Protein AF-A0A940LPA5-F1 (afdb_monomer)

pLDDT: mean 92.67, std 5.35, range [60.94, 98.56]

Solvent-accessible surface area (backbone atoms only — not comparable to full-atom values): 19639 Å² total; per-residue (Å²): 130,55,73,62,57,52,51,34,43,52,40,28,52,77,53,78,71,46,81,44,32,33,63,49,56,36,41,34,38,77,42,44,75,20,37,33,60,43,47,38,45,68,47,26,34,42,52,48,54,45,31,42,74,46,63,70,40,87,50,86,69,78,54,69,65,59,50,52,49,34,54,54,44,49,49,58,35,55,39,86,78,25,49,55,48,54,48,50,36,38,79,68,68,66,33,58,92,84,65,70,43,64,43,58,41,58,76,78,44,97,55,96,46,75,68,41,51,52,48,28,35,52,49,35,50,52,49,51,45,31,28,62,73,66,40,89,81,34,50,29,33,35,34,44,34,26,46,59,36,76,49,60,88,36,80,41,56,27,67,42,60,28,36,38,28,45,90,88,42,64,54,65,38,31,32,37,78,45,64,58,54,52,56,63,102,67,41,59,66,67,61,52,51,49,49,39,25,35,28,27,45,52,32,51,23,49,19,52,53,35,40,76,72,74,43,68,32,71,72,47,59,50,47,30,32,40,33,26,18,36,69,99,52,82,49,78,40,74,46,70,70,39,82,23,51,70,41,35,53,39,35,55,50,30,67,63,34,70,64,50,39,62,66,52,48,55,69,67,44,64,92,92,55,28,56,51,40,52,67,54,54,70,67,33,57,70,55,74,53,73,67,32,74,80,67,39,60,49,32,68,61,4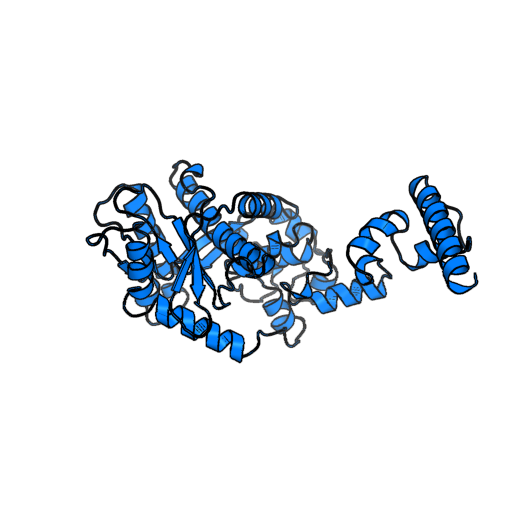5,47,49,52,37,53,76,66,35,33,32,46,81,76,27,61,69,43,28,61,74,41,48,65,48,62,23,45,66,48,44,49,27,42,42,74,70,40,82,78,76,66,88,45,73,58,33,44,52,48,23,54,50,47,38,54,50,48,58,48,50,51,36,74,75,75,106

Mean predicted aligned error: 5.34 Å

Structure (mmCIF, N/CA/C/O backbone):
data_AF-A0A940LPA5-F1
#
_entry.id   AF-A0A940LPA5-F1
#
loop_
_atom_site.group_PDB
_atom_site.id
_atom_site.type_symbol
_atom_site.label_atom_id
_atom_site.label_alt_id
_atom_site.label_comp_id
_atom_site.label_asym_id
_atom_site.label_entity_id
_atom_site.label_seq_id
_atom_site.pdbx_PDB_ins_code
_atom_site.Cartn_x
_atom_site.Cartn_y
_atom_site.Cartn_z
_atom_site.occupancy
_atom_site.B_iso_or_equiv
_atom_site.auth_seq_id
_atom_site.auth_comp_id
_atom_site.auth_asym_id
_atom_site.auth_atom_id
_atom_site.pdbx_PDB_model_num
ATOM 1 N N . MET A 1 1 ? 4.889 -23.373 12.563 1.00 60.94 1 MET A N 1
ATOM 2 C CA . MET A 1 1 ? 5.258 -22.632 11.337 1.00 60.94 1 MET A CA 1
ATOM 3 C C . MET A 1 1 ? 4.530 -23.302 10.185 1.00 60.94 1 MET A C 1
ATOM 5 O O . MET A 1 1 ? 4.636 -24.517 10.092 1.00 60.94 1 MET A O 1
ATOM 9 N N . THR A 1 2 ? 3.731 -22.571 9.404 1.00 76.06 2 THR A N 1
ATOM 10 C CA . THR A 1 2 ? 3.036 -23.144 8.236 1.00 76.06 2 THR A CA 1
ATOM 11 C C . THR A 1 2 ? 4.049 -23.529 7.143 1.00 76.06 2 THR A C 1
ATOM 13 O O . THR A 1 2 ? 5.168 -22.994 7.156 1.00 76.06 2 THR A O 1
ATOM 16 N N . PRO A 1 3 ? 3.710 -24.448 6.220 1.00 81.19 3 PRO A N 1
ATOM 17 C CA . PRO A 1 3 ? 4.574 -24.799 5.088 1.00 81.19 3 PRO A CA 1
ATOM 18 C C . PRO A 1 3 ? 5.038 -23.573 4.287 1.00 81.19 3 PRO A C 1
ATOM 20 O O . PRO A 1 3 ? 6.223 -23.446 3.979 1.00 81.19 3 PRO A O 1
ATOM 23 N N . GLU A 1 4 ? 4.138 -22.624 4.043 1.00 84.12 4 GLU A N 1
ATOM 24 C CA . GLU A 1 4 ? 4.384 -21.359 3.345 1.00 84.12 4 GLU A CA 1
ATOM 25 C C . GLU A 1 4 ? 5.434 -20.522 4.085 1.00 84.12 4 GLU A C 1
ATOM 27 O O . GLU A 1 4 ? 6.417 -20.073 3.496 1.00 84.12 4 GLU A O 1
ATOM 32 N N . ASN A 1 5 ? 5.309 -20.393 5.410 1.00 82.31 5 ASN A N 1
ATOM 33 C CA . ASN A 1 5 ? 6.272 -19.645 6.220 1.00 82.31 5 ASN A CA 1
ATOM 34 C C . ASN A 1 5 ? 7.675 -20.267 6.187 1.00 82.31 5 ASN A C 1
ATOM 36 O O . ASN A 1 5 ? 8.667 -19.535 6.212 1.00 82.31 5 ASN A O 1
ATOM 40 N N . ALA A 1 6 ? 7.771 -21.598 6.102 1.00 86.81 6 ALA A N 1
ATOM 41 C CA . ALA A 1 6 ? 9.046 -22.293 5.958 1.00 86.81 6 ALA A CA 1
ATOM 42 C C . ALA A 1 6 ? 9.684 -22.046 4.579 1.00 86.81 6 ALA A C 1
ATOM 44 O O . ALA A 1 6 ? 10.892 -21.818 4.497 1.00 86.81 6 ALA A O 1
ATOM 45 N N . ARG A 1 7 ? 8.883 -22.055 3.505 1.00 91.06 7 ARG A N 1
ATOM 46 C CA . ARG A 1 7 ? 9.327 -21.725 2.137 1.00 91.06 7 ARG A CA 1
ATOM 47 C C . ARG A 1 7 ? 9.884 -20.309 2.057 1.00 91.06 7 ARG A C 1
ATOM 49 O O . ARG A 1 7 ? 11.026 -20.110 1.652 1.00 91.06 7 ARG A O 1
ATOM 56 N N . LEU A 1 8 ? 9.131 -19.341 2.570 1.00 90.44 8 LEU A N 1
ATOM 57 C CA . LEU A 1 8 ? 9.554 -17.944 2.629 1.00 90.44 8 LEU A CA 1
ATOM 58 C C . LEU A 1 8 ? 10.817 -17.743 3.471 1.00 90.44 8 LEU A C 1
ATOM 60 O O . LEU A 1 8 ? 11.669 -16.932 3.124 1.00 90.44 8 LEU A O 1
ATOM 64 N N . ALA A 1 9 ? 10.958 -18.474 4.582 1.00 91.62 9 ALA A N 1
ATOM 65 C CA . ALA A 1 9 ? 12.164 -18.408 5.404 1.00 91.62 9 ALA A CA 1
ATOM 66 C C . ALA A 1 9 ? 13.408 -18.886 4.643 1.00 91.62 9 ALA A C 1
ATOM 68 O O . ALA A 1 9 ? 14.465 -18.269 4.779 1.00 91.62 9 ALA A O 1
ATOM 69 N N . ARG A 1 10 ? 13.275 -19.930 3.811 1.00 92.62 10 ARG A N 1
ATOM 70 C CA . ARG A 1 10 ? 14.353 -20.368 2.912 1.00 92.62 10 ARG A CA 1
ATOM 71 C C . ARG A 1 10 ? 14.664 -19.312 1.856 1.00 92.62 10 ARG A C 1
ATOM 73 O O . ARG A 1 10 ? 15.827 -18.950 1.718 1.00 92.62 10 ARG A O 1
ATOM 80 N N . LEU A 1 11 ? 13.643 -18.765 1.190 1.00 93.88 11 LEU A N 1
ATOM 81 C CA . LEU A 1 11 ? 13.815 -17.693 0.201 1.00 93.88 11 LEU A CA 1
ATOM 82 C C . LEU A 1 11 ? 14.534 -16.473 0.783 1.00 93.88 11 LEU A C 1
ATOM 84 O O . LEU A 1 11 ? 15.401 -15.907 0.129 1.00 93.88 11 LEU A O 1
ATOM 88 N N . ARG A 1 12 ? 14.232 -16.087 2.027 1.00 95.00 12 ARG A N 1
ATOM 89 C CA . ARG A 1 12 ? 14.906 -14.972 2.711 1.00 95.00 12 ARG A CA 1
ATOM 90 C C . ARG A 1 12 ? 16.371 -15.243 3.073 1.00 95.00 12 ARG A C 1
ATOM 92 O O . ARG A 1 12 ? 17.066 -14.296 3.420 1.00 95.00 12 ARG A O 1
ATOM 99 N N . GLY A 1 13 ? 16.842 -16.492 3.050 1.00 94.38 13 GLY A N 1
ATOM 100 C CA . GLY A 1 13 ? 18.247 -16.814 3.331 1.00 94.38 13 GLY A CA 1
ATOM 101 C C . GLY A 1 13 ? 18.710 -16.449 4.744 1.00 94.38 13 GLY A C 1
ATOM 102 O O . GLY A 1 13 ? 19.835 -16.003 4.929 1.00 94.38 13 GLY A O 1
ATOM 103 N N . GLY A 1 14 ? 17.835 -16.589 5.746 1.00 90.44 14 GLY A N 1
ATOM 104 C CA . GLY A 1 14 ? 18.146 -16.250 7.143 1.00 90.44 14 GLY A CA 1
ATOM 105 C C . GLY A 1 14 ? 17.831 -14.805 7.543 1.00 90.44 14 GLY A C 1
ATOM 106 O O . GLY A 1 14 ? 17.921 -14.474 8.725 1.00 90.44 14 GLY A O 1
ATOM 107 N N . ILE A 1 15 ? 17.388 -13.959 6.607 1.00 93.00 15 ILE A N 1
ATOM 108 C CA . ILE A 1 15 ? 16.891 -12.619 6.934 1.00 93.00 15 ILE A CA 1
ATOM 109 C C . ILE A 1 15 ? 15.536 -12.741 7.658 1.00 93.00 15 ILE A C 1
ATOM 111 O O . ILE A 1 15 ? 14.630 -13.427 7.162 1.00 93.00 15 ILE A O 1
ATOM 115 N N . PRO A 1 16 ? 15.355 -12.092 8.825 1.00 89.88 16 PRO A N 1
ATOM 116 C CA . PRO A 1 16 ? 14.064 -12.054 9.500 1.00 89.88 16 PRO A CA 1
ATOM 117 C C . PRO A 1 16 ? 12.997 -11.394 8.624 1.00 89.88 16 PRO A C 1
ATOM 119 O O . PRO A 1 16 ? 13.259 -10.392 7.960 1.00 89.88 16 PRO A O 1
ATOM 122 N N . ALA A 1 17 ? 11.777 -11.932 8.648 1.00 89.75 17 ALA A N 1
ATOM 123 C CA . ALA A 1 17 ? 10.647 -11.246 8.036 1.00 89.75 17 ALA A CA 1
ATOM 124 C C . ALA A 1 17 ? 10.413 -9.903 8.742 1.00 89.75 17 ALA A C 1
ATOM 126 O O . ALA A 1 17 ? 10.507 -9.810 9.968 1.00 89.75 17 ALA A O 1
ATOM 127 N N . VAL A 1 18 ? 10.077 -8.882 7.964 1.00 89.81 18 VAL A N 1
ATOM 128 C CA . VAL A 1 18 ? 9.648 -7.576 8.455 1.00 89.81 18 VAL A CA 1
ATOM 129 C C . VAL A 1 18 ? 8.176 -7.365 8.135 1.00 89.81 18 VAL A C 1
ATOM 131 O O . VAL A 1 18 ? 7.632 -7.900 7.167 1.00 89.81 18 VAL A O 1
ATOM 134 N N . GLU A 1 19 ? 7.520 -6.556 8.955 1.00 88.00 19 GLU A N 1
ATOM 135 C CA . GLU A 1 19 ? 6.145 -6.155 8.698 1.00 88.00 19 GLU A CA 1
ATOM 136 C C . GLU A 1 19 ? 6.130 -5.142 7.558 1.00 88.00 19 GLU A C 1
ATOM 138 O O . GLU A 1 19 ? 6.576 -4.006 7.701 1.00 88.00 19 GLU A O 1
ATOM 143 N N . VAL A 1 20 ? 5.635 -5.576 6.400 1.00 87.25 20 VAL A N 1
ATOM 144 C CA . VAL A 1 20 ? 5.518 -4.723 5.210 1.00 87.25 20 VAL A CA 1
ATOM 145 C C . VAL A 1 20 ? 4.533 -3.571 5.434 1.00 87.25 20 VAL A C 1
ATOM 147 O O . VAL A 1 20 ? 4.718 -2.484 4.886 1.00 87.25 20 VAL A O 1
ATOM 150 N N . GLY A 1 21 ? 3.511 -3.794 6.268 1.00 89.62 21 GLY A N 1
ATOM 151 C CA . GLY A 1 21 ? 2.472 -2.823 6.590 1.00 89.62 21 GLY A CA 1
ATOM 152 C C . GLY A 1 21 ? 1.611 -2.428 5.388 1.00 89.62 21 GLY A C 1
ATOM 153 O O . GLY A 1 21 ? 1.838 -2.854 4.251 1.00 89.62 21 GLY A O 1
ATOM 154 N N . ALA A 1 22 ? 0.618 -1.569 5.635 1.00 89.50 22 ALA A N 1
ATOM 155 C CA . ALA A 1 22 ? -0.276 -1.091 4.582 1.00 89.50 22 ALA A CA 1
ATOM 156 C C . ALA A 1 22 ? 0.498 -0.397 3.451 1.00 89.50 22 ALA A C 1
ATOM 158 O O . ALA A 1 22 ? 0.190 -0.612 2.282 1.00 89.50 22 ALA A O 1
ATOM 159 N N . ARG A 1 23 ? 1.559 0.351 3.791 1.00 86.38 23 ARG A N 1
ATOM 160 C CA . ARG A 1 23 ? 2.396 1.051 2.807 1.00 86.38 23 ARG A CA 1
ATOM 161 C C . ARG A 1 23 ? 3.250 0.121 1.933 1.00 86.38 23 ARG A C 1
ATOM 163 O O . ARG A 1 23 ? 3.410 0.315 0.731 1.00 86.38 23 ARG A O 1
ATOM 170 N N . GLY A 1 24 ? 3.798 -0.952 2.499 1.00 87.00 24 GLY A N 1
ATOM 171 C CA . GLY A 1 24 ? 4.518 -1.938 1.687 1.00 87.00 24 GLY A CA 1
ATOM 172 C C . GLY A 1 24 ? 3.608 -2.565 0.627 1.00 87.00 24 GLY A C 1
ATOM 173 O O . GLY A 1 24 ? 3.999 -2.704 -0.532 1.00 87.00 24 GLY A O 1
ATOM 174 N N . ILE A 1 25 ? 2.363 -2.864 1.004 1.00 90.19 25 ILE A N 1
ATOM 175 C CA . ILE A 1 25 ? 1.352 -3.449 0.114 1.00 90.19 25 ILE A CA 1
ATOM 176 C C . ILE A 1 25 ? 0.852 -2.427 -0.921 1.00 90.19 25 ILE A C 1
ATOM 178 O O . ILE A 1 25 ? 0.765 -2.732 -2.110 1.00 90.19 25 ILE A O 1
ATOM 182 N N . GLU A 1 26 ? 0.564 -1.192 -0.505 1.00 90.00 26 GLU A N 1
ATOM 183 C CA . GLU A 1 26 ? 0.142 -0.110 -1.402 1.00 90.00 26 GLU A CA 1
ATOM 184 C C . GLU A 1 26 ? 1.208 0.211 -2.462 1.00 90.00 26 GLU A C 1
ATOM 186 O O . GLU A 1 26 ? 0.864 0.491 -3.615 1.00 90.00 26 GLU A O 1
ATOM 191 N N . SER A 1 27 ? 2.490 0.104 -2.108 1.00 88.81 27 SER A N 1
ATOM 192 C CA . SER A 1 27 ? 3.607 0.294 -3.037 1.00 88.81 27 SER A CA 1
ATOM 193 C C . SER A 1 27 ? 3.611 -0.729 -4.179 1.00 88.81 27 SER A C 1
ATOM 195 O O . SER A 1 27 ? 3.901 -0.358 -5.317 1.00 88.81 27 SER A O 1
ATOM 197 N N . VAL A 1 28 ? 3.207 -1.984 -3.933 1.00 89.25 28 VAL A N 1
ATOM 198 C CA . VAL A 1 28 ? 3.021 -2.991 -5.001 1.00 89.25 28 VAL A CA 1
ATOM 199 C C . VAL A 1 28 ? 1.948 -2.529 -5.988 1.00 89.25 28 VAL A C 1
ATOM 201 O O . VAL A 1 28 ? 2.126 -2.620 -7.201 1.00 89.25 28 VAL A O 1
ATOM 204 N N . ALA A 1 29 ? 0.857 -1.945 -5.489 1.00 86.75 29 ALA A N 1
ATOM 205 C CA . ALA A 1 29 ? -0.229 -1.449 -6.329 1.00 86.75 29 ALA A CA 1
ATOM 206 C C . ALA A 1 29 ? 0.117 -0.186 -7.136 1.00 86.75 29 ALA A C 1
ATOM 208 O O . ALA A 1 29 ? -0.526 0.072 -8.155 1.00 86.75 29 ALA A O 1
ATOM 209 N N . ARG A 1 30 ? 1.135 0.588 -6.735 1.00 88.31 30 ARG A N 1
ATOM 210 C CA . ARG A 1 30 ? 1.654 1.713 -7.538 1.00 88.31 30 ARG A CA 1
ATOM 211 C C . ARG A 1 30 ? 2.441 1.262 -8.762 1.00 88.31 30 ARG A C 1
ATOM 213 O O . ARG A 1 30 ? 2.529 2.016 -9.729 1.00 88.31 30 ARG A O 1
ATOM 220 N N . ASN A 1 31 ? 2.997 0.055 -8.724 1.00 90.50 31 ASN A N 1
ATOM 221 C CA . ASN A 1 31 ? 3.789 -0.505 -9.806 1.00 90.50 31 ASN A CA 1
ATOM 222 C C . ASN A 1 31 ? 3.511 -2.006 -9.961 1.00 90.50 31 ASN A C 1
ATOM 224 O O . ASN A 1 31 ? 4.371 -2.852 -9.716 1.00 90.50 31 ASN A O 1
ATOM 228 N N . ALA A 1 32 ? 2.290 -2.319 -10.400 1.00 88.38 32 ALA A N 1
ATOM 229 C CA . ALA A 1 32 ? 1.799 -3.690 -10.535 1.00 88.38 32 ALA A CA 1
ATOM 230 C C . ALA A 1 32 ? 2.634 -4.566 -11.490 1.00 88.38 32 ALA A C 1
ATOM 232 O O . ALA A 1 32 ? 2.579 -5.786 -11.393 1.00 88.38 32 ALA A O 1
ATOM 233 N N . GLY A 1 33 ? 3.396 -3.956 -12.407 1.00 91.12 33 GLY A N 1
ATOM 234 C CA . GLY A 1 33 ? 4.303 -4.663 -13.317 1.00 91.12 33 GLY A CA 1
ATOM 235 C C . GLY A 1 33 ? 5.681 -4.978 -12.722 1.00 91.12 33 GLY A C 1
ATOM 236 O O . GLY A 1 33 ? 6.505 -5.582 -13.398 1.00 91.12 33 GLY A O 1
ATOM 237 N N . CYS A 1 34 ? 5.982 -4.547 -11.492 1.00 94.50 34 CYS A N 1
ATOM 238 C CA . CYS A 1 34 ? 7.295 -4.755 -10.882 1.00 94.50 34 CYS A CA 1
ATOM 239 C C . CYS A 1 34 ? 7.372 -6.090 -10.131 1.00 94.50 34 CYS A C 1
ATOM 241 O O . CYS A 1 34 ? 7.134 -6.159 -8.922 1.00 94.50 34 CYS A O 1
ATOM 243 N N . THR A 1 35 ? 7.782 -7.137 -10.847 1.00 94.81 35 THR A N 1
ATOM 244 C CA . THR A 1 35 ? 8.014 -8.487 -10.310 1.00 94.81 35 THR A CA 1
ATOM 245 C C . THR A 1 35 ? 8.968 -8.480 -9.110 1.00 94.81 35 THR A C 1
ATOM 247 O O . THR A 1 35 ? 8.655 -9.080 -8.086 1.00 94.81 35 THR A O 1
ATOM 250 N N . ARG A 1 36 ? 10.083 -7.736 -9.174 1.00 96.06 36 ARG A N 1
ATOM 251 C CA . ARG A 1 36 ? 11.065 -7.597 -8.080 1.00 96.06 36 ARG A CA 1
ATOM 252 C C . ARG A 1 36 ? 10.433 -7.069 -6.796 1.00 96.06 36 ARG A C 1
ATOM 254 O O . ARG A 1 36 ? 10.611 -7.667 -5.740 1.00 96.06 36 ARG A O 1
ATOM 261 N N . LEU A 1 37 ? 9.697 -5.956 -6.876 1.00 94.38 37 LEU A N 1
ATOM 262 C CA . LEU A 1 37 ? 9.045 -5.358 -5.705 1.00 94.38 37 LEU A CA 1
ATOM 263 C C . LEU A 1 37 ? 8.043 -6.337 -5.093 1.00 94.38 37 LEU A C 1
ATOM 265 O O . LEU A 1 37 ? 8.026 -6.531 -3.880 1.00 94.38 37 LEU A O 1
ATOM 269 N N . ARG A 1 38 ? 7.238 -6.979 -5.940 1.00 92.75 38 ARG A N 1
ATOM 270 C CA . ARG A 1 38 ? 6.232 -7.934 -5.495 1.00 92.75 38 ARG A CA 1
ATOM 271 C C . ARG A 1 38 ? 6.851 -9.166 -4.831 1.00 92.75 38 ARG A C 1
ATOM 273 O O . ARG A 1 38 ? 6.416 -9.529 -3.745 1.00 92.75 38 ARG A O 1
ATOM 280 N N . ALA A 1 39 ? 7.887 -9.755 -5.424 1.00 93.56 39 ALA A N 1
ATOM 281 C CA . ALA A 1 39 ? 8.599 -10.896 -4.853 1.00 93.56 39 ALA A CA 1
ATOM 282 C C . ALA A 1 39 ? 9.209 -10.561 -3.478 1.00 93.56 39 ALA A C 1
ATOM 284 O O . ALA A 1 39 ? 9.058 -11.332 -2.534 1.00 93.56 39 ALA A O 1
ATOM 285 N N . ILE A 1 40 ? 9.817 -9.376 -3.335 1.00 94.00 40 ILE A N 1
ATOM 286 C CA . ILE A 1 40 ? 10.343 -8.866 -2.056 1.00 94.00 40 ILE A CA 1
ATOM 287 C C . ILE A 1 40 ? 9.229 -8.756 -1.005 1.00 94.00 40 ILE A C 1
ATOM 289 O O . ILE A 1 40 ? 9.402 -9.230 0.118 1.00 94.00 40 ILE A O 1
ATOM 293 N N . VAL A 1 41 ? 8.082 -8.171 -1.365 1.00 92.44 41 VAL A N 1
ATOM 294 C CA . VAL A 1 41 ? 6.950 -7.994 -0.440 1.00 92.44 41 VAL A CA 1
ATOM 295 C C . VAL A 1 41 ? 6.344 -9.337 -0.030 1.00 92.44 41 VAL A C 1
ATOM 297 O O . VAL A 1 41 ? 6.161 -9.556 1.165 1.00 92.44 41 VAL A O 1
ATOM 300 N N . ILE A 1 42 ? 6.121 -10.264 -0.972 1.00 91.12 42 ILE A N 1
ATOM 301 C CA . ILE A 1 42 ? 5.649 -11.633 -0.682 1.00 91.12 42 ILE A CA 1
ATOM 302 C C . ILE A 1 42 ? 6.627 -12.357 0.247 1.00 91.12 42 ILE A C 1
ATOM 304 O O . ILE A 1 42 ? 6.212 -12.995 1.212 1.00 91.12 42 ILE A O 1
ATOM 308 N N . ALA A 1 43 ? 7.936 -12.192 0.023 1.00 91.38 43 ALA A N 1
ATOM 309 C CA . ALA A 1 43 ? 8.978 -12.732 0.892 1.00 91.38 43 ALA A CA 1
ATOM 310 C C . ALA A 1 43 ? 8.964 -12.151 2.316 1.00 91.38 43 ALA A C 1
ATOM 312 O O . ALA A 1 43 ? 9.754 -12.590 3.149 1.00 91.38 43 ALA A O 1
ATOM 313 N N . GLY A 1 44 ? 8.086 -11.195 2.634 1.00 91.25 44 GLY A N 1
ATOM 314 C CA . GLY A 1 44 ? 8.046 -10.529 3.931 1.00 91.25 44 GLY A CA 1
ATOM 315 C C . GLY A 1 44 ? 9.245 -9.608 4.129 1.00 91.25 44 GLY A C 1
ATOM 316 O O . GLY A 1 44 ? 9.760 -9.503 5.238 1.00 91.25 44 GLY A O 1
ATOM 317 N N . LEU A 1 45 ? 9.729 -8.994 3.049 1.00 93.06 45 LEU A N 1
ATOM 318 C CA . LEU A 1 45 ? 10.775 -7.980 3.057 1.00 93.06 45 LEU A CA 1
ATOM 319 C C . LEU A 1 45 ? 10.221 -6.654 2.519 1.00 93.06 45 LEU A C 1
ATOM 321 O O . LEU A 1 45 ? 9.207 -6.610 1.826 1.00 93.06 45 LEU A O 1
ATOM 325 N N . THR A 1 46 ? 10.901 -5.550 2.815 1.00 93.56 46 THR A N 1
ATOM 326 C CA . THR A 1 46 ? 10.623 -4.242 2.201 1.00 93.56 46 THR A CA 1
ATOM 327 C C . THR A 1 46 ? 11.827 -3.784 1.382 1.00 93.56 46 THR A C 1
ATOM 329 O O . THR A 1 46 ? 12.955 -4.151 1.717 1.00 93.56 46 THR A O 1
ATOM 332 N N . PRO A 1 47 ? 11.645 -2.938 0.349 1.00 94.38 47 PRO A N 1
ATOM 333 C CA . PRO A 1 47 ? 12.761 -2.305 -0.358 1.00 94.38 47 PRO A CA 1
ATOM 334 C C . PRO A 1 47 ? 13.786 -1.657 0.587 1.00 94.38 47 PRO A C 1
ATOM 336 O O . PRO A 1 47 ? 14.987 -1.791 0.382 1.00 94.38 47 PRO A O 1
ATOM 339 N N . THR A 1 48 ? 13.317 -1.014 1.660 1.00 93.19 48 THR A N 1
ATOM 340 C CA . THR A 1 48 ? 14.157 -0.417 2.708 1.00 93.19 48 THR A CA 1
ATOM 341 C C . THR A 1 48 ? 14.979 -1.467 3.455 1.00 93.19 48 THR A C 1
ATOM 343 O O . THR A 1 48 ? 16.183 -1.289 3.631 1.00 93.19 48 THR A O 1
ATOM 346 N N . ALA A 1 49 ? 14.355 -2.575 3.878 1.00 93.62 49 ALA A N 1
ATOM 347 C CA . ALA A 1 49 ? 15.062 -3.673 4.535 1.00 93.62 49 ALA A CA 1
ATOM 348 C C . ALA A 1 49 ? 16.099 -4.305 3.600 1.00 93.62 49 ALA A C 1
ATOM 350 O O . ALA A 1 49 ? 17.200 -4.616 4.037 1.00 93.62 49 ALA A O 1
ATOM 351 N N . VAL A 1 50 ? 15.779 -4.426 2.311 1.00 95.44 50 VAL A N 1
ATOM 352 C CA . VAL A 1 50 ? 16.701 -4.941 1.297 1.00 95.44 50 VAL A CA 1
ATOM 353 C C . VAL A 1 50 ? 17.909 -4.019 1.119 1.00 95.44 50 VAL A C 1
ATOM 355 O O . VAL A 1 50 ? 19.043 -4.486 1.191 1.00 95.44 50 VAL A O 1
ATOM 358 N N . ILE A 1 51 ? 17.701 -2.708 0.966 1.00 95.50 51 ILE A N 1
ATOM 359 C CA . ILE A 1 51 ? 18.808 -1.741 0.885 1.00 95.50 51 ILE A CA 1
ATOM 360 C C . ILE A 1 51 ? 19.715 -1.828 2.117 1.00 95.50 51 ILE A C 1
ATOM 362 O O . ILE A 1 51 ? 20.932 -1.931 1.977 1.00 95.50 51 ILE A O 1
ATOM 366 N N . LYS A 1 52 ? 19.126 -1.853 3.314 1.00 94.44 52 LYS A N 1
ATOM 367 C CA . LYS A 1 52 ? 19.878 -1.835 4.570 1.00 94.44 52 LYS A CA 1
ATOM 368 C C . LYS A 1 52 ? 20.609 -3.149 4.863 1.00 94.44 52 LYS A C 1
ATOM 370 O O . LYS A 1 52 ? 21.774 -3.132 5.248 1.00 94.44 52 LYS A O 1
ATOM 375 N N . LEU A 1 53 ? 19.914 -4.280 4.753 1.00 94.75 53 LEU A N 1
ATOM 376 C CA . LEU A 1 53 ? 20.404 -5.577 5.236 1.00 94.75 53 LEU A CA 1
ATOM 377 C C . LEU A 1 53 ? 21.198 -6.350 4.182 1.00 94.75 53 LEU A C 1
ATOM 379 O O . LEU A 1 53 ? 22.094 -7.095 4.558 1.00 94.75 53 LEU A O 1
ATOM 383 N N . ILE A 1 54 ? 20.865 -6.185 2.898 1.00 94.94 54 ILE A N 1
ATOM 384 C CA . ILE A 1 54 ? 21.462 -6.960 1.798 1.00 94.94 54 ILE A CA 1
ATOM 385 C C . ILE A 1 54 ? 22.482 -6.115 1.040 1.00 94.94 54 ILE A C 1
ATOM 387 O O . ILE A 1 54 ? 23.589 -6.563 0.765 1.00 94.94 54 ILE A O 1
ATOM 391 N N . PHE A 1 55 ? 22.127 -4.872 0.716 1.00 95.31 55 PHE A N 1
ATOM 392 C CA . PHE A 1 55 ? 23.016 -3.981 -0.031 1.00 95.31 55 PHE A CA 1
ATOM 393 C C . PHE A 1 55 ? 23.910 -3.105 0.849 1.00 95.31 55 PHE A C 1
ATOM 395 O O . PHE A 1 55 ? 24.716 -2.353 0.304 1.00 95.31 55 PHE A O 1
ATOM 402 N N . HIS A 1 56 ? 23.758 -3.174 2.176 1.00 94.00 56 HIS A N 1
ATOM 403 C CA . HIS A 1 56 ? 24.497 -2.362 3.151 1.00 94.00 56 HIS A CA 1
ATOM 404 C C . HIS A 1 56 ? 24.508 -0.859 2.820 1.00 94.00 56 HIS A C 1
ATOM 406 O O . HIS A 1 56 ? 25.493 -0.167 3.062 1.00 94.00 56 HIS A O 1
ATOM 412 N N . GLY A 1 57 ? 23.415 -0.370 2.231 1.00 91.44 57 GLY A N 1
ATOM 413 C CA . GLY A 1 57 ? 23.233 1.031 1.874 1.00 91.44 57 GLY A CA 1
ATOM 414 C C . GLY A 1 57 ? 22.331 1.763 2.859 1.00 91.44 57 GLY A C 1
ATOM 415 O O . GLY A 1 57 ? 21.575 1.149 3.619 1.00 91.44 57 GLY A O 1
ATOM 416 N N . ASP A 1 58 ? 22.366 3.089 2.784 1.00 87.69 58 ASP A N 1
ATOM 417 C CA . ASP A 1 58 ? 21.433 3.945 3.503 1.00 87.69 58 ASP A CA 1
ATOM 418 C C . ASP A 1 58 ? 20.158 4.123 2.669 1.00 87.69 58 ASP A C 1
ATOM 420 O O . ASP A 1 58 ? 20.223 4.628 1.547 1.00 87.69 58 ASP A O 1
ATOM 424 N N . PRO A 1 59 ? 18.988 3.682 3.159 1.00 82.19 59 PRO A N 1
ATOM 425 C CA . PRO A 1 59 ? 17.744 3.910 2.447 1.00 82.19 59 PRO A CA 1
ATOM 426 C C . PRO A 1 59 ? 17.348 5.385 2.520 1.00 82.19 59 PRO A C 1
ATOM 428 O O . PRO A 1 59 ? 17.570 6.046 3.538 1.00 82.19 59 PRO A O 1
ATOM 431 N N . ASP A 1 60 ? 16.668 5.865 1.477 1.00 74.81 60 ASP A N 1
ATOM 432 C CA . ASP A 1 60 ? 16.003 7.165 1.511 1.00 74.81 60 ASP A CA 1
ATOM 433 C C . ASP A 1 60 ? 15.038 7.221 2.695 1.00 74.81 60 ASP A C 1
ATOM 435 O O . ASP A 1 60 ? 14.028 6.511 2.755 1.00 74.81 60 ASP A O 1
ATOM 439 N N . ASN A 1 61 ? 15.365 8.081 3.653 1.00 69.25 61 ASN A N 1
ATOM 440 C CA . ASN A 1 61 ? 14.534 8.320 4.817 1.00 69.25 61 ASN A CA 1
ATOM 441 C C . ASN A 1 61 ? 13.731 9.602 4.611 1.00 69.25 61 ASN A C 1
ATOM 443 O O . ASN A 1 61 ? 14.223 10.597 4.075 1.00 69.25 61 ASN A O 1
ATOM 447 N N . MET A 1 62 ? 12.486 9.601 5.088 1.00 69.69 62 MET A N 1
ATOM 448 C CA . MET A 1 62 ? 11.725 10.842 5.198 1.00 69.69 62 MET A CA 1
ATOM 449 C C . MET A 1 62 ? 12.509 11.863 6.031 1.00 69.69 62 MET A C 1
ATOM 451 O O . MET A 1 62 ? 13.183 11.506 6.997 1.00 69.69 62 MET A O 1
ATOM 455 N N . SER A 1 63 ? 12.364 13.149 5.697 1.00 78.69 63 SER A N 1
ATOM 456 C CA . SER A 1 63 ? 12.929 14.233 6.505 1.00 78.69 63 SER A CA 1
ATOM 457 C C . SER A 1 63 ? 12.539 14.065 7.985 1.00 78.69 63 SER A C 1
ATOM 459 O O . SER A 1 63 ? 11.348 13.871 8.270 1.00 78.69 63 SER A O 1
ATOM 461 N N . PRO A 1 64 ? 13.481 14.207 8.941 1.00 83.38 64 PRO A N 1
ATOM 462 C CA . PRO A 1 64 ? 13.179 14.131 10.372 1.00 83.38 64 PRO A CA 1
ATOM 463 C C . PRO A 1 64 ? 12.062 15.090 10.801 1.00 83.38 64 PRO A C 1
ATOM 465 O O . PRO A 1 64 ? 11.253 14.771 11.675 1.00 83.38 64 PRO A O 1
ATOM 468 N N . PHE A 1 65 ? 11.962 16.249 10.140 1.00 84.94 65 PHE A N 1
ATOM 469 C CA . PHE A 1 65 ? 10.878 17.203 10.356 1.00 84.94 65 PHE A CA 1
ATOM 470 C C . PHE A 1 65 ? 9.518 16.636 9.929 1.00 84.94 65 PHE A C 1
ATOM 472 O O . PHE A 1 65 ? 8.556 16.707 10.692 1.00 84.94 65 PHE A O 1
ATOM 479 N N . ALA A 1 66 ? 9.436 16.032 8.740 1.00 84.00 66 ALA A N 1
ATOM 480 C CA . ALA A 1 66 ? 8.204 15.421 8.239 1.00 84.00 66 ALA A CA 1
ATOM 481 C C . ALA A 1 66 ? 7.760 14.239 9.116 1.00 84.00 66 ALA A C 1
ATOM 483 O O . ALA A 1 66 ? 6.569 14.091 9.401 1.00 84.00 66 ALA A O 1
ATOM 484 N N . MET A 1 67 ? 8.713 13.441 9.606 1.00 84.62 67 MET A N 1
ATOM 485 C CA . MET A 1 67 ? 8.447 12.364 10.563 1.00 84.62 67 MET A CA 1
ATOM 486 C C . MET A 1 67 ? 7.897 12.906 11.884 1.00 84.62 67 MET A C 1
ATOM 488 O O . MET A 1 67 ? 6.841 12.467 12.337 1.00 84.62 67 MET A O 1
ATOM 492 N N . THR A 1 68 ? 8.568 13.904 12.465 1.00 88.81 68 THR A N 1
ATOM 493 C CA . THR A 1 68 ? 8.173 14.519 13.741 1.00 88.81 68 THR A CA 1
ATOM 494 C C . THR A 1 68 ? 6.786 15.146 13.644 1.00 88.81 68 THR A C 1
ATOM 496 O O . THR A 1 68 ? 5.943 14.934 14.516 1.00 88.81 68 THR A O 1
ATOM 499 N N . LEU A 1 69 ? 6.522 15.874 12.556 1.00 89.81 69 LEU A N 1
ATOM 500 C CA . LEU A 1 69 ? 5.222 16.471 12.269 1.00 89.81 69 LEU A CA 1
ATOM 501 C C . LEU A 1 69 ? 4.123 15.406 12.173 1.00 89.81 69 LEU A C 1
ATOM 503 O O . LEU A 1 69 ? 3.045 15.583 12.739 1.00 89.81 69 LEU A O 1
ATOM 507 N N . THR A 1 70 ? 4.406 14.299 11.483 1.00 88.75 70 THR A N 1
ATOM 508 C CA . THR A 1 70 ? 3.460 13.189 11.322 1.00 88.75 70 THR A CA 1
ATOM 509 C C . THR A 1 70 ? 3.116 12.552 12.658 1.00 88.75 70 THR A C 1
ATOM 511 O O . THR A 1 70 ? 1.944 12.515 13.021 1.00 88.75 70 THR A O 1
ATOM 514 N N . GLN A 1 71 ? 4.128 12.171 13.437 1.00 90.81 71 GLN A N 1
ATOM 515 C CA . GLN A 1 71 ? 3.933 11.573 14.757 1.00 90.81 71 GLN A CA 1
ATOM 516 C C . GLN A 1 71 ? 3.215 12.521 15.724 1.00 90.81 71 GLN A C 1
ATOM 518 O O . GLN A 1 71 ? 2.392 12.091 16.527 1.00 90.81 71 GLN A O 1
ATOM 523 N N . ALA A 1 72 ? 3.513 13.823 15.682 1.00 92.75 72 ALA A N 1
ATOM 524 C CA . ALA A 1 72 ? 2.853 14.800 16.542 1.00 92.75 72 ALA A CA 1
ATOM 525 C C . ALA A 1 72 ? 1.363 14.963 16.199 1.00 92.75 72 ALA A C 1
ATOM 527 O O . ALA A 1 72 ? 0.535 15.053 17.108 1.00 92.75 72 ALA A O 1
ATOM 528 N N . PHE A 1 73 ? 1.020 14.977 14.909 1.00 94.44 73 PHE A N 1
ATOM 529 C CA . PHE A 1 73 ? -0.369 15.066 14.465 1.00 94.44 73 PHE A CA 1
ATOM 530 C C . PHE A 1 73 ? -1.161 13.800 14.808 1.00 94.44 73 PHE A C 1
ATOM 532 O O . PHE A 1 73 ? -2.250 13.894 15.371 1.00 94.44 73 PHE A O 1
ATOM 539 N N . GLU A 1 74 ? -0.581 12.630 14.549 1.00 93.56 74 GLU A N 1
ATOM 540 C CA . GLU A 1 74 ? -1.179 11.335 14.874 1.00 93.56 74 GLU A CA 1
ATOM 541 C C . GLU A 1 74 ? -1.419 11.187 16.383 1.00 93.56 74 GLU A C 1
ATOM 543 O O . GLU A 1 74 ? -2.548 10.939 16.804 1.00 93.56 74 GLU A O 1
ATOM 548 N N . ARG A 1 75 ? -0.410 11.475 17.222 1.00 91.94 75 ARG A N 1
ATOM 549 C CA . ARG A 1 75 ? -0.557 11.448 18.689 1.00 91.94 75 ARG A CA 1
ATOM 550 C C . ARG A 1 75 ? -1.653 12.379 19.196 1.00 91.94 75 ARG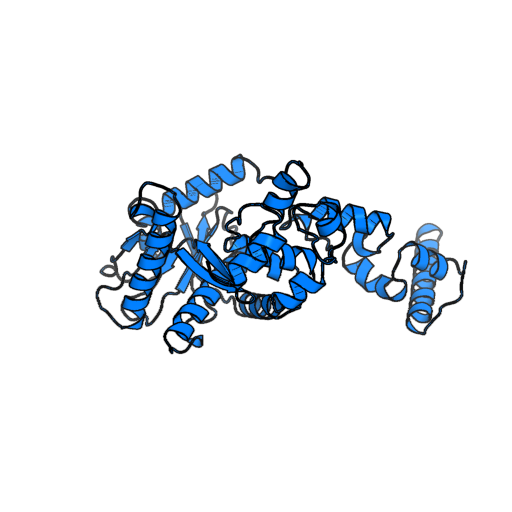 A C 1
ATOM 552 O O . ARG A 1 75 ? -2.349 12.031 20.142 1.00 91.94 75 ARG A O 1
ATOM 559 N N . ARG A 1 76 ? -1.825 13.560 18.595 1.00 92.00 76 ARG A N 1
ATOM 560 C CA . ARG A 1 76 ? -2.916 14.475 18.972 1.00 92.00 76 ARG A CA 1
ATOM 561 C C . ARG A 1 76 ? -4.290 13.900 18.623 1.00 92.00 76 ARG A C 1
ATOM 563 O O . ARG A 1 76 ? -5.251 14.161 19.346 1.00 92.00 76 ARG A O 1
ATOM 570 N N . LEU A 1 77 ? -4.396 13.186 17.503 1.00 93.38 77 LEU A N 1
ATOM 571 C CA . LEU A 1 77 ? -5.664 12.630 17.041 1.00 93.38 77 LEU A CA 1
ATOM 572 C C . LEU A 1 77 ? -6.072 11.375 17.801 1.00 93.38 77 LEU A C 1
ATOM 574 O O . LEU A 1 77 ? -7.239 11.264 18.167 1.00 93.38 77 LEU A O 1
ATOM 578 N N . LEU A 1 78 ? -5.122 10.471 18.031 1.00 93.25 78 LEU A N 1
ATOM 579 C CA . LEU A 1 78 ? -5.357 9.171 18.659 1.00 93.25 78 LEU A CA 1
ATOM 580 C C . LEU A 1 78 ? -5.238 9.225 20.191 1.00 93.25 78 LEU A C 1
ATOM 582 O O . LEU A 1 78 ? -5.864 8.432 20.890 1.00 93.25 78 LEU A O 1
ATOM 586 N N . GLY A 1 79 ? -4.494 10.193 20.733 1.00 90.44 79 GLY A N 1
ATOM 587 C CA . GLY A 1 79 ? -4.364 10.401 22.175 1.00 90.44 79 GLY A CA 1
ATOM 588 C C . GLY A 1 79 ? -5.682 10.775 22.862 1.00 90.44 79 GLY A C 1
ATOM 589 O O . GLY A 1 79 ? -6.663 11.153 22.220 1.00 90.44 79 GLY A O 1
ATOM 590 N N . ASN A 1 80 ? -5.703 10.687 24.198 1.00 90.62 80 ASN A N 1
ATOM 591 C CA . ASN A 1 80 ? -6.896 10.928 25.025 1.00 90.62 80 ASN A CA 1
ATOM 592 C C . ASN A 1 80 ? -8.122 10.128 24.544 1.00 90.62 80 ASN A C 1
ATOM 594 O O . ASN A 1 80 ? -9.226 10.671 24.460 1.00 90.62 80 ASN A O 1
ATOM 598 N N . GLY A 1 81 ? -7.900 8.866 24.159 1.00 90.06 81 GLY A N 1
ATOM 599 C CA . GLY A 1 81 ? -8.939 7.976 23.648 1.00 90.06 81 GLY A CA 1
ATOM 600 C C . GLY A 1 81 ? -9.593 8.483 22.364 1.00 90.06 81 GLY A C 1
ATOM 601 O O . GLY A 1 81 ? -10.800 8.362 22.227 1.00 90.06 81 GLY A O 1
ATOM 602 N N . GLY A 1 82 ? -8.850 9.106 21.446 1.00 94.25 82 GLY A N 1
ATOM 603 C CA . GLY A 1 82 ? -9.395 9.525 20.150 1.00 94.25 82 GLY A CA 1
ATOM 604 C C . GLY A 1 82 ? -10.401 10.682 20.206 1.00 94.25 82 GLY A C 1
ATOM 605 O O . GLY A 1 82 ? -11.170 10.870 19.263 1.00 94.25 82 GLY A O 1
ATOM 606 N N . SER A 1 83 ? -10.428 11.472 21.285 1.00 94.00 83 SER A N 1
ATOM 607 C CA . SER A 1 83 ? -11.432 12.535 21.486 1.00 94.00 83 SER A CA 1
ATOM 608 C C . SER A 1 83 ? -11.455 13.590 20.370 1.00 94.00 83 SER A C 1
ATOM 610 O O . SER A 1 83 ? -12.527 14.061 19.979 1.00 94.00 83 SER A O 1
ATOM 612 N N . SER A 1 84 ? -10.292 13.921 19.798 1.00 94.56 84 SER A N 1
ATOM 613 C CA . SER A 1 84 ? -10.178 14.808 18.631 1.00 94.56 84 SER A CA 1
ATOM 614 C C . SER A 1 84 ? -10.871 14.229 17.391 1.00 94.56 84 SER A C 1
ATOM 616 O O . SER A 1 84 ? -11.558 14.961 16.678 1.00 94.56 84 SER A O 1
ATOM 618 N N . LEU A 1 85 ? -10.715 12.923 17.136 1.00 95.81 85 LEU A N 1
ATOM 619 C CA . LEU A 1 85 ? -11.411 12.239 16.043 1.00 95.81 85 LEU A CA 1
ATOM 620 C C . LEU A 1 85 ? -12.912 12.205 16.307 1.00 95.81 85 LEU A C 1
ATOM 622 O O . LEU A 1 85 ? -13.685 12.633 15.456 1.00 95.81 85 LEU A O 1
ATOM 626 N N . LEU A 1 86 ? -13.323 11.779 17.503 1.00 95.50 86 LEU A N 1
ATOM 627 C CA . LEU A 1 86 ? -14.732 11.723 17.890 1.00 95.50 86 LEU A CA 1
ATOM 628 C C . LEU A 1 86 ? -15.433 13.078 17.691 1.00 95.50 86 LEU A C 1
ATOM 630 O O . LEU A 1 86 ? -16.532 13.138 17.140 1.00 95.50 86 LEU A O 1
ATOM 634 N N . THR A 1 87 ? -14.770 14.170 18.081 1.00 95.25 87 THR A N 1
ATOM 635 C CA . THR A 1 87 ? -15.267 15.537 17.873 1.00 95.25 87 THR A CA 1
ATOM 636 C C . THR A 1 87 ? -15.449 15.837 16.384 1.00 95.25 87 THR A C 1
ATOM 638 O O . THR A 1 87 ? -16.524 16.276 15.981 1.00 95.25 87 THR A O 1
ATOM 641 N N . ALA A 1 88 ? -14.454 15.523 15.547 1.00 96.12 88 ALA A N 1
ATOM 642 C CA . ALA A 1 88 ? -14.525 15.754 14.103 1.00 96.12 88 ALA A CA 1
ATOM 643 C C . ALA A 1 88 ? -15.673 14.979 13.420 1.00 96.12 88 ALA A C 1
ATOM 645 O O . ALA A 1 88 ? -16.332 15.520 12.531 1.00 96.12 88 ALA A O 1
ATOM 646 N N . TYR A 1 89 ? -15.950 13.740 13.841 1.00 97.69 89 TYR A N 1
ATOM 647 C CA . TYR A 1 89 ? -17.084 12.957 13.328 1.00 97.69 89 TYR A CA 1
ATOM 648 C C . TYR A 1 89 ? -18.440 13.527 13.770 1.00 97.69 89 TYR A C 1
ATOM 650 O O . TYR A 1 89 ? -19.376 13.581 12.970 1.00 97.69 89 TYR A O 1
ATOM 658 N N . ARG A 1 90 ? -18.548 14.017 15.011 1.00 96.00 90 ARG A N 1
ATOM 659 C CA . ARG A 1 90 ? -19.775 14.644 15.539 1.00 96.00 90 ARG A CA 1
ATOM 660 C C . ARG A 1 90 ? -20.103 15.969 14.885 1.00 96.00 90 ARG A C 1
ATOM 662 O O . ARG A 1 90 ? -21.252 16.208 14.535 1.00 96.00 90 ARG A O 1
ATOM 669 N N . GLU A 1 91 ? -19.098 16.813 14.673 1.00 95.88 91 GLU A N 1
ATOM 670 C CA . GLU A 1 91 ? -19.262 18.081 13.953 1.00 95.88 91 GLU A CA 1
ATOM 671 C C . GLU A 1 91 ? -19.768 17.866 12.519 1.00 95.88 91 GLU A C 1
ATOM 673 O O . GLU A 1 91 ? -20.439 18.729 11.957 1.00 95.88 91 GLU A O 1
ATOM 678 N N . LYS A 1 92 ? -19.473 16.701 11.928 1.00 96.19 92 LYS A N 1
ATOM 679 C CA . LYS A 1 92 ? -19.979 16.283 10.615 1.00 96.19 92 LYS A CA 1
ATOM 680 C C . LYS A 1 92 ? -21.329 15.561 10.666 1.00 96.19 92 LYS A C 1
ATOM 682 O O . LYS A 1 92 ? -21.849 15.229 9.606 1.00 96.19 92 LYS A O 1
ATOM 687 N N . GLY A 1 93 ? -21.888 15.316 11.852 1.00 96.38 93 GLY A N 1
ATOM 688 C CA . GLY A 1 93 ? -23.131 14.560 12.027 1.00 96.38 93 GLY A CA 1
ATOM 689 C C . GLY A 1 93 ? -23.017 13.082 11.643 1.00 96.38 93 GLY A C 1
ATOM 690 O O . GLY A 1 93 ? -24.028 12.459 11.343 1.00 96.38 93 GLY A O 1
ATOM 691 N N . LEU A 1 94 ? -21.798 12.534 11.616 1.00 96.94 94 LEU A N 1
ATOM 692 C CA . LEU A 1 94 ? -21.527 11.137 11.251 1.00 96.94 94 LEU A CA 1
ATOM 693 C C . LEU A 1 94 ? -21.533 10.201 12.461 1.00 96.94 94 LEU A C 1
ATOM 695 O O . LEU A 1 94 ? -21.660 8.994 12.291 1.00 96.94 94 LEU A O 1
ATOM 699 N N . LEU A 1 95 ? -21.385 10.768 13.660 1.00 97.56 95 LEU A N 1
ATOM 700 C CA . LEU A 1 95 ? -21.627 10.094 14.928 1.00 97.56 95 LEU A CA 1
ATOM 701 C C . LEU A 1 95 ? -22.512 10.971 15.821 1.00 97.56 95 LEU A C 1
ATOM 703 O O . LEU A 1 95 ? -22.347 12.194 15.872 1.00 97.56 95 LEU A O 1
ATOM 707 N N . ALA A 1 96 ? -23.425 10.350 16.557 1.00 96.88 96 ALA A N 1
ATOM 708 C CA . ALA A 1 96 ? -24.260 10.982 17.563 1.00 96.88 96 ALA A CA 1
ATOM 709 C C . ALA A 1 96 ? -23.477 11.282 18.857 1.00 96.88 96 ALA A C 1
ATOM 711 O O . ALA A 1 96 ? -22.388 10.766 19.121 1.00 96.88 96 ALA A O 1
ATOM 712 N N . GLN A 1 97 ? -24.055 12.115 19.728 1.00 95.12 97 GLN A N 1
ATOM 713 C CA . GLN A 1 97 ? -23.415 12.491 20.999 1.00 95.12 97 GLN A CA 1
ATOM 714 C C . GLN A 1 97 ? -23.270 11.322 21.987 1.00 95.12 97 GLN A C 1
ATOM 716 O O . GLN A 1 97 ? -22.362 11.334 22.819 1.00 95.12 97 GLN A O 1
ATOM 721 N N . HIS A 1 98 ? -24.138 10.311 21.897 1.00 94.75 98 HIS A N 1
ATOM 722 C CA . HIS A 1 98 ? -24.085 9.119 22.748 1.00 94.75 98 HIS A CA 1
ATOM 723 C C . HIS A 1 98 ? -23.167 8.018 22.191 1.00 94.75 98 HIS A C 1
ATOM 725 O O . HIS A 1 98 ? -22.799 7.102 22.921 1.00 94.75 98 HIS A O 1
ATOM 731 N N . GLU A 1 99 ? -22.748 8.120 20.930 1.00 96.44 99 GLU A N 1
ATOM 732 C CA . GLU A 1 99 ? -21.801 7.197 20.304 1.00 96.44 99 GLU A CA 1
ATOM 733 C C . GLU A 1 99 ? -20.384 7.564 20.761 1.00 96.44 99 GLU A C 1
ATOM 735 O O . GLU A 1 99 ? -19.697 8.379 20.147 1.00 96.44 99 GLU A O 1
ATOM 740 N N . VAL A 1 100 ? -19.995 7.055 21.934 1.00 96.12 100 VAL A N 1
ATOM 741 C CA . VAL A 1 100 ? -18.714 7.322 22.626 1.00 96.12 100 VAL A CA 1
ATOM 742 C C . VAL A 1 100 ? -17.890 6.056 22.861 1.00 96.12 100 VAL A C 1
ATOM 744 O O . VAL A 1 100 ? -16.911 6.091 23.605 1.00 96.12 100 VAL A O 1
ATOM 747 N N . LYS A 1 101 ? -18.292 4.908 22.310 1.00 97.12 101 LYS A N 1
ATOM 748 C CA . LYS A 1 101 ? -17.620 3.636 22.601 1.00 97.12 101 LYS A CA 1
ATOM 749 C C . LYS A 1 101 ? -16.300 3.613 21.836 1.00 97.12 101 LYS A C 1
ATOM 751 O O . LYS A 1 101 ? -16.300 3.525 20.614 1.00 97.12 101 LYS A O 1
ATOM 756 N N . ILE A 1 102 ? -15.175 3.727 22.532 1.00 97.06 102 ILE A N 1
ATOM 757 C CA . ILE A 1 102 ? -13.851 3.778 21.903 1.00 97.06 102 ILE A CA 1
ATOM 758 C C . ILE A 1 102 ? -12.991 2.657 22.463 1.00 97.06 102 ILE A C 1
ATOM 760 O O . ILE A 1 102 ? -13.000 2.389 23.664 1.00 97.06 102 ILE A O 1
ATOM 764 N N . SER A 1 103 ? -12.246 1.993 21.589 1.00 97.00 103 SER A N 1
ATOM 765 C CA . SER A 1 103 ? -11.271 0.976 21.967 1.00 97.00 103 SER A CA 1
ATOM 766 C C . SER A 1 103 ? -9.932 1.294 21.321 1.00 97.00 103 SER A C 1
ATOM 768 O O . SER A 1 103 ? -9.839 1.416 20.104 1.00 97.00 103 SER A O 1
ATOM 770 N N . SER A 1 104 ? -8.892 1.436 22.137 1.00 95.56 104 SER A N 1
ATOM 771 C CA . SER A 1 104 ? -7.522 1.627 21.666 1.00 95.56 104 SER A CA 1
ATOM 772 C C . SER A 1 104 ? -6.794 0.293 21.695 1.00 95.56 104 SER A C 1
ATOM 774 O O . SER A 1 104 ? -6.559 -0.271 22.763 1.00 95.56 104 SER A O 1
ATOM 776 N N . VAL A 1 105 ? -6.468 -0.241 20.517 1.00 94.25 105 VAL A N 1
ATOM 777 C CA . VAL A 1 105 ? -5.796 -1.542 20.405 1.00 94.25 105 VAL A CA 1
ATOM 778 C C . VAL A 1 105 ? -4.327 -1.435 20.812 1.00 94.25 105 VAL A C 1
ATOM 780 O O . VAL A 1 105 ? -3.769 -2.380 21.373 1.00 94.25 105 VAL A O 1
ATOM 783 N N . ALA A 1 106 ? -3.701 -0.279 20.583 1.00 87.38 106 ALA A N 1
ATOM 784 C CA . ALA A 1 106 ? -2.331 -0.021 21.013 1.00 87.38 106 ALA A CA 1
ATOM 785 C C . ALA A 1 106 ? -2.173 -0.070 22.545 1.00 87.38 106 ALA A C 1
ATOM 787 O O . ALA A 1 106 ? -1.152 -0.552 23.026 1.00 87.38 106 ALA A O 1
ATOM 788 N N . ASP A 1 107 ? -3.195 0.328 23.310 1.00 88.06 107 ASP A N 1
ATOM 789 C CA . ASP A 1 107 ? -3.107 0.442 24.776 1.00 88.06 107 ASP A CA 1
ATOM 790 C C . ASP A 1 107 ? -3.228 -0.902 25.524 1.00 88.06 107 ASP A C 1
ATOM 792 O O . ASP A 1 107 ? -3.032 -0.966 26.737 1.00 88.06 107 ASP A O 1
ATOM 796 N N . ILE A 1 108 ? -3.523 -2.003 24.822 1.00 86.25 108 ILE A N 1
ATOM 797 C CA . ILE A 1 108 ? -3.684 -3.348 25.415 1.00 86.25 108 ILE A CA 1
ATOM 798 C C . ILE A 1 108 ? -2.356 -3.900 25.949 1.00 86.25 108 ILE A C 1
ATOM 800 O O . ILE A 1 108 ? -2.326 -4.773 26.818 1.00 86.25 108 ILE A O 1
ATOM 804 N N . THR A 1 109 ? -1.241 -3.429 25.398 1.00 82.06 109 THR A N 1
ATOM 805 C CA . THR A 1 109 ? 0.101 -3.906 25.717 1.00 82.06 109 THR A CA 1
ATOM 806 C C . THR A 1 109 ? 1.083 -2.751 25.651 1.00 82.06 109 THR A C 1
ATOM 808 O O . THR A 1 109 ? 1.133 -2.026 24.667 1.00 82.06 109 THR A O 1
ATOM 811 N N . SER A 1 110 ? 1.899 -2.596 26.690 1.00 76.38 110 SER A N 1
ATOM 812 C CA . SER A 1 110 ? 2.948 -1.570 26.743 1.00 76.38 110 SER A CA 1
ATOM 813 C C . SER A 1 110 ? 4.273 -2.023 26.123 1.00 76.38 110 SER A C 1
ATOM 815 O O . SER A 1 110 ? 5.200 -1.226 25.997 1.00 76.38 110 SER A O 1
ATOM 817 N N . VAL A 1 111 ? 4.374 -3.302 25.749 1.00 82.94 111 VAL A N 1
ATOM 818 C CA . VAL A 1 111 ? 5.564 -3.917 25.152 1.00 82.94 111 VAL A CA 1
ATOM 819 C C . VAL A 1 111 ? 5.276 -4.213 23.684 1.00 82.94 111 VAL A C 1
ATOM 821 O O . VAL A 1 111 ? 4.215 -4.754 23.371 1.00 82.94 111 VAL A O 1
ATOM 824 N N . ASP A 1 112 ? 6.213 -3.881 22.794 1.00 81.56 112 ASP A N 1
ATOM 825 C CA . ASP A 1 112 ? 6.141 -4.226 21.369 1.00 81.56 112 ASP A CA 1
ATOM 826 C C . ASP A 1 112 ? 6.964 -5.487 21.063 1.00 81.56 112 ASP A C 1
ATOM 828 O O . ASP A 1 112 ? 8.068 -5.441 20.519 1.00 81.56 112 ASP A O 1
ATOM 832 N N . ASP A 1 113 ? 6.416 -6.638 21.449 1.00 88.38 113 ASP A N 1
ATOM 833 C CA . ASP A 1 113 ? 6.940 -7.955 21.091 1.00 88.38 113 ASP A CA 1
ATOM 834 C C . ASP A 1 113 ? 5.946 -8.751 20.221 1.00 88.38 113 ASP A C 1
ATOM 836 O O . ASP A 1 113 ? 4.822 -8.329 19.942 1.00 88.38 113 ASP A O 1
ATOM 840 N N . VAL A 1 114 ? 6.361 -9.932 19.758 1.00 86.38 114 VAL A N 1
ATOM 841 C CA . VAL A 1 114 ? 5.524 -10.785 18.896 1.00 86.38 114 VAL A CA 1
ATOM 842 C C . VAL A 1 114 ? 4.229 -11.219 19.598 1.00 86.38 114 VAL A C 1
ATOM 844 O O . VAL A 1 114 ? 3.180 -11.306 18.961 1.00 86.38 114 VAL A O 1
ATOM 847 N N . VAL A 1 115 ? 4.269 -11.473 20.909 1.00 90.12 115 VAL A N 1
ATOM 848 C CA . VAL A 1 115 ? 3.096 -11.910 21.683 1.00 90.12 115 VAL A CA 1
ATOM 849 C C . VAL A 1 115 ? 2.091 -10.766 21.799 1.00 90.12 115 VAL A C 1
ATOM 851 O O . VAL A 1 115 ? 0.897 -10.960 21.570 1.00 90.12 115 VAL A O 1
ATOM 854 N N . ALA A 1 116 ? 2.577 -9.568 22.101 1.00 91.75 116 ALA A N 1
ATOM 855 C CA . ALA A 1 116 ? 1.826 -8.328 22.133 1.00 91.75 116 ALA A CA 1
ATOM 856 C C . ALA A 1 116 ? 1.163 -8.026 20.783 1.00 91.75 116 ALA A C 1
ATOM 858 O O . ALA A 1 116 ? -0.037 -7.752 20.736 1.00 91.75 116 ALA A O 1
ATOM 859 N N . ARG A 1 117 ? 1.900 -8.150 19.672 1.00 91.62 117 ARG A N 1
ATOM 860 C CA . ARG A 1 117 ? 1.352 -7.965 18.317 1.00 91.62 117 ARG A CA 1
ATOM 861 C C . ARG A 1 117 ? 0.244 -8.968 17.991 1.00 91.62 117 ARG A C 1
ATOM 863 O O . ARG A 1 117 ? -0.827 -8.556 17.549 1.00 91.62 117 ARG A O 1
ATOM 870 N N . ASN A 1 118 ? 0.431 -10.244 18.325 1.00 91.56 118 ASN A N 1
ATOM 871 C CA . ASN A 1 118 ? -0.604 -11.270 18.148 1.00 91.56 118 ASN A CA 1
ATOM 872 C C . ASN A 1 118 ? -1.860 -10.996 18.996 1.00 91.56 118 ASN A C 1
ATOM 874 O O . ASN A 1 118 ? -2.982 -11.228 18.542 1.00 91.56 118 ASN A O 1
ATOM 878 N N . ARG A 1 119 ? -1.698 -10.482 20.224 1.00 94.56 119 ARG A N 1
ATOM 879 C CA . ARG A 1 119 ? -2.828 -10.071 21.076 1.00 94.56 119 ARG A CA 1
ATOM 880 C C . ARG A 1 119 ? -3.598 -8.901 20.467 1.00 94.56 119 ARG A C 1
ATOM 882 O O . ARG A 1 119 ? -4.824 -8.949 20.445 1.00 94.56 119 ARG A O 1
ATOM 889 N N . ARG A 1 120 ? -2.899 -7.897 19.926 1.00 95.94 120 ARG A N 1
ATOM 890 C CA . ARG A 1 120 ? -3.517 -6.761 19.217 1.00 95.94 120 ARG A CA 1
ATOM 891 C C . ARG A 1 120 ? -4.320 -7.214 17.993 1.00 95.94 120 ARG A C 1
ATOM 893 O O . ARG A 1 120 ? -5.434 -6.738 17.779 1.00 95.94 120 ARG A O 1
ATOM 900 N N . GLU A 1 121 ? -3.802 -8.177 17.230 1.00 95.62 121 GLU A N 1
ATOM 901 C CA . GLU A 1 121 ? -4.515 -8.784 16.092 1.00 95.62 121 GLU A CA 1
ATOM 902 C C . GLU A 1 121 ? -5.759 -9.570 16.518 1.00 95.62 121 GLU A C 1
ATOM 904 O O . GLU A 1 121 ? -6.803 -9.512 15.866 1.00 95.62 121 GLU A O 1
ATOM 909 N N . LEU A 1 122 ? -5.664 -10.338 17.607 1.00 96.25 122 LEU A N 1
ATOM 910 C CA . LEU A 1 122 ? -6.808 -11.065 18.152 1.00 96.25 122 LEU A CA 1
ATOM 911 C C . LEU A 1 122 ? -7.895 -10.104 18.642 1.00 96.25 122 LEU A C 1
ATOM 913 O O . LEU A 1 122 ? -9.063 -10.300 18.309 1.00 96.25 122 LEU A O 1
ATOM 917 N N . GLU A 1 123 ? -7.516 -9.058 19.376 1.00 97.75 123 GLU A N 1
ATOM 918 C CA . GLU A 1 123 ? -8.482 -8.081 19.870 1.00 97.75 123 GLU A CA 1
ATOM 919 C C . GLU A 1 123 ? -9.155 -7.326 18.728 1.00 97.75 123 GLU A C 1
ATOM 921 O O . GLU A 1 123 ? -10.374 -7.187 18.719 1.00 97.75 123 GLU A O 1
ATOM 926 N N . THR A 1 124 ? -8.388 -6.884 17.732 1.00 98.12 124 THR A N 1
ATOM 927 C CA . THR A 1 124 ? -8.952 -6.181 16.575 1.00 98.12 124 THR A CA 1
ATOM 928 C C . THR A 1 124 ? -10.026 -7.023 15.890 1.00 98.12 124 THR A C 1
ATOM 930 O O . THR A 1 124 ? -11.120 -6.526 15.623 1.00 98.12 124 THR A O 1
ATOM 933 N N . ARG A 1 125 ? -9.757 -8.318 15.668 1.00 97.94 125 ARG A N 1
ATOM 934 C CA . ARG A 1 125 ? -10.744 -9.254 15.109 1.00 97.94 125 ARG A CA 1
ATOM 935 C C . ARG A 1 125 ? -11.970 -9.386 16.007 1.00 97.94 125 ARG A C 1
ATOM 937 O O . ARG A 1 125 ? -13.081 -9.272 15.509 1.00 97.94 125 ARG A O 1
ATOM 944 N N . ARG A 1 126 ? -11.780 -9.539 17.322 1.00 98.06 126 ARG A N 1
ATOM 945 C CA . ARG A 1 126 ? -12.882 -9.608 18.294 1.00 98.06 126 ARG A CA 1
ATOM 946 C C . ARG A 1 126 ? -13.785 -8.371 18.221 1.00 98.06 126 ARG A C 1
ATOM 948 O O . ARG A 1 126 ? -15.003 -8.512 18.218 1.00 98.06 126 ARG A O 1
ATOM 955 N N . LEU A 1 127 ? -13.207 -7.170 18.158 1.00 98.38 127 LEU A N 1
ATOM 956 C CA . LEU A 1 127 ? -13.956 -5.910 18.086 1.00 98.38 127 LEU A CA 1
ATOM 957 C C . LEU A 1 127 ? -14.719 -5.759 16.763 1.00 98.38 127 LEU A C 1
ATOM 959 O O . LEU A 1 127 ? -15.868 -5.319 16.768 1.00 98.38 127 LEU A O 1
ATOM 963 N N . ILE A 1 128 ? -14.112 -6.161 15.644 1.00 98.38 128 ILE A N 1
ATOM 964 C CA . ILE A 1 128 ? -14.783 -6.198 14.336 1.00 98.38 128 ILE A CA 1
ATOM 965 C C . ILE A 1 128 ? -15.950 -7.186 14.358 1.00 98.38 128 ILE A C 1
ATOM 967 O O . ILE A 1 128 ? -17.045 -6.851 13.909 1.00 98.38 128 ILE A O 1
ATOM 971 N N . ASP A 1 129 ? -15.744 -8.365 14.939 1.00 98.12 129 ASP A N 1
ATOM 972 C CA . ASP A 1 129 ? -16.756 -9.416 15.020 1.00 98.12 129 ASP A CA 1
ATOM 973 C C . ASP A 1 129 ? -17.966 -8.980 15.848 1.00 98.12 129 ASP A C 1
ATOM 975 O O . ASP A 1 129 ? -19.095 -9.202 15.424 1.00 98.12 129 ASP A O 1
ATOM 979 N N . LEU A 1 130 ? -17.758 -8.250 16.952 1.00 98.12 130 LEU A N 1
ATOM 980 C CA . LEU A 1 130 ? -18.861 -7.648 17.709 1.00 98.12 130 LEU A CA 1
ATOM 981 C C . LEU A 1 130 ? -19.765 -6.778 16.824 1.00 98.12 130 LEU A C 1
ATOM 983 O O . LEU A 1 130 ? -20.986 -6.848 16.950 1.00 98.12 130 LEU A O 1
ATOM 987 N N . LYS A 1 131 ? -19.188 -5.960 15.936 1.00 98.00 131 LYS A N 1
ATOM 988 C CA . LYS A 1 131 ? -19.959 -5.095 15.029 1.00 98.00 131 LYS A CA 1
ATOM 989 C C . LYS A 1 131 ? -20.694 -5.912 13.968 1.00 98.00 131 LYS A C 1
ATOM 991 O O . LYS A 1 131 ? -21.874 -5.663 13.733 1.00 98.00 131 LYS A O 1
ATOM 996 N N . LEU A 1 132 ? -20.027 -6.902 13.373 1.00 97.56 132 LEU A N 1
ATOM 997 C CA . LEU A 1 132 ? -20.627 -7.788 12.368 1.00 97.56 132 LEU A CA 1
ATOM 998 C C . LEU A 1 132 ? -21.798 -8.603 12.939 1.00 97.56 132 LEU A C 1
ATOM 1000 O O . LEU A 1 132 ? -22.802 -8.793 12.251 1.00 97.56 132 LEU A O 1
ATOM 1004 N N . 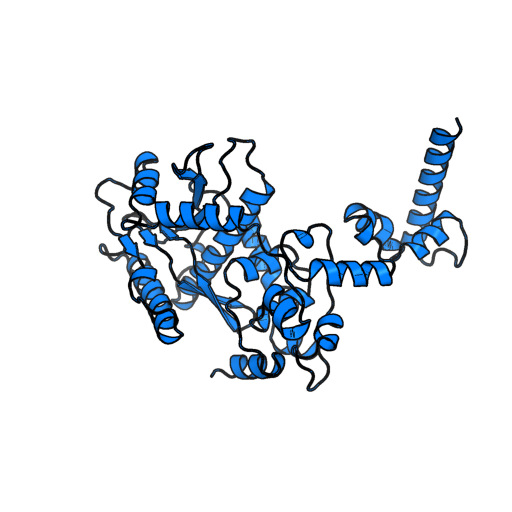ASP A 1 133 ? -21.692 -9.008 14.206 1.00 96.88 133 ASP A N 1
ATOM 1005 C CA . ASP A 1 133 ? -22.714 -9.760 14.939 1.00 96.88 133 ASP A CA 1
ATOM 1006 C C . ASP A 1 133 ? -23.835 -8.851 15.499 1.00 96.88 133 ASP A C 1
ATOM 1008 O O . ASP A 1 133 ? -24.759 -9.330 16.157 1.00 96.88 133 ASP A O 1
ATOM 1012 N N . GLY A 1 134 ? -23.782 -7.535 15.245 1.00 96.62 134 GLY A N 1
ATOM 1013 C CA . GLY A 1 134 ? -24.798 -6.569 15.679 1.00 96.62 134 GLY A CA 1
ATOM 1014 C C . GLY A 1 134 ? -24.794 -6.288 17.185 1.00 96.62 134 GLY A C 1
ATOM 1015 O O . GLY A 1 134 ? -25.812 -5.884 17.746 1.00 96.62 134 GLY A O 1
ATOM 1016 N N . ASN A 1 135 ? -23.671 -6.520 17.866 1.00 97.31 135 ASN A N 1
ATOM 1017 C CA . ASN A 1 135 ? -23.573 -6.323 19.305 1.00 97.31 135 ASN A CA 1
ATOM 1018 C C . ASN A 1 135 ? -23.623 -4.819 19.659 1.00 97.31 135 ASN A C 1
ATOM 1020 O O . ASN A 1 135 ? -22.780 -4.054 19.178 1.00 97.31 135 ASN A O 1
ATOM 1024 N N . PRO A 1 136 ? -24.528 -4.375 20.554 1.00 95.62 136 PRO A N 1
ATOM 1025 C CA . PRO A 1 136 ? -24.660 -2.961 20.924 1.00 95.62 136 PRO A CA 1
ATOM 1026 C C . PRO A 1 136 ? -23.432 -2.395 21.659 1.00 95.62 136 PRO A C 1
ATOM 1028 O O . PRO A 1 136 ? -23.269 -1.176 21.740 1.00 95.62 136 PRO A O 1
ATOM 1031 N N . LEU A 1 137 ? -22.554 -3.256 22.183 1.00 96.19 137 LEU A N 1
ATOM 1032 C CA . LEU A 1 137 ? -21.296 -2.876 22.832 1.00 96.19 137 LEU A CA 1
ATOM 1033 C C . LEU A 1 137 ? -20.121 -2.749 21.853 1.00 96.19 137 LEU A C 1
ATOM 1035 O O . LEU A 1 137 ? -19.018 -2.410 22.283 1.00 96.19 137 LEU A O 1
ATOM 1039 N N . ALA A 1 138 ? -20.321 -3.015 20.559 1.00 98.19 138 ALA A N 1
ATOM 1040 C CA . ALA A 1 138 ? -19.280 -2.805 19.562 1.00 98.19 138 ALA A CA 1
ATOM 1041 C C . ALA A 1 138 ? -18.830 -1.328 19.559 1.00 98.19 138 ALA A C 1
ATOM 1043 O O . ALA A 1 138 ? -19.682 -0.431 19.586 1.00 98.19 138 ALA A O 1
ATOM 1044 N N . PRO A 1 139 ? -17.515 -1.045 19.534 1.00 98.19 139 PRO A N 1
ATOM 1045 C CA . PRO A 1 139 ? -17.024 0.325 19.592 1.00 98.19 139 PRO A CA 1
ATOM 1046 C C . PRO A 1 139 ? -17.431 1.137 18.358 1.00 98.19 139 PRO A C 1
ATOM 1048 O O . PRO A 1 139 ? -17.562 0.605 17.258 1.00 98.19 139 PRO A O 1
ATOM 1051 N N . ASN A 1 140 ? -17.593 2.442 18.530 1.00 98.12 140 ASN A N 1
ATOM 1052 C CA . ASN A 1 140 ? -17.756 3.399 17.445 1.00 98.12 140 ASN A CA 1
ATOM 1053 C C . ASN A 1 140 ? -16.418 3.758 16.791 1.00 98.12 140 ASN A C 1
ATOM 1055 O O . ASN A 1 140 ? -16.372 3.999 15.589 1.00 98.12 140 ASN A O 1
ATOM 1059 N N . LEU A 1 141 ? -15.330 3.762 17.569 1.00 98.06 141 LEU A N 1
ATOM 1060 C CA . LEU A 1 141 ? -13.965 3.950 17.078 1.00 98.06 141 LEU A CA 1
ATOM 1061 C C . LEU A 1 141 ? -13.047 2.848 17.605 1.00 98.06 141 LEU A C 1
ATOM 1063 O O . LEU A 1 141 ? -12.997 2.598 18.812 1.00 98.06 141 LEU A O 1
ATOM 1067 N N . ILE A 1 142 ? -12.279 2.239 16.705 1.00 98.44 142 ILE A N 1
ATOM 1068 C CA . ILE A 1 142 ? -11.150 1.372 17.052 1.00 98.44 142 ILE A CA 1
ATOM 1069 C C . ILE A 1 142 ? -9.876 2.094 16.622 1.00 98.44 142 ILE A C 1
ATOM 1071 O O . ILE A 1 142 ? -9.705 2.362 15.435 1.00 98.44 142 ILE A O 1
ATOM 1075 N N . LEU A 1 143 ? -9.003 2.425 17.569 1.00 97.81 143 LEU A N 1
ATOM 1076 C CA . LEU A 1 143 ? -7.746 3.138 17.319 1.00 97.81 143 LEU A CA 1
ATOM 1077 C C . LEU A 1 143 ? -6.592 2.144 17.189 1.00 97.81 143 LEU A C 1
ATOM 1079 O O . LEU A 1 143 ? -6.539 1.162 17.935 1.00 97.81 143 LEU A O 1
ATOM 1083 N N . ASN A 1 144 ? -5.690 2.401 16.239 1.00 95.94 144 ASN A N 1
ATOM 1084 C CA . ASN A 1 144 ? -4.562 1.532 15.895 1.00 95.94 144 ASN A CA 1
ATOM 1085 C C . ASN A 1 144 ? -4.932 0.042 15.698 1.00 95.94 144 ASN A C 1
ATOM 1087 O O . ASN A 1 144 ? -4.236 -0.833 16.232 1.00 95.94 144 ASN A O 1
ATOM 1091 N N . PRO A 1 145 ? -6.036 -0.293 14.991 1.00 97.25 145 PRO A N 1
ATOM 1092 C CA . PRO A 1 145 ? -6.399 -1.683 14.788 1.00 97.25 145 PRO A CA 1
ATOM 1093 C C . PRO A 1 145 ? -5.336 -2.401 13.966 1.00 97.25 145 PRO A C 1
ATOM 1095 O O . PRO A 1 145 ? -4.798 -1.874 12.990 1.00 97.25 145 PRO A O 1
ATOM 1098 N N . ARG A 1 146 ? -5.083 -3.650 14.346 1.00 96.06 146 ARG A N 1
ATOM 1099 C CA . ARG A 1 146 ? -4.118 -4.518 13.690 1.00 96.06 146 ARG A CA 1
ATOM 1100 C C . ARG A 1 146 ? -4.834 -5.684 13.023 1.00 96.06 146 ARG A C 1
ATOM 1102 O O . ARG A 1 146 ? -5.463 -6.501 13.689 1.00 96.06 146 ARG A O 1
ATOM 1109 N N . LEU A 1 147 ? -4.748 -5.749 11.702 1.00 94.81 147 LEU A N 1
ATOM 1110 C CA . LEU A 1 147 ? -5.420 -6.747 10.875 1.00 94.81 147 LEU A CA 1
ATOM 1111 C C . LEU A 1 147 ? -4.424 -7.534 10.041 1.00 94.81 147 LEU A C 1
ATOM 1113 O O . LEU A 1 147 ? -3.263 -7.161 9.904 1.00 94.81 147 LEU A O 1
ATOM 1117 N N . THR A 1 148 ? -4.899 -8.629 9.462 1.00 93.50 148 THR A N 1
ATOM 1118 C CA . THR A 1 148 ? -4.109 -9.463 8.567 1.00 93.50 148 THR A CA 1
ATOM 1119 C C . THR A 1 148 ? -4.667 -9.438 7.153 1.00 93.50 148 THR A C 1
ATOM 1121 O O . THR A 1 148 ? -5.852 -9.700 6.922 1.00 93.50 148 THR A O 1
ATOM 1124 N N . LEU A 1 149 ? -3.783 -9.164 6.199 1.00 92.00 149 LEU A N 1
ATOM 1125 C CA . LEU A 1 149 ? -4.031 -9.309 4.775 1.00 92.00 149 LEU A CA 1
ATOM 1126 C C . LEU A 1 149 ? -3.247 -10.511 4.256 1.00 92.00 149 LEU A C 1
ATOM 1128 O O . LEU A 1 149 ? -2.038 -10.601 4.445 1.00 92.00 149 LEU A O 1
ATOM 1132 N N . GLU A 1 150 ? -3.931 -11.417 3.579 1.00 88.56 150 GLU A N 1
ATOM 1133 C CA . GLU A 1 150 ? -3.306 -12.521 2.872 1.00 88.56 150 GLU A CA 1
ATOM 1134 C C . GLU A 1 150 ? -2.955 -12.106 1.441 1.00 88.56 150 GLU A C 1
ATOM 1136 O O . GLU A 1 150 ? -3.795 -11.575 0.706 1.00 88.56 150 GLU A O 1
ATOM 1141 N N . LEU A 1 151 ? -1.707 -12.354 1.060 1.00 84.00 151 LEU A N 1
ATOM 1142 C CA . LEU A 1 151 ? -1.148 -12.148 -0.264 1.00 84.00 151 LEU A CA 1
ATOM 1143 C C . LEU A 1 151 ? -0.469 -13.448 -0.685 1.00 84.00 151 LEU A C 1
ATOM 1145 O O . LEU A 1 151 ? 0.498 -13.843 -0.045 1.00 84.00 151 LEU A O 1
ATOM 1149 N N . VAL A 1 152 ? -0.925 -14.095 -1.764 1.00 81.06 152 VAL A N 1
ATOM 1150 C CA . VAL A 1 152 ? -0.195 -15.242 -2.347 1.00 81.06 152 VAL A CA 1
ATOM 1151 C C . VAL A 1 152 ? -0.018 -16.381 -1.307 1.00 81.06 152 VAL A C 1
ATOM 1153 O O . VAL A 1 152 ? 1.041 -16.985 -1.174 1.00 81.06 152 VAL A O 1
ATOM 1156 N N . GLY A 1 153 ? -1.042 -16.632 -0.478 1.00 78.00 153 GLY A N 1
ATOM 1157 C CA . GLY A 1 153 ? -0.981 -17.615 0.620 1.00 78.00 153 GLY A CA 1
ATOM 1158 C C . GLY A 1 153 ? -0.170 -17.169 1.847 1.00 78.00 153 GLY A C 1
ATOM 1159 O O . GLY A 1 153 ? -0.024 -17.920 2.812 1.00 78.00 153 GLY A O 1
ATOM 1160 N N . VAL A 1 154 ? 0.366 -15.946 1.839 1.00 81.75 154 VAL A N 1
ATOM 1161 C CA . VAL A 1 154 ? 1.197 -15.381 2.907 1.00 81.75 154 VAL A CA 1
ATOM 1162 C C . VAL A 1 154 ? 0.418 -14.339 3.681 1.00 81.75 154 VAL A C 1
ATOM 1164 O O . VAL A 1 154 ? -0.111 -13.382 3.124 1.00 81.75 154 VAL A O 1
ATOM 1167 N N . THR A 1 155 ? 0.374 -14.491 4.999 1.00 87.88 155 THR A N 1
ATOM 1168 C CA . THR A 1 155 ? -0.280 -13.514 5.866 1.00 87.88 155 THR A CA 1
ATOM 1169 C C . THR A 1 155 ? 0.670 -12.374 6.224 1.00 87.88 155 THR A C 1
ATOM 1171 O O . THR A 1 155 ? 1.714 -12.592 6.838 1.00 87.88 155 THR A O 1
ATOM 1174 N N . HIS A 1 156 ? 0.266 -11.147 5.909 1.00 88.94 156 HIS A N 1
ATOM 1175 C CA . HIS A 1 156 ? 0.934 -9.915 6.304 1.00 88.94 156 HIS A CA 1
ATOM 1176 C C . HIS A 1 156 ? 0.078 -9.158 7.313 1.00 88.94 156 HIS A C 1
ATOM 1178 O O . HIS A 1 156 ? -1.084 -8.838 7.055 1.00 88.94 156 HIS A O 1
ATOM 1184 N N . ALA A 1 157 ? 0.664 -8.837 8.461 1.00 90.56 157 ALA A N 1
ATOM 1185 C CA . ALA A 1 157 ? 0.030 -7.933 9.400 1.00 90.56 157 ALA A CA 1
ATOM 1186 C C . ALA A 1 157 ? 0.108 -6.488 8.892 1.00 90.56 157 ALA A C 1
ATOM 1188 O O . ALA A 1 157 ? 1.139 -6.041 8.375 1.00 90.56 157 ALA A O 1
ATOM 1189 N N . ILE A 1 158 ? -0.989 -5.761 9.063 1.00 94.06 158 ILE A N 1
ATOM 1190 C CA . ILE A 1 158 ? -1.103 -4.335 8.794 1.00 94.06 158 ILE A CA 1
ATOM 1191 C C . ILE A 1 158 ? -1.646 -3.641 10.038 1.00 94.06 158 ILE A C 1
ATOM 1193 O O . ILE A 1 158 ? -2.577 -4.123 10.684 1.00 94.06 158 ILE A O 1
ATOM 1197 N N . GLU A 1 159 ? -1.060 -2.499 10.368 1.00 94.06 159 GLU A N 1
ATOM 1198 C CA . GLU A 1 159 ? -1.615 -1.572 11.346 1.00 94.06 159 GLU A CA 1
ATOM 1199 C C . GLU A 1 159 ? -2.327 -0.457 10.578 1.00 94.06 159 GLU A C 1
ATOM 1201 O O . GLU A 1 159 ? -1.783 0.078 9.608 1.00 94.06 159 GLU A O 1
ATOM 1206 N N . LEU A 1 160 ? -3.571 -0.178 10.956 1.00 95.69 160 LEU A N 1
ATOM 1207 C CA . LEU A 1 160 ? -4.379 0.909 10.411 1.00 95.69 160 LEU A CA 1
ATOM 1208 C C . LEU A 1 160 ? -4.402 2.061 11.414 1.00 95.69 160 LEU A C 1
ATOM 1210 O O . LEU A 1 160 ? -4.247 1.828 12.610 1.00 95.69 160 LEU A O 1
ATOM 1214 N N . ASP A 1 161 ? -4.676 3.281 10.956 1.00 96.25 161 ASP A N 1
ATOM 1215 C CA . ASP A 1 161 ? -4.772 4.426 11.867 1.00 96.25 161 ASP A CA 1
ATOM 1216 C C . ASP A 1 161 ? -6.007 4.293 12.771 1.00 96.25 161 ASP A C 1
ATOM 1218 O O . ASP A 1 161 ? -5.913 4.375 13.998 1.00 96.25 161 ASP A O 1
ATOM 1222 N N . TYR A 1 162 ? -7.179 4.052 12.171 1.00 98.25 162 TYR A N 1
ATOM 1223 C CA . TYR A 1 162 ? -8.410 3.769 12.905 1.00 98.25 162 TYR A CA 1
ATOM 1224 C C . TYR A 1 162 ? -9.500 3.125 12.029 1.00 98.25 162 TYR A C 1
ATOM 1226 O O . TYR A 1 162 ? -9.464 3.160 10.797 1.00 98.25 162 TYR A O 1
ATOM 1234 N N . LEU A 1 163 ? -10.501 2.555 12.695 1.00 98.56 163 LEU A N 1
ATOM 1235 C CA . LEU A 1 163 ? -11.769 2.106 12.121 1.00 98.56 163 LEU A CA 1
ATOM 1236 C C . LEU A 1 163 ? -12.922 2.866 12.781 1.00 98.56 163 LEU A C 1
ATOM 1238 O O . LEU A 1 163 ? -12.866 3.131 13.983 1.00 98.56 163 LEU A O 1
ATOM 1242 N N . VAL A 1 164 ? -13.969 3.186 12.019 1.00 98.25 164 VAL A N 1
ATOM 1243 C CA . VAL A 1 164 ? -15.140 3.933 12.510 1.00 98.25 164 VAL A CA 1
ATOM 1244 C C . VAL A 1 164 ? -16.457 3.287 12.088 1.00 98.25 164 VAL A C 1
ATOM 1246 O O . VAL A 1 164 ? -16.578 2.777 10.977 1.00 98.25 164 VAL A O 1
ATOM 1249 N N . ALA A 1 165 ? -17.442 3.284 12.981 1.00 97.88 165 ALA A N 1
ATOM 1250 C CA . ALA A 1 165 ? -18.806 2.846 12.702 1.00 97.88 165 ALA A CA 1
ATOM 1251 C C . ALA A 1 165 ? -19.796 3.549 13.642 1.00 97.88 165 ALA A C 1
ATOM 1253 O O . ALA A 1 165 ? -19.551 3.648 14.846 1.00 97.88 165 ALA A O 1
ATOM 1254 N N . SER A 1 166 ? -20.949 3.969 13.126 1.00 97.44 166 SER A N 1
ATOM 1255 C CA . SER A 1 166 ? -22.092 4.297 13.985 1.00 97.44 166 SER A CA 1
ATOM 1256 C C . SER A 1 166 ? -22.675 3.024 14.614 1.00 97.44 166 SER A C 1
ATOM 1258 O O . SER A 1 166 ? -22.286 1.896 14.280 1.00 97.44 166 SER A O 1
ATOM 1260 N N . ASP A 1 167 ? -23.597 3.185 15.552 1.00 96.88 167 ASP A N 1
ATOM 1261 C CA . ASP A 1 167 ? -24.351 2.097 16.169 1.00 96.88 167 ASP A CA 1
ATOM 1262 C C . ASP A 1 167 ? -25.232 1.381 15.141 1.00 96.88 167 ASP A C 1
ATOM 1264 O O . ASP A 1 167 ? -25.271 0.151 15.139 1.00 96.88 167 ASP A O 1
ATOM 1268 N N . ASP A 1 168 ? -25.817 2.133 14.206 1.00 94.75 168 ASP A N 1
ATOM 1269 C CA . ASP A 1 168 ? -26.667 1.605 13.131 1.00 94.75 168 ASP A CA 1
ATOM 1270 C C . ASP A 1 168 ? -25.874 0.986 11.964 1.00 94.75 168 ASP A C 1
ATOM 1272 O O . ASP A 1 168 ? -26.430 0.266 11.128 1.00 94.75 168 ASP A O 1
ATOM 1276 N N . ALA A 1 169 ? -24.568 1.257 11.868 1.00 95.69 169 ALA A N 1
ATOM 1277 C CA . ALA A 1 169 ? -23.730 0.690 10.821 1.00 95.69 169 ALA A CA 1
ATOM 1278 C C . ALA A 1 169 ? -23.481 -0.807 11.061 1.00 95.69 169 ALA A C 1
ATOM 1280 O O . ALA A 1 169 ? -23.179 -1.247 12.168 1.00 95.69 169 ALA A O 1
ATOM 1281 N N . ARG A 1 170 ? -23.539 -1.601 9.987 1.00 93.75 170 ARG A N 1
ATOM 1282 C CA . ARG A 1 170 ? -23.282 -3.053 10.027 1.00 93.75 170 ARG A CA 1
ATOM 1283 C C . ARG A 1 170 ? -21.799 -3.428 9.994 1.00 93.75 170 ARG A C 1
ATOM 1285 O O . ARG A 1 170 ? -21.466 -4.578 10.259 1.00 93.75 170 ARG A O 1
ATOM 1292 N N . PHE A 1 171 ? -20.921 -2.495 9.636 1.00 96.00 171 PHE A N 1
ATOM 1293 C CA . PHE A 1 171 ? -19.487 -2.730 9.475 1.00 96.00 171 PHE A CA 1
ATOM 1294 C C . PHE A 1 171 ? -18.679 -1.462 9.766 1.00 96.00 171 PHE A C 1
ATOM 1296 O O . PHE A 1 171 ? -19.237 -0.371 9.881 1.00 96.00 171 PHE A O 1
ATOM 1303 N N . TYR A 1 172 ? -17.361 -1.626 9.875 1.00 98.06 172 TYR A N 1
ATOM 1304 C CA . TYR A 1 172 ? -16.419 -0.530 10.062 1.00 98.06 172 TYR A CA 1
ATOM 1305 C C . TYR A 1 172 ? -15.912 0.039 8.741 1.00 98.06 172 TYR A C 1
ATOM 1307 O O . TYR A 1 172 ? -15.437 -0.701 7.881 1.00 98.06 172 TYR A O 1
ATOM 1315 N N . GLN A 1 173 ? -15.906 1.363 8.633 1.00 97.81 173 GLN A N 1
ATOM 1316 C CA . GLN A 1 173 ? -15.196 2.078 7.586 1.00 97.81 173 GLN A CA 1
ATOM 1317 C C . GLN A 1 173 ? -13.738 2.329 7.998 1.00 97.81 173 GLN A C 1
ATOM 1319 O O . GLN A 1 173 ? -13.439 2.560 9.173 1.00 97.81 173 GLN A O 1
ATOM 1324 N N . VAL A 1 174 ? -12.821 2.270 7.027 1.00 98.44 174 VAL A N 1
ATOM 1325 C CA . VAL A 1 174 ? -11.392 2.523 7.258 1.00 98.44 174 VAL A CA 1
ATOM 1326 C C . VAL A 1 174 ? -11.103 4.010 7.212 1.00 98.44 174 VAL A C 1
ATOM 1328 O O . VAL A 1 174 ? -11.445 4.687 6.240 1.00 98.44 174 VAL A O 1
ATOM 1331 N N . GLY A 1 175 ? -10.425 4.491 8.249 1.00 98.12 175 GLY A N 1
ATOM 1332 C CA . GLY A 1 175 ? -9.950 5.854 8.349 1.00 98.12 175 GLY A CA 1
ATOM 1333 C C . GLY A 1 175 ? -8.431 5.946 8.256 1.00 98.12 175 GLY A C 1
ATOM 1334 O O . GLY A 1 175 ? -7.720 5.130 8.839 1.00 98.12 175 GLY A O 1
ATOM 1335 N N . VAL A 1 176 ? -7.931 6.962 7.552 1.00 97.19 176 VAL A N 1
ATOM 1336 C CA . VAL A 1 176 ? -6.497 7.283 7.490 1.00 97.19 176 VAL A CA 1
ATOM 1337 C C . VAL A 1 176 ? -6.213 8.708 7.949 1.00 97.19 176 VAL A C 1
ATOM 1339 O O . VAL A 1 176 ? -7.003 9.629 7.734 1.00 97.19 176 VAL A O 1
ATOM 1342 N N . ILE A 1 177 ? -5.059 8.901 8.574 1.00 96.56 177 ILE A N 1
ATOM 1343 C CA . ILE A 1 177 ? -4.570 10.160 9.123 1.00 96.56 177 ILE A CA 1
ATOM 1344 C C . ILE A 1 177 ? -3.344 10.584 8.322 1.00 96.56 177 ILE A C 1
ATOM 1346 O O . ILE A 1 177 ? -2.375 9.837 8.177 1.00 96.56 177 ILE A O 1
ATOM 1350 N N . LYS A 1 178 ? -3.359 11.814 7.800 1.00 94.69 178 LYS A N 1
ATOM 1351 C CA . LYS A 1 178 ? -2.217 12.382 7.080 1.00 94.69 178 LYS A CA 1
ATOM 1352 C C . LYS A 1 178 ? -1.873 13.777 7.574 1.00 94.69 178 LYS A C 1
ATOM 1354 O O . LYS A 1 178 ? -2.727 14.629 7.790 1.00 94.69 178 LYS A O 1
ATOM 1359 N N . SER A 1 179 ? -0.576 14.012 7.731 1.00 91.44 179 SER A N 1
ATOM 1360 C CA . SER A 1 179 ? -0.024 15.231 8.323 1.00 91.44 179 SER A CA 1
ATOM 1361 C C . SER A 1 179 ? 0.185 16.372 7.326 1.00 91.44 179 SER A C 1
ATOM 1363 O O . SER A 1 179 ? 0.545 17.482 7.729 1.00 91.44 179 SER A O 1
ATOM 1365 N N . PHE A 1 180 ? -0.042 16.157 6.028 1.00 90.75 180 PHE A N 1
ATOM 1366 C CA . PHE A 1 180 ? -0.053 17.254 5.065 1.00 90.75 180 PHE A CA 1
ATOM 1367 C C . PHE A 1 180 ? -1.299 18.127 5.259 1.00 90.75 180 PHE A C 1
ATOM 1369 O O . PHE A 1 180 ? -2.353 17.673 5.702 1.00 90.75 180 PHE A O 1
ATOM 1376 N N . ALA A 1 181 ? -1.146 19.426 4.994 1.00 90.50 181 ALA A N 1
ATOM 1377 C CA . ALA A 1 181 ? -2.228 20.380 5.191 1.00 90.50 181 ALA A CA 1
ATOM 1378 C C . ALA A 1 181 ? -3.293 20.234 4.107 1.00 90.50 181 ALA A C 1
ATOM 1380 O O . ALA A 1 181 ? -2.960 20.165 2.922 1.00 90.50 181 ALA A O 1
ATOM 1381 N N . ASP A 1 182 ? -4.551 20.306 4.527 1.00 92.62 182 ASP A N 1
ATOM 1382 C CA . ASP A 1 182 ? -5.666 20.585 3.637 1.00 92.62 182 ASP A CA 1
ATOM 1383 C C . ASP A 1 182 ? -5.509 21.997 3.054 1.00 92.62 182 ASP A C 1
ATOM 1385 O O . ASP A 1 182 ? -5.681 22.998 3.747 1.00 92.62 182 ASP A O 1
ATOM 1389 N N . ARG A 1 183 ? -5.167 22.089 1.769 1.00 89.88 183 ARG A N 1
ATOM 1390 C CA . ARG A 1 183 ? -5.048 23.354 1.026 1.00 89.88 183 ARG A CA 1
ATOM 1391 C C . ARG A 1 183 ? -6.354 23.709 0.304 1.00 89.88 183 ARG A C 1
ATOM 1393 O O . ARG A 1 183 ? -6.334 24.397 -0.720 1.00 89.88 183 ARG A O 1
ATOM 1400 N N . GLY A 1 184 ? -7.486 23.209 0.797 1.00 82.81 184 GLY A N 1
ATOM 1401 C CA . GLY A 1 184 ? -8.751 23.200 0.075 1.00 82.81 184 GLY A CA 1
ATOM 1402 C C . GLY A 1 184 ? -8.642 22.331 -1.177 1.00 82.81 184 GLY A C 1
ATOM 1403 O O . GLY A 1 184 ? -7.831 21.407 -1.248 1.00 82.81 184 GLY A O 1
ATOM 1404 N N . GLY A 1 185 ? -9.382 22.674 -2.233 1.00 82.81 185 GLY A N 1
ATOM 1405 C CA . GLY A 1 185 ? -9.309 21.985 -3.533 1.00 82.81 185 GLY A CA 1
ATOM 1406 C C . GLY A 1 185 ? -7.932 21.998 -4.228 1.00 82.81 185 GLY A C 1
ATOM 1407 O O . GLY A 1 185 ? -7.827 21.530 -5.358 1.00 82.81 185 GLY A O 1
ATOM 1408 N N . LYS A 1 186 ? -6.890 22.543 -3.581 1.00 87.19 186 LYS A N 1
ATOM 1409 C CA . LYS A 1 186 ? -5.488 22.573 -4.027 1.00 87.19 186 LYS A CA 1
ATOM 1410 C C . LYS A 1 186 ? -4.584 21.592 -3.270 1.00 87.19 186 LYS A C 1
ATOM 1412 O O . LYS A 1 186 ? -3.366 21.659 -3.420 1.00 87.19 186 LYS A O 1
ATOM 1417 N N . THR A 1 187 ? -5.139 20.734 -2.415 1.00 90.81 187 THR A N 1
ATOM 1418 C CA . THR A 1 187 ? -4.381 19.619 -1.830 1.00 90.81 187 THR A CA 1
ATOM 1419 C C . THR A 1 187 ? -3.876 18.717 -2.957 1.00 90.81 187 THR A C 1
ATOM 1421 O O . THR A 1 187 ? -4.593 18.495 -3.936 1.00 90.81 187 THR A O 1
ATOM 1424 N N . ASP A 1 188 ? -2.635 18.243 -2.846 1.00 90.81 188 ASP A N 1
ATOM 1425 C CA . ASP A 1 188 ? -2.015 17.443 -3.896 1.00 90.81 188 ASP A CA 1
ATOM 1426 C C . ASP A 1 188 ? -2.846 16.176 -4.151 1.00 90.81 188 ASP A C 1
ATOM 1428 O O . ASP A 1 188 ? -3.150 15.397 -3.243 1.00 90.81 188 ASP A O 1
ATOM 1432 N N . ARG A 1 189 ? -3.260 15.988 -5.406 1.00 90.56 189 ARG A N 1
ATOM 1433 C CA . ARG A 1 189 ? -4.099 14.851 -5.794 1.00 90.56 189 ARG A CA 1
ATOM 1434 C C . ARG A 1 189 ? -3.352 13.529 -5.658 1.00 90.56 189 ARG A C 1
ATOM 1436 O O . ARG A 1 189 ? -3.994 12.515 -5.398 1.00 90.56 189 ARG A O 1
ATOM 1443 N N . SER A 1 190 ? -2.033 13.526 -5.836 1.00 87.06 190 SER A N 1
ATOM 1444 C CA . SER A 1 190 ? -1.200 12.337 -5.663 1.00 87.06 190 SER A CA 1
ATOM 1445 C C . SER A 1 190 ? -1.142 11.909 -4.195 1.00 87.06 190 SER A C 1
ATOM 1447 O O . SER A 1 190 ? -1.335 10.725 -3.919 1.00 87.06 190 SER A O 1
ATOM 1449 N N . ASP A 1 191 ? -1.022 12.862 -3.265 1.00 89.44 191 ASP A N 1
ATOM 1450 C CA . ASP A 1 191 ? -1.063 12.623 -1.816 1.00 89.44 191 ASP A CA 1
ATOM 1451 C C . ASP A 1 191 ? -2.424 12.076 -1.368 1.00 89.44 191 ASP A C 1
ATOM 1453 O O . ASP A 1 191 ? -2.499 11.094 -0.626 1.00 89.44 191 ASP A O 1
ATOM 1457 N N . ILE A 1 192 ? -3.518 12.668 -1.860 1.00 92.94 192 ILE A N 1
ATOM 1458 C CA . ILE A 1 192 ? -4.875 12.177 -1.581 1.00 92.94 192 ILE A CA 1
ATOM 1459 C C . ILE A 1 192 ? -5.029 10.743 -2.091 1.00 92.94 192 ILE A C 1
ATOM 1461 O O . ILE A 1 192 ? -5.481 9.859 -1.366 1.00 92.94 192 ILE A O 1
ATOM 1465 N N . ARG A 1 193 ? -4.615 10.487 -3.334 1.00 91.38 193 ARG A N 1
ATOM 1466 C CA . ARG A 1 193 ? -4.730 9.164 -3.951 1.00 91.38 193 ARG A CA 1
ATOM 1467 C C . ARG A 1 193 ? -3.869 8.119 -3.243 1.00 91.38 193 ARG A C 1
ATOM 1469 O O . ARG A 1 193 ? -4.269 6.963 -3.136 1.00 91.38 193 ARG A O 1
ATOM 1476 N N . ALA A 1 194 ? -2.694 8.516 -2.759 1.00 88.69 194 ALA A N 1
ATOM 1477 C CA . ALA A 1 194 ? -1.835 7.691 -1.921 1.00 88.69 194 ALA A CA 1
ATOM 1478 C C . ALA A 1 194 ? -2.536 7.299 -0.615 1.00 88.69 194 ALA A C 1
ATOM 1480 O O . ALA A 1 194 ? -2.590 6.115 -0.289 1.00 88.69 194 ALA A O 1
ATOM 1481 N N . ALA A 1 195 ? -3.136 8.269 0.080 1.00 93.06 195 ALA A N 1
ATOM 1482 C CA . ALA A 1 195 ? -3.885 8.029 1.309 1.00 93.06 195 ALA A CA 1
ATOM 1483 C C . ALA A 1 195 ? -5.102 7.115 1.080 1.00 93.06 195 ALA A C 1
ATOM 1485 O O . ALA A 1 195 ? -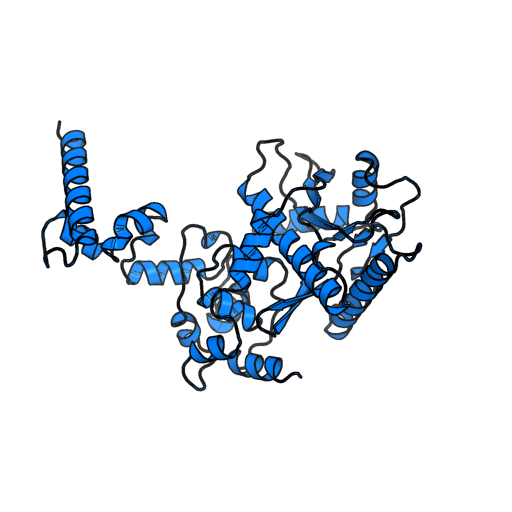5.293 6.158 1.828 1.00 93.06 195 ALA A O 1
ATOM 1486 N N . CYS A 1 196 ? -5.874 7.338 0.010 1.00 95.31 196 CYS A N 1
ATOM 1487 C CA . CYS A 1 196 ? -6.982 6.456 -0.368 1.00 95.31 196 CYS A CA 1
ATOM 1488 C C . CYS A 1 196 ? -6.508 5.028 -0.670 1.00 95.31 196 CYS A C 1
ATOM 1490 O O . CYS A 1 196 ? -7.180 4.073 -0.292 1.00 95.31 196 CYS A O 1
ATOM 1492 N N . ARG A 1 197 ? -5.344 4.858 -1.312 1.00 93.50 197 ARG A N 1
ATOM 1493 C CA . ARG A 1 197 ? -4.774 3.531 -1.585 1.00 93.50 197 ARG A CA 1
ATOM 1494 C C . ARG A 1 197 ? -4.336 2.817 -0.309 1.00 93.50 197 ARG A C 1
ATOM 1496 O O . ARG A 1 197 ? -4.595 1.628 -0.180 1.00 93.50 197 ARG A O 1
ATOM 1503 N N . GLU A 1 198 ? -3.730 3.528 0.637 1.00 94.25 198 GLU A N 1
ATOM 1504 C CA . GLU A 1 198 ? -3.384 2.981 1.956 1.00 94.25 198 GLU A CA 1
ATOM 1505 C C . GLU A 1 198 ? -4.644 2.543 2.723 1.00 94.25 198 GLU A C 1
ATOM 1507 O O . GLU A 1 198 ? -4.698 1.425 3.234 1.00 94.25 198 GLU A O 1
ATOM 1512 N N . ALA A 1 199 ? -5.709 3.352 2.699 1.00 96.25 199 ALA A N 1
ATOM 1513 C CA . ALA A 1 199 ? -7.008 2.987 3.268 1.00 96.25 199 ALA A CA 1
ATOM 1514 C C . ALA A 1 199 ? -7.661 1.785 2.551 1.00 96.25 199 ALA A C 1
ATOM 1516 O O . ALA A 1 199 ? -8.283 0.926 3.186 1.00 96.25 199 ALA A O 1
ATOM 1517 N N . ALA A 1 200 ? -7.493 1.683 1.229 1.00 96.69 200 ALA A N 1
ATOM 1518 C CA . ALA A 1 200 ? -7.984 0.558 0.436 1.00 96.69 200 ALA A CA 1
ATOM 1519 C C . ALA A 1 200 ? -7.301 -0.767 0.819 1.00 96.69 200 ALA A C 1
ATOM 1521 O O . ALA A 1 200 ? -7.947 -1.811 0.762 1.00 96.69 200 ALA A O 1
ATOM 1522 N N . VAL A 1 201 ? -6.042 -0.743 1.281 1.00 96.19 201 VAL A N 1
ATOM 1523 C CA . VAL A 1 201 ? -5.382 -1.935 1.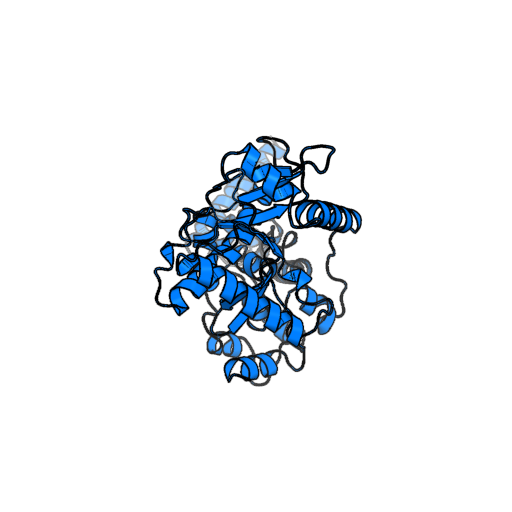847 1.00 96.19 201 VAL A CA 1
ATOM 1524 C C . VAL A 1 201 ? -6.106 -2.415 3.105 1.00 96.19 201 VAL A C 1
ATOM 1526 O O . VAL A 1 201 ? -6.401 -3.604 3.225 1.00 96.19 201 VAL A O 1
ATOM 1529 N N . GLY A 1 202 ? -6.464 -1.498 4.009 1.00 96.81 202 GLY A N 1
ATOM 1530 C CA . GLY A 1 202 ? -7.283 -1.825 5.181 1.00 96.81 202 GLY A CA 1
ATOM 1531 C C . GLY A 1 202 ? -8.665 -2.355 4.804 1.00 96.81 202 GLY A C 1
ATOM 1532 O O . GLY A 1 202 ? -9.135 -3.333 5.379 1.00 96.81 202 GLY A O 1
ATOM 1533 N N . THR A 1 203 ? -9.286 -1.762 3.782 1.00 97.62 203 THR A N 1
ATOM 1534 C CA . THR A 1 203 ? -10.597 -2.193 3.277 1.00 97.62 203 THR A CA 1
ATOM 1535 C C . THR A 1 203 ? -10.518 -3.614 2.727 1.00 97.62 203 THR A C 1
ATOM 1537 O O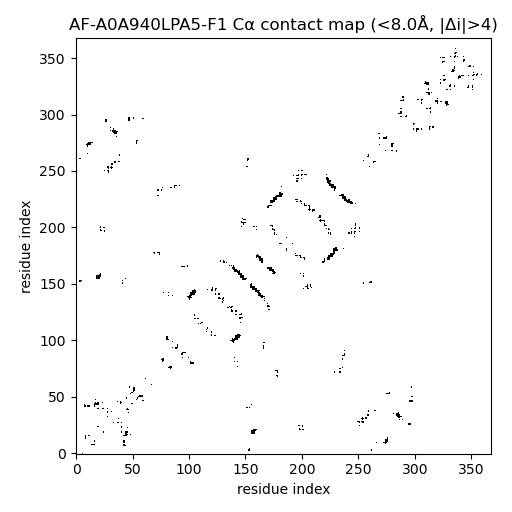 . THR A 1 203 ? -11.355 -4.451 3.050 1.00 97.62 203 THR A O 1
ATOM 1540 N N . LEU A 1 204 ? -9.470 -3.935 1.966 1.00 96.56 204 LEU A N 1
ATOM 1541 C CA . LEU A 1 204 ? -9.238 -5.288 1.471 1.00 96.56 204 LEU A CA 1
ATOM 1542 C C . LEU A 1 204 ? -8.999 -6.293 2.610 1.00 96.56 204 LEU A C 1
ATOM 1544 O O . LEU A 1 204 ? -9.510 -7.410 2.550 1.00 96.56 204 LEU A O 1
ATOM 1548 N N . ALA A 1 205 ? -8.280 -5.906 3.667 1.00 96.62 205 ALA A N 1
ATOM 1549 C CA . ALA A 1 205 ? -8.104 -6.759 4.842 1.00 96.62 205 ALA A CA 1
ATOM 1550 C C . ALA A 1 205 ? -9.437 -7.027 5.565 1.00 96.62 205 ALA A C 1
ATOM 1552 O O . ALA A 1 205 ? -9.697 -8.163 5.963 1.00 96.62 205 ALA A O 1
ATOM 1553 N N . LEU A 1 206 ? -10.316 -6.021 5.670 1.00 97.69 206 LEU A N 1
ATOM 1554 C CA . LEU A 1 206 ? -11.680 -6.200 6.182 1.00 97.69 206 LEU A CA 1
ATOM 1555 C C . LEU A 1 206 ? -12.502 -7.143 5.297 1.00 97.69 206 LEU A C 1
ATOM 1557 O O . LEU A 1 206 ? -13.133 -8.054 5.824 1.00 97.69 206 LEU A O 1
ATOM 1561 N N . ARG A 1 207 ? -12.449 -6.982 3.966 1.00 97.38 207 ARG A N 1
ATOM 1562 C CA . ARG A 1 207 ? -13.114 -7.885 3.009 1.00 97.38 207 ARG A CA 1
ATOM 1563 C C . ARG A 1 207 ? -12.696 -9.334 3.217 1.00 97.38 207 ARG A C 1
ATOM 1565 O O . ARG A 1 207 ? -13.549 -10.209 3.325 1.00 97.38 207 ARG A O 1
ATOM 1572 N N . GLN A 1 208 ? -11.390 -9.585 3.320 1.00 96.38 208 GLN A N 1
ATOM 1573 C CA . GLN A 1 208 ? -10.878 -10.929 3.579 1.00 96.38 208 GLN A CA 1
ATOM 1574 C C . GLN A 1 208 ? -11.321 -11.454 4.948 1.00 96.38 208 GLN A C 1
ATOM 1576 O O . GLN A 1 208 ? -11.692 -12.619 5.056 1.00 96.38 208 GLN A O 1
ATOM 1581 N N . HIS A 1 209 ? -11.312 -10.621 5.993 1.00 97.44 209 HIS A N 1
ATOM 1582 C CA . HIS A 1 209 ? -11.784 -11.024 7.321 1.00 97.44 209 HIS A CA 1
ATOM 1583 C C . HIS A 1 209 ? -13.270 -11.415 7.312 1.00 97.44 209 HIS A C 1
ATOM 1585 O O . HIS A 1 209 ? -13.622 -12.477 7.824 1.00 97.44 209 HIS A O 1
ATOM 1591 N N . ILE A 1 210 ? -14.124 -10.614 6.668 1.00 97.62 210 ILE A N 1
ATOM 1592 C CA . ILE A 1 210 ? -15.559 -10.896 6.520 1.00 97.62 210 ILE A CA 1
ATOM 1593 C C . ILE A 1 210 ? -15.778 -12.188 5.719 1.00 97.62 210 ILE A C 1
ATOM 1595 O O . ILE A 1 210 ? -16.525 -13.060 6.162 1.00 97.62 210 ILE A O 1
ATOM 1599 N N . ALA A 1 211 ? -15.073 -12.359 4.597 1.00 96.94 211 ALA A N 1
ATOM 1600 C CA . ALA A 1 211 ? -15.158 -13.566 3.775 1.00 96.94 211 ALA A CA 1
ATOM 1601 C C . ALA A 1 211 ? -14.725 -14.830 4.537 1.00 96.94 211 ALA A C 1
ATOM 1603 O O . ALA A 1 211 ? -15.393 -15.858 4.458 1.00 96.94 211 ALA A O 1
ATOM 1604 N N . ARG A 1 212 ? -13.649 -14.760 5.338 1.00 95.81 212 ARG A N 1
ATOM 1605 C CA . ARG A 1 212 ? -13.195 -15.881 6.188 1.00 95.81 212 ARG A CA 1
ATOM 1606 C C . ARG A 1 212 ? -14.228 -16.278 7.247 1.00 95.81 212 ARG A C 1
ATOM 1608 O O . ARG A 1 212 ? -14.237 -17.428 7.677 1.00 95.81 212 ARG A O 1
ATOM 1615 N N . ARG A 1 213 ? -15.108 -15.356 7.651 1.00 95.25 213 ARG A N 1
ATOM 1616 C CA . ARG A 1 213 ? -16.268 -15.632 8.519 1.00 95.25 213 ARG A CA 1
ATOM 1617 C C . ARG A 1 213 ? -17.493 -16.161 7.763 1.00 95.25 213 ARG A C 1
ATOM 1619 O O . ARG A 1 213 ? -18.524 -16.390 8.385 1.00 95.25 213 ARG A O 1
ATOM 1626 N N . GLY A 1 214 ? -17.408 -16.336 6.445 1.00 96.88 214 GLY A N 1
ATOM 1627 C CA . GLY A 1 214 ? -18.542 -16.710 5.597 1.00 96.88 214 GLY A CA 1
ATOM 1628 C C . GLY A 1 214 ? -19.535 -15.570 5.350 1.00 96.88 214 GLY A C 1
ATOM 1629 O O . GLY A 1 214 ? -20.658 -15.829 4.928 1.00 96.88 214 GLY A O 1
ATOM 1630 N N . GLY A 1 215 ? -19.150 -14.323 5.641 1.00 96.00 215 GLY A N 1
ATOM 1631 C CA . GLY A 1 215 ? -19.951 -13.140 5.341 1.00 96.00 215 GLY A CA 1
ATOM 1632 C C . GLY A 1 215 ? -19.730 -12.620 3.919 1.00 96.00 215 GLY A C 1
ATOM 1633 O O . GLY A 1 215 ? -18.799 -13.025 3.223 1.00 96.00 215 GLY A O 1
ATOM 1634 N N . ASP A 1 216 ? -20.571 -11.671 3.512 1.00 96.19 216 ASP A N 1
ATOM 1635 C CA . ASP A 1 216 ? -20.430 -10.968 2.238 1.00 96.19 216 ASP A CA 1
ATOM 1636 C C . ASP A 1 216 ? -19.295 -9.936 2.304 1.00 96.19 216 ASP A C 1
ATOM 1638 O O . ASP A 1 216 ? -19.384 -8.935 3.020 1.00 96.19 216 ASP A O 1
ATOM 1642 N N . ALA A 1 217 ? -18.222 -10.179 1.549 1.00 95.62 217 ALA A N 1
ATOM 1643 C CA . ALA A 1 217 ? -17.072 -9.286 1.479 1.00 95.62 217 ALA A CA 1
ATOM 1644 C C . ALA A 1 217 ? -17.451 -7.877 0.995 1.00 95.62 217 ALA A C 1
ATOM 1646 O O . ALA A 1 217 ? -16.834 -6.907 1.436 1.00 95.62 217 ALA A O 1
ATOM 1647 N N . ASP A 1 218 ? -18.474 -7.739 0.147 1.00 93.88 218 ASP A N 1
ATOM 1648 C CA . ASP A 1 218 ? -18.879 -6.443 -0.405 1.00 93.88 218 ASP A CA 1
ATOM 1649 C C . ASP A 1 218 ? -19.506 -5.513 0.641 1.00 93.88 218 ASP A C 1
ATOM 1651 O O . ASP A 1 218 ? -19.595 -4.303 0.413 1.00 93.88 218 ASP A O 1
ATOM 1655 N N . LEU A 1 219 ? -19.825 -6.037 1.834 1.00 94.81 219 LEU A N 1
ATOM 1656 C CA . LEU A 1 219 ? -20.196 -5.231 2.994 1.00 94.81 219 LEU A CA 1
ATOM 1657 C C . LEU A 1 219 ? -19.121 -4.182 3.317 1.00 94.81 219 LEU A C 1
ATOM 1659 O O . LEU A 1 219 ? -19.453 -3.037 3.609 1.00 94.81 219 LEU A O 1
ATOM 1663 N N . ALA A 1 220 ? -17.837 -4.541 3.215 1.00 94.69 220 ALA A N 1
ATOM 1664 C CA . ALA A 1 220 ? -16.752 -3.566 3.251 1.00 94.69 220 ALA A CA 1
ATOM 1665 C C . ALA A 1 220 ? -16.650 -2.881 1.874 1.00 94.69 220 ALA A C 1
ATOM 1667 O O . ALA A 1 220 ? -15.926 -3.334 0.983 1.00 94.69 220 ALA A O 1
ATOM 1668 N N . GLY A 1 221 ? -17.425 -1.807 1.695 1.00 93.00 221 GLY A N 1
ATOM 1669 C CA . GLY A 1 221 ? -17.564 -1.062 0.437 1.00 93.00 221 GLY A CA 1
ATOM 1670 C C . GLY A 1 221 ? -16.297 -0.337 -0.050 1.00 93.00 221 GLY A C 1
ATOM 1671 O O . GLY A 1 221 ? -15.182 -0.634 0.360 1.00 93.00 221 GLY A O 1
ATOM 1672 N N . ASP A 1 222 ? -16.459 0.632 -0.954 1.00 94.81 222 ASP A N 1
ATOM 1673 C CA . ASP A 1 222 ? -15.362 1.406 -1.567 1.00 94.81 222 ASP A CA 1
ATOM 1674 C C . ASP A 1 222 ? -15.068 2.738 -0.854 1.00 94.81 222 ASP A C 1
ATOM 1676 O O . ASP A 1 222 ? -14.319 3.572 -1.372 1.00 94.81 222 ASP A O 1
ATOM 1680 N N . ARG A 1 223 ? -15.703 2.978 0.296 1.00 97.12 223 ARG A N 1
ATOM 1681 C CA . ARG A 1 223 ? -15.658 4.255 1.009 1.00 97.12 223 ARG A CA 1
ATOM 1682 C C . ARG A 1 223 ? -14.609 4.237 2.104 1.00 97.12 223 ARG A C 1
ATOM 1684 O O . ARG A 1 223 ? -14.535 3.296 2.886 1.00 97.12 223 ARG A O 1
ATOM 1691 N N . VAL A 1 224 ? -13.822 5.305 2.161 1.00 98.00 224 VAL A N 1
ATOM 1692 C CA . VAL A 1 224 ? -12.780 5.511 3.170 1.00 98.00 224 VAL A CA 1
ATOM 1693 C C . VAL A 1 224 ? -12.867 6.921 3.734 1.00 98.00 224 VAL A C 1
ATOM 1695 O O . VAL A 1 224 ? -13.302 7.850 3.048 1.00 98.00 224 VAL A O 1
ATOM 1698 N N . ASP A 1 225 ? -12.453 7.081 4.984 1.00 97.94 225 ASP A N 1
ATOM 1699 C CA . ASP A 1 225 ? -12.368 8.384 5.634 1.00 97.94 225 ASP A CA 1
ATOM 1700 C C . ASP A 1 225 ? -10.918 8.861 5.693 1.00 97.94 225 ASP A C 1
ATOM 1702 O O . ASP A 1 225 ? -9.986 8.082 5.888 1.00 97.94 225 ASP A O 1
ATOM 1706 N N . MET A 1 226 ? -10.713 10.165 5.543 1.00 97.56 226 MET A N 1
ATOM 1707 C CA . MET A 1 226 ? -9.390 10.772 5.606 1.00 97.56 226 MET A CA 1
ATOM 1708 C C . MET A 1 226 ? -9.404 11.984 6.527 1.00 97.56 226 MET A C 1
ATOM 1710 O O . MET A 1 226 ? -10.269 12.853 6.430 1.00 97.56 226 MET A O 1
ATOM 1714 N N . VAL A 1 227 ? -8.408 12.068 7.403 1.00 97.31 227 VAL A N 1
ATOM 1715 C CA . VAL A 1 227 ? -8.215 13.203 8.302 1.00 97.31 227 VAL A CA 1
ATOM 1716 C C . VAL A 1 227 ? -6.920 13.909 7.950 1.00 97.31 227 VAL A C 1
ATOM 1718 O O . VAL A 1 227 ? -5.834 13.339 8.055 1.00 97.31 227 VAL A O 1
ATOM 1721 N N . LEU A 1 228 ? -7.053 15.171 7.551 1.00 96.25 228 LEU A N 1
ATOM 1722 C CA . LEU A 1 228 ? -5.936 16.073 7.284 1.00 96.25 228 LEU A CA 1
ATOM 1723 C C . LEU A 1 228 ? -5.819 17.115 8.389 1.00 96.25 228 LEU A C 1
ATOM 1725 O O . LEU A 1 228 ? -6.744 17.312 9.179 1.00 96.25 228 LEU A O 1
ATOM 1729 N N . ARG A 1 229 ? -4.706 17.845 8.425 1.00 94.81 229 ARG A N 1
ATOM 1730 C CA . ARG A 1 229 ? -4.596 19.029 9.285 1.00 94.81 229 ARG A CA 1
ATOM 1731 C C . ARG A 1 229 ? -5.129 20.275 8.584 1.00 94.81 229 ARG A C 1
ATOM 1733 O O . ARG A 1 229 ? -4.886 20.483 7.394 1.00 94.81 229 ARG A O 1
ATOM 1740 N N . ALA A 1 230 ? -5.776 21.158 9.334 1.00 93.12 230 ALA A N 1
ATOM 1741 C CA . ALA A 1 230 ? -6.018 22.519 8.878 1.00 93.12 230 ALA A CA 1
ATOM 1742 C C . ALA A 1 230 ? -4.678 23.270 8.686 1.00 93.12 230 ALA A C 1
ATOM 1744 O O . ALA A 1 230 ? -3.733 23.056 9.456 1.00 93.12 230 ALA A O 1
ATOM 1745 N N . PRO A 1 231 ? -4.563 24.175 7.696 1.00 90.38 231 PRO A N 1
ATOM 1746 C CA . PRO A 1 231 ? -3.365 24.989 7.512 1.00 90.38 231 PRO A CA 1
ATOM 1747 C C . PRO A 1 231 ? -2.950 25.711 8.798 1.00 90.38 231 PRO A C 1
ATOM 1749 O O . PRO A 1 231 ? -3.787 26.259 9.510 1.00 90.38 231 PRO A O 1
ATOM 1752 N N . GLY A 1 232 ? -1.651 25.690 9.107 1.00 88.06 232 GLY A N 1
ATOM 1753 C CA . GLY A 1 232 ? -1.085 26.400 10.262 1.00 88.06 232 GLY A CA 1
ATOM 1754 C C . GLY A 1 232 ? -1.469 25.862 11.648 1.00 88.06 232 GLY A C 1
ATOM 1755 O O . GLY A 1 232 ? -1.059 26.450 12.641 1.00 88.06 232 GLY A O 1
ATOM 1756 N N . SER A 1 233 ? -2.216 24.759 11.754 1.00 89.94 233 SER A N 1
ATOM 1757 C CA . SER A 1 233 ? -2.604 24.172 13.045 1.00 89.94 233 SER A CA 1
ATOM 1758 C C . SER A 1 233 ? -2.639 22.641 12.989 1.00 89.94 233 SER A C 1
ATOM 1760 O O . SER A 1 233 ? -2.404 22.042 11.939 1.00 89.94 233 SER A O 1
ATOM 1762 N N . PHE A 1 234 ? -2.930 22.002 14.125 1.00 88.75 234 PHE A N 1
ATOM 1763 C CA . PHE A 1 234 ? -3.241 20.568 14.212 1.00 88.75 234 PHE A CA 1
ATOM 1764 C C . PHE A 1 234 ? -4.741 20.305 14.410 1.00 88.75 234 PHE A C 1
ATOM 1766 O O . PHE A 1 234 ? -5.135 19.277 14.962 1.00 88.75 234 PHE A O 1
ATOM 1773 N N . ASN A 1 235 ? -5.598 21.243 14.008 1.00 91.75 235 ASN A N 1
ATOM 1774 C CA . ASN A 1 235 ? -7.035 20.994 14.021 1.00 91.75 235 ASN A CA 1
ATOM 1775 C C . ASN A 1 235 ? -7.384 20.016 12.887 1.00 91.75 235 ASN A C 1
ATOM 1777 O O . ASN A 1 235 ? -6.970 20.264 11.749 1.00 91.75 235 ASN A O 1
ATOM 1781 N N . PRO A 1 236 ? -8.095 18.910 13.168 1.00 94.44 236 PRO A N 1
ATOM 1782 C CA . PRO A 1 236 ? -8.431 17.928 12.148 1.00 94.44 236 PRO A CA 1
ATOM 1783 C C . PRO A 1 236 ? -9.449 18.468 11.142 1.00 94.44 236 PRO A C 1
ATOM 1785 O O . PRO A 1 236 ? -10.372 19.207 11.479 1.00 94.44 236 PRO A O 1
ATOM 1788 N N . ARG A 1 237 ? -9.295 18.054 9.887 1.00 95.38 237 ARG A N 1
ATOM 1789 C CA . ARG A 1 237 ? -10.260 18.219 8.802 1.00 95.38 237 ARG A CA 1
ATOM 1790 C C . ARG A 1 237 ? -10.654 16.833 8.316 1.00 95.38 237 ARG A C 1
ATOM 1792 O O . ARG A 1 237 ? -9.847 16.151 7.691 1.00 95.38 237 ARG A O 1
ATOM 1799 N N . LEU A 1 238 ? -11.880 16.429 8.643 1.00 96.81 238 LEU A N 1
ATOM 1800 C CA . LEU A 1 238 ? -12.445 15.149 8.233 1.00 96.81 238 LEU A CA 1
ATOM 1801 C C . LEU A 1 238 ? -13.056 15.250 6.829 1.00 96.81 238 LEU A C 1
ATOM 1803 O O . LEU A 1 238 ? -13.984 16.032 6.594 1.00 96.81 238 LEU A O 1
ATOM 1807 N N . PHE A 1 239 ? -12.542 14.416 5.933 1.00 96.56 239 PHE A N 1
ATOM 1808 C CA . PHE A 1 239 ? -13.077 14.111 4.614 1.00 96.56 239 PHE A CA 1
ATOM 1809 C C . PHE A 1 239 ? -13.689 12.718 4.676 1.00 96.56 239 PHE A C 1
ATOM 1811 O O . PHE A 1 239 ? -12.977 11.719 4.597 1.00 96.56 239 PHE A O 1
ATOM 1818 N N . ALA A 1 240 ? -15.001 12.668 4.879 1.00 95.88 240 ALA A N 1
ATOM 1819 C CA . ALA A 1 240 ? -15.697 11.409 5.059 1.00 95.88 240 ALA A CA 1
ATOM 1820 C C . ALA A 1 240 ? -16.213 10.826 3.739 1.00 95.88 240 ALA A C 1
ATOM 1822 O O . ALA A 1 240 ? -16.544 11.565 2.809 1.00 95.88 240 ALA A O 1
ATOM 1823 N N . SER A 1 241 ? -16.337 9.501 3.697 1.00 95.06 241 SER A N 1
ATOM 1824 C CA . SER A 1 241 ? -16.940 8.731 2.606 1.00 95.06 241 SER A CA 1
ATOM 1825 C C . SER A 1 241 ? -16.325 9.034 1.232 1.00 95.06 241 SER A C 1
ATOM 1827 O O . SER A 1 241 ? -17.012 9.135 0.206 1.00 95.06 241 SER A O 1
ATOM 1829 N N . MET A 1 242 ? -15.002 9.188 1.187 1.00 96.62 242 MET A N 1
ATOM 1830 C CA . MET A 1 242 ? -14.270 9.345 -0.065 1.00 96.62 242 MET A CA 1
ATOM 1831 C C . MET A 1 242 ? -14.324 8.041 -0.858 1.00 96.62 242 MET A C 1
ATOM 1833 O O . MET A 1 242 ? -14.144 6.963 -0.297 1.00 96.62 242 MET A O 1
ATOM 1837 N N . ARG A 1 243 ? -14.564 8.129 -2.171 1.00 96.56 243 ARG A N 1
ATOM 1838 C CA . ARG A 1 243 ? -14.529 6.954 -3.053 1.00 96.56 243 ARG A CA 1
ATOM 1839 C C . ARG A 1 243 ? -13.089 6.526 -3.296 1.00 96.56 243 ARG A C 1
ATOM 1841 O O . ARG A 1 243 ? -12.306 7.322 -3.805 1.00 96.56 243 ARG A O 1
ATOM 1848 N N . ALA A 1 244 ? -12.793 5.268 -2.997 1.00 96.19 244 ALA A N 1
ATOM 1849 C CA . ALA A 1 244 ? -11.527 4.598 -3.274 1.00 96.19 244 ALA A CA 1
ATOM 1850 C C . ALA A 1 244 ? -11.714 3.386 -4.211 1.00 96.19 244 ALA A C 1
ATOM 1852 O O . ALA A 1 244 ? -10.904 2.463 -4.204 1.00 96.19 244 ALA A O 1
ATOM 1853 N N . GLU A 1 245 ? -12.784 3.362 -5.018 1.00 95.69 245 GLU A N 1
ATOM 1854 C CA . GLU A 1 245 ? -13.096 2.263 -5.948 1.00 95.69 245 GLU A CA 1
ATOM 1855 C C . GLU A 1 245 ? -11.928 1.958 -6.892 1.00 95.69 245 GLU A C 1
ATOM 1857 O O . GLU A 1 245 ? -11.519 0.807 -7.041 1.00 95.69 245 GLU A O 1
ATOM 1862 N N . ALA A 1 246 ? -11.359 2.996 -7.512 1.00 93.31 246 ALA A N 1
ATOM 1863 C CA . ALA A 1 246 ? -10.267 2.840 -8.464 1.00 93.31 246 ALA A CA 1
ATOM 1864 C C . ALA A 1 246 ? -8.991 2.329 -7.779 1.00 93.31 246 ALA A C 1
ATOM 1866 O O . ALA A 1 246 ? -8.268 1.506 -8.345 1.00 93.31 246 ALA A O 1
ATOM 1867 N N . GLU A 1 247 ? -8.716 2.801 -6.565 1.00 94.56 247 GLU A N 1
ATOM 1868 C CA . GLU A 1 247 ? -7.581 2.406 -5.736 1.00 94.56 247 GLU A CA 1
ATOM 1869 C C . GLU A 1 247 ? -7.716 0.951 -5.293 1.00 94.56 247 GLU A C 1
ATOM 1871 O O . GLU A 1 247 ? -6.763 0.187 -5.438 1.00 94.56 247 GLU A O 1
ATOM 1876 N N . LEU A 1 248 ? -8.904 0.551 -4.836 1.00 94.19 248 LEU A N 1
ATOM 1877 C CA . LEU A 1 248 ? -9.209 -0.816 -4.436 1.00 94.19 248 LEU A CA 1
ATOM 1878 C C . LEU A 1 248 ? -9.146 -1.772 -5.630 1.00 94.19 248 LEU A C 1
ATOM 1880 O O . LEU A 1 248 ? -8.490 -2.806 -5.551 1.00 94.19 248 LEU A O 1
ATOM 1884 N N . ALA A 1 249 ? -9.737 -1.405 -6.769 1.00 92.38 249 ALA A N 1
ATOM 1885 C CA . ALA A 1 249 ? -9.664 -2.206 -7.987 1.00 92.38 249 ALA A CA 1
ATOM 1886 C C . ALA A 1 249 ? -8.219 -2.332 -8.501 1.00 92.38 249 ALA A C 1
ATOM 1888 O O . ALA A 1 249 ? -7.807 -3.398 -8.955 1.00 92.38 249 ALA A O 1
ATOM 1889 N N . SER A 1 250 ? -7.426 -1.257 -8.417 1.00 91.06 250 SER A N 1
ATOM 1890 C CA . SER A 1 250 ? -6.000 -1.288 -8.761 1.00 91.06 250 SER A CA 1
ATOM 1891 C C . SER A 1 250 ? -5.208 -2.181 -7.818 1.00 91.06 250 SER A C 1
ATOM 1893 O O . SER A 1 250 ? -4.332 -2.903 -8.283 1.00 91.06 250 SER A O 1
ATOM 1895 N N . LEU A 1 251 ? -5.507 -2.134 -6.520 1.00 91.12 251 LEU A N 1
ATOM 1896 C CA . LEU A 1 251 ? -4.887 -2.990 -5.520 1.00 91.12 251 LEU A CA 1
ATOM 1897 C C . LEU A 1 251 ? -5.209 -4.457 -5.801 1.00 91.12 251 LEU A C 1
ATOM 1899 O O . LEU A 1 251 ? -4.287 -5.240 -5.977 1.00 91.12 251 LEU A O 1
ATOM 1903 N N . VAL A 1 252 ? -6.487 -4.814 -5.942 1.00 90.81 252 VAL A N 1
ATOM 1904 C CA . VAL A 1 252 ? -6.910 -6.190 -6.247 1.00 90.81 252 VAL A CA 1
ATOM 1905 C C . VAL A 1 252 ? -6.211 -6.706 -7.504 1.00 90.81 252 VAL A C 1
ATOM 1907 O O . VAL A 1 252 ? -5.566 -7.748 -7.448 1.00 90.81 252 VAL A O 1
ATOM 1910 N N . ARG A 1 253 ? -6.225 -5.939 -8.605 1.00 89.38 253 ARG A N 1
ATOM 1911 C CA . ARG A 1 253 ? -5.495 -6.315 -9.828 1.00 89.38 253 ARG A CA 1
ATOM 1912 C C . ARG A 1 253 ? -4.005 -6.521 -9.569 1.00 89.38 253 ARG A C 1
ATOM 1914 O O . ARG A 1 253 ? -3.455 -7.535 -9.982 1.00 89.38 253 ARG A O 1
ATOM 1921 N N . ALA A 1 254 ? -3.360 -5.584 -8.878 1.00 87.00 254 ALA A N 1
ATOM 1922 C CA . ALA A 1 254 ? -1.928 -5.640 -8.616 1.00 87.00 254 ALA A CA 1
ATOM 1923 C C . ALA A 1 254 ? -1.514 -6.819 -7.738 1.00 87.00 254 ALA A C 1
ATOM 1925 O O . ALA A 1 254 ? -0.388 -7.282 -7.885 1.00 87.00 254 ALA A O 1
ATOM 1926 N N . LEU A 1 255 ? -2.398 -7.294 -6.854 1.00 84.25 255 LEU A N 1
ATOM 1927 C CA . LEU A 1 255 ? -2.183 -8.483 -6.028 1.00 84.25 255 LEU A CA 1
ATOM 1928 C C . LEU A 1 255 ? -2.545 -9.784 -6.769 1.00 84.25 255 LEU A C 1
ATOM 1930 O O . LEU A 1 255 ? -2.113 -10.854 -6.352 1.00 84.25 255 LEU A O 1
ATOM 1934 N N . SER A 1 256 ? -3.251 -9.712 -7.901 1.00 84.62 256 SER A N 1
ATOM 1935 C CA . SER A 1 256 ? -3.545 -10.860 -8.778 1.00 84.62 256 SER A CA 1
ATOM 1936 C C . SER A 1 256 ? -2.556 -11.048 -9.939 1.00 84.62 256 SER A C 1
ATOM 1938 O O . SER A 1 256 ? -2.569 -12.100 -10.563 1.00 84.62 256 SER A O 1
ATOM 1940 N N . THR A 1 257 ? -1.693 -10.069 -10.242 1.00 84.81 257 THR A N 1
ATOM 1941 C CA . THR A 1 257 ? -0.613 -10.193 -11.256 1.00 84.81 257 THR A CA 1
ATOM 1942 C C . THR A 1 257 ? 0.414 -11.294 -10.902 1.00 84.81 257 THR A C 1
ATOM 1944 O O . THR A 1 257 ? 0.406 -11.806 -9.794 1.00 84.81 257 THR A O 1
ATOM 1947 N N . ALA A 1 258 ? 1.338 -11.663 -11.788 1.00 75.19 258 ALA A N 1
ATOM 1948 C CA . ALA A 1 258 ? 2.475 -12.510 -11.409 1.00 75.19 258 ALA A CA 1
ATOM 1949 C C . ALA A 1 258 ? 3.518 -11.731 -10.557 1.00 75.19 258 ALA A C 1
ATOM 1951 O O . ALA A 1 258 ? 3.733 -10.537 -10.804 1.00 75.19 258 ALA A O 1
ATOM 1952 N N . PRO A 1 259 ? 4.211 -12.362 -9.587 1.00 85.06 259 PRO A N 1
ATOM 1953 C CA . PRO A 1 259 ? 4.043 -13.751 -9.165 1.00 85.06 259 PRO A CA 1
ATOM 1954 C C . PRO A 1 259 ? 2.789 -13.953 -8.295 1.00 85.06 259 PRO A C 1
ATOM 1956 O O . PRO A 1 259 ? 2.645 -13.294 -7.258 1.00 85.06 259 PRO A O 1
ATOM 1959 N N . ALA A 1 260 ? 1.879 -14.827 -8.724 1.00 82.81 260 ALA A N 1
ATOM 1960 C CA . ALA A 1 260 ? 0.547 -15.043 -8.153 1.00 82.81 260 ALA A CA 1
ATOM 1961 C C . ALA A 1 260 ? 0.514 -16.087 -7.024 1.00 82.81 260 ALA A C 1
ATOM 1963 O O . ALA A 1 260 ? -0.381 -16.034 -6.178 1.00 82.81 260 ALA A O 1
ATOM 1964 N N . ASP A 1 261 ? 1.514 -16.966 -6.961 1.00 87.06 261 ASP A N 1
ATOM 1965 C CA . ASP A 1 261 ? 1.730 -17.929 -5.879 1.00 87.06 261 ASP A CA 1
ATOM 1966 C C . ASP A 1 261 ? 3.223 -17.992 -5.465 1.00 87.06 261 ASP A C 1
ATOM 1968 O O . ASP A 1 261 ? 4.081 -17.288 -6.008 1.00 87.06 261 ASP A O 1
ATOM 1972 N N . LEU A 1 262 ? 3.534 -18.796 -4.443 1.00 87.69 262 LEU A N 1
ATOM 1973 C CA . LEU A 1 262 ? 4.911 -18.985 -3.975 1.00 87.69 262 LEU A CA 1
ATOM 1974 C C . LEU A 1 262 ? 5.770 -19.799 -4.947 1.00 87.69 262 LEU A C 1
ATOM 1976 O O . LEU A 1 262 ? 6.990 -19.635 -4.935 1.00 87.69 262 LEU A O 1
ATOM 1980 N N . ASP A 1 263 ? 5.165 -20.662 -5.765 1.00 90.62 263 ASP A N 1
ATOM 1981 C CA . ASP A 1 263 ? 5.889 -21.474 -6.743 1.00 90.62 263 ASP A CA 1
ATOM 1982 C C . ASP A 1 263 ? 6.463 -20.557 -7.830 1.00 90.62 263 ASP A C 1
ATOM 1984 O O . ASP A 1 263 ? 7.643 -20.660 -8.164 1.00 90.62 263 ASP A O 1
ATOM 1988 N N . GLU A 1 264 ? 5.678 -19.585 -8.303 1.00 91.88 264 GLU A N 1
ATOM 1989 C CA . GLU A 1 264 ? 6.137 -18.546 -9.222 1.00 91.88 264 GLU A CA 1
ATOM 1990 C C . GLU A 1 264 ? 7.263 -17.702 -8.609 1.00 91.88 264 GLU A C 1
ATOM 1992 O O . GLU A 1 264 ? 8.230 -17.396 -9.301 1.00 91.88 264 GLU A O 1
ATOM 1997 N N . VAL A 1 265 ? 7.203 -17.356 -7.313 1.00 90.56 265 VAL A N 1
ATOM 1998 C CA . VAL A 1 265 ? 8.310 -16.634 -6.649 1.00 90.56 265 VAL A CA 1
ATOM 1999 C C . VAL A 1 265 ? 9.588 -17.474 -6.617 1.00 90.56 265 VAL A C 1
ATOM 2001 O O . VAL A 1 265 ? 10.666 -16.952 -6.898 1.00 90.56 265 VAL A O 1
ATOM 2004 N N . GLU A 1 266 ? 9.490 -18.761 -6.283 1.00 92.25 266 GLU A N 1
ATOM 2005 C CA . GLU A 1 266 ? 10.643 -19.667 -6.249 1.00 92.25 266 GLU A CA 1
ATOM 2006 C C . GLU A 1 266 ? 11.230 -19.911 -7.651 1.00 92.25 266 GLU A C 1
ATOM 2008 O O . GLU A 1 266 ? 12.444 -20.042 -7.778 1.00 92.25 266 GLU A O 1
ATOM 2013 N N . GLN A 1 267 ? 10.413 -19.894 -8.709 1.00 93.50 267 GLN A N 1
ATOM 2014 C CA . GLN A 1 267 ? 10.872 -20.012 -10.102 1.00 93.50 267 GLN A CA 1
ATOM 2015 C C . GLN A 1 267 ? 11.615 -18.770 -10.618 1.00 93.50 267 GLN A C 1
ATOM 2017 O O . GLN A 1 267 ? 12.356 -18.865 -11.597 1.00 93.50 267 GLN A O 1
ATOM 2022 N N . LEU A 1 268 ? 11.450 -17.607 -9.973 1.00 92.69 268 LEU A N 1
ATOM 2023 C CA . LEU A 1 268 ? 12.189 -16.389 -10.328 1.00 92.69 268 LEU A CA 1
ATOM 2024 C C . LEU A 1 268 ? 13.661 -16.435 -9.908 1.00 92.69 268 LEU A C 1
ATOM 2026 O O . LEU A 1 268 ? 14.434 -15.576 -10.337 1.00 92.69 268 LEU A O 1
ATOM 2030 N N . VAL A 1 269 ? 14.048 -17.385 -9.054 1.00 93.56 269 VAL A N 1
ATOM 2031 C CA . VAL A 1 269 ? 15.412 -17.502 -8.537 1.00 93.56 269 VAL A CA 1
ATOM 2032 C C . VAL A 1 269 ? 16.032 -18.853 -8.899 1.00 93.56 269 VAL A C 1
ATOM 2034 O O . VAL A 1 269 ? 15.327 -19.858 -8.978 1.00 93.56 269 VAL A O 1
ATOM 2037 N N . PRO A 1 270 ? 17.361 -18.924 -9.103 1.00 92.88 270 PRO A N 1
ATOM 2038 C CA . PRO A 1 270 ? 18.037 -20.205 -9.271 1.00 92.88 270 PRO A CA 1
ATOM 2039 C C . PRO A 1 270 ? 17.805 -21.139 -8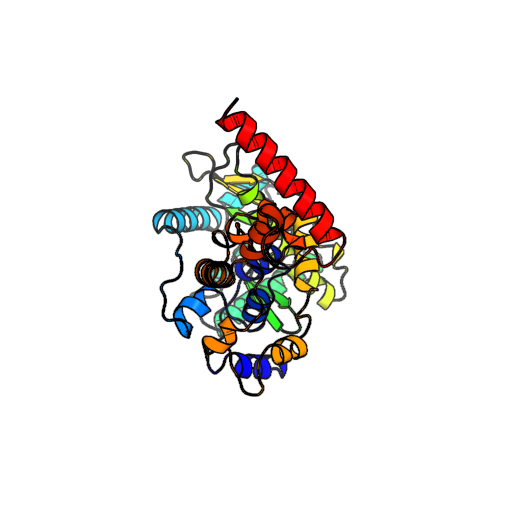.074 1.00 92.88 270 PRO A C 1
ATOM 2041 O O . PRO A 1 270 ? 17.652 -20.694 -6.935 1.00 92.88 270 PRO A O 1
ATOM 2044 N N . ALA A 1 271 ? 17.831 -22.452 -8.307 1.00 89.75 271 ALA A N 1
ATOM 2045 C CA . ALA A 1 271 ? 17.641 -23.433 -7.241 1.00 89.75 271 ALA A CA 1
ATOM 2046 C C . ALA A 1 271 ? 18.675 -23.248 -6.112 1.00 89.75 271 ALA A C 1
ATOM 2048 O O . ALA A 1 271 ? 19.880 -23.218 -6.355 1.00 89.75 271 ALA A O 1
ATOM 2049 N N . GLY A 1 272 ? 18.194 -23.129 -4.870 1.00 88.44 272 GLY A N 1
ATOM 2050 C CA . GLY A 1 272 ? 19.035 -22.902 -3.688 1.00 88.44 272 GLY A CA 1
ATOM 2051 C C . GLY A 1 272 ? 19.512 -21.458 -3.499 1.00 88.44 272 GLY A C 1
ATOM 2052 O O . GLY A 1 272 ? 20.125 -21.160 -2.474 1.00 88.44 272 GLY A O 1
ATOM 2053 N N . ALA A 1 273 ? 19.215 -20.557 -4.438 1.00 95.38 273 ALA A N 1
ATOM 2054 C CA . ALA A 1 273 ? 19.489 -19.137 -4.288 1.00 95.38 273 ALA A CA 1
ATOM 2055 C C . ALA A 1 273 ? 18.527 -18.494 -3.279 1.00 95.38 273 ALA A C 1
ATOM 2057 O O . ALA A 1 273 ? 17.406 -18.958 -3.061 1.00 95.38 273 ALA A O 1
ATOM 2058 N N . THR A 1 274 ? 18.975 -17.409 -2.650 1.00 96.31 274 THR A N 1
ATOM 2059 C CA . THR A 1 274 ? 18.197 -16.709 -1.624 1.00 96.31 274 THR A CA 1
ATOM 2060 C C . THR A 1 274 ? 18.291 -15.205 -1.815 1.00 96.31 274 THR A C 1
ATOM 2062 O O . THR A 1 274 ? 19.251 -14.694 -2.383 1.00 96.31 274 THR A O 1
ATOM 2065 N N . PHE A 1 275 ? 17.317 -14.481 -1.280 1.00 96.31 275 PHE A N 1
ATOM 2066 C CA . PHE A 1 275 ? 17.281 -13.022 -1.280 1.00 96.31 275 PHE A CA 1
ATOM 2067 C C . PHE A 1 275 ? 18.369 -12.389 -0.408 1.00 96.31 275 PHE A C 1
ATOM 2069 O O . PHE A 1 275 ? 18.569 -11.185 -0.503 1.00 96.31 275 PHE A O 1
ATOM 2076 N N . ALA A 1 276 ? 19.086 -13.170 0.408 1.00 95.94 276 ALA A N 1
ATOM 2077 C CA . ALA A 1 276 ? 20.254 -12.679 1.131 1.00 95.94 276 ALA A CA 1
ATOM 2078 C C . ALA A 1 276 ? 21.453 -12.389 0.209 1.00 95.94 276 ALA A C 1
ATOM 2080 O O . ALA A 1 276 ? 22.342 -11.639 0.601 1.00 95.94 276 ALA A O 1
ATOM 2081 N N . ASP A 1 277 ? 21.470 -12.941 -1.009 1.00 96.31 277 ASP A N 1
ATOM 2082 C CA . ASP A 1 277 ? 22.461 -12.599 -2.029 1.00 96.31 277 ASP A CA 1
ATOM 2083 C C . ASP A 1 277 ? 21.978 -11.385 -2.853 1.00 96.31 277 ASP A C 1
ATOM 2085 O O . ASP A 1 277 ? 20.936 -11.467 -3.519 1.00 96.31 277 ASP A O 1
ATOM 2089 N N . PRO A 1 278 ? 22.717 -10.258 -2.862 1.00 95.88 278 PRO A N 1
ATOM 2090 C CA . PRO A 1 278 ? 22.355 -9.080 -3.650 1.00 95.88 278 PRO A CA 1
ATOM 2091 C C . PRO A 1 278 ? 22.204 -9.381 -5.147 1.00 95.88 278 PRO A C 1
ATOM 2093 O O . PRO A 1 278 ? 21.336 -8.789 -5.792 1.00 95.88 278 PRO A O 1
ATOM 2096 N N . ASN A 1 279 ? 22.973 -10.325 -5.700 1.00 95.69 279 ASN A N 1
ATOM 2097 C CA . ASN A 1 279 ? 22.890 -10.672 -7.121 1.00 95.69 279 ASN A CA 1
ATOM 2098 C C . ASN A 1 279 ? 21.536 -11.290 -7.476 1.00 95.69 279 ASN A C 1
ATOM 2100 O O . ASN A 1 279 ? 20.993 -11.017 -8.545 1.00 95.69 279 ASN A O 1
ATOM 2104 N N . VAL A 1 280 ? 20.961 -12.080 -6.567 1.00 96.62 280 VAL A N 1
ATOM 2105 C CA . VAL A 1 280 ? 19.639 -12.689 -6.754 1.00 96.62 280 VAL A CA 1
ATOM 2106 C C . VAL A 1 280 ? 18.574 -11.600 -6.834 1.00 96.62 280 VAL A C 1
ATOM 2108 O O . VAL A 1 280 ? 17.755 -11.604 -7.749 1.00 96.62 280 VAL A O 1
ATOM 2111 N N . ILE A 1 281 ? 18.624 -10.612 -5.934 1.00 96.19 281 ILE A N 1
ATOM 2112 C CA . ILE A 1 281 ? 17.709 -9.463 -5.967 1.00 96.19 281 ILE A CA 1
ATOM 2113 C C . ILE A 1 281 ? 17.873 -8.649 -7.256 1.00 96.19 281 ILE A C 1
ATOM 2115 O O . ILE A 1 281 ? 16.879 -8.228 -7.854 1.00 96.19 281 ILE A O 1
ATOM 2119 N N . GLU A 1 282 ? 19.110 -8.414 -7.694 1.00 94.88 282 GLU A N 1
ATOM 2120 C CA . GLU A 1 282 ? 19.393 -7.637 -8.903 1.00 94.88 282 GLU A CA 1
ATOM 2121 C C . GLU A 1 282 ? 18.980 -8.349 -10.198 1.00 94.88 282 GLU A C 1
ATOM 2123 O O . GLU A 1 282 ? 18.660 -7.660 -11.169 1.00 94.88 282 GLU A O 1
ATOM 2128 N N . GLN A 1 283 ? 18.916 -9.684 -10.206 1.00 94.62 283 GLN A N 1
ATOM 2129 C CA . GLN A 1 283 ? 18.436 -10.487 -11.337 1.00 94.62 283 GLN A CA 1
ATOM 2130 C C . GLN A 1 283 ? 16.909 -10.533 -11.448 1.00 94.62 283 GLN A C 1
ATOM 2132 O O . GLN A 1 283 ? 16.390 -10.709 -12.550 1.00 94.62 283 GLN A O 1
ATOM 2137 N N . LEU A 1 284 ? 16.172 -10.326 -10.348 1.00 95.94 284 LEU A N 1
ATOM 2138 C CA . LEU A 1 284 ? 14.709 -10.274 -10.399 1.00 95.94 284 LEU A CA 1
ATOM 2139 C C . LEU A 1 284 ? 14.248 -9.177 -11.376 1.00 95.94 284 LEU A C 1
ATOM 2141 O O . LEU A 1 284 ? 14.706 -8.034 -11.240 1.00 95.94 284 LEU A O 1
ATOM 2145 N N . PRO A 1 285 ? 13.313 -9.457 -12.305 1.00 95.25 285 PRO A N 1
ATOM 2146 C CA . PRO A 1 285 ? 12.816 -8.452 -13.237 1.00 95.25 285 PRO A CA 1
ATOM 2147 C C . PRO A 1 285 ? 12.213 -7.255 -12.499 1.00 95.25 285 PRO A C 1
ATOM 2149 O O . PRO A 1 285 ? 11.355 -7.407 -11.630 1.00 95.25 285 PRO A O 1
ATOM 2152 N N . ASN A 1 286 ? 12.647 -6.044 -12.837 1.00 96.06 286 ASN A N 1
ATOM 2153 C CA . ASN A 1 286 ? 12.030 -4.819 -12.339 1.00 96.06 286 ASN A CA 1
ATOM 2154 C C . ASN A 1 286 ? 11.282 -4.100 -13.463 1.00 96.06 286 ASN A C 1
ATOM 2156 O O . ASN A 1 286 ? 11.551 -4.312 -14.640 1.00 96.06 286 ASN A O 1
ATOM 2160 N N . ASN A 1 287 ? 10.365 -3.221 -13.077 1.00 95.19 287 ASN A N 1
ATOM 2161 C CA . ASN A 1 287 ? 9.670 -2.314 -13.984 1.00 95.19 287 ASN A CA 1
ATOM 2162 C C . ASN A 1 287 ? 9.923 -0.889 -13.494 1.00 95.19 287 ASN A C 1
ATOM 2164 O O . ASN A 1 287 ? 9.031 -0.283 -12.904 1.00 95.19 287 ASN A O 1
ATOM 2168 N N . TYR A 1 288 ? 11.159 -0.391 -13.609 1.00 96.50 288 TYR A N 1
ATOM 2169 C CA . TYR A 1 288 ? 11.468 0.986 -13.220 1.00 96.50 288 TYR A CA 1
ATOM 2170 C C . TYR A 1 288 ? 10.511 1.970 -13.913 1.00 96.50 288 TYR A C 1
ATOM 2172 O O . TYR A 1 288 ? 10.210 1.823 -15.094 1.00 96.50 288 TYR A O 1
ATOM 2180 N N . ARG A 1 289 ? 10.012 2.953 -13.160 1.00 94.50 289 ARG A N 1
ATOM 2181 C CA . ARG A 1 289 ? 9.120 4.031 -13.615 1.00 94.50 289 ARG A CA 1
ATOM 2182 C C . ARG A 1 289 ? 9.577 5.346 -13.001 1.00 94.50 289 ARG A C 1
ATOM 2184 O O . ARG A 1 289 ? 10.220 5.341 -11.947 1.00 94.50 289 ARG A O 1
ATOM 2191 N N . SER A 1 290 ? 9.225 6.478 -13.610 1.00 90.94 290 SER A N 1
ATOM 2192 C CA . SER A 1 290 ? 9.692 7.789 -13.125 1.00 90.94 290 SER A CA 1
ATOM 2193 C C . SER A 1 290 ? 9.235 8.097 -11.689 1.00 90.94 290 SER A C 1
ATOM 2195 O O . SER A 1 290 ? 9.966 8.719 -10.915 1.00 90.94 290 SER A O 1
ATOM 2197 N N . ASN A 1 291 ? 8.066 7.583 -11.297 1.00 89.69 291 ASN A N 1
ATOM 2198 C CA . ASN A 1 291 ? 7.488 7.741 -9.963 1.00 89.69 291 ASN A CA 1
ATOM 2199 C C . ASN A 1 291 ? 8.050 6.765 -8.907 1.00 89.69 291 ASN A C 1
ATOM 2201 O O . ASN A 1 291 ? 7.674 6.859 -7.739 1.00 89.69 291 ASN A O 1
ATOM 2205 N N . CYS A 1 292 ? 8.948 5.831 -9.263 1.00 93.38 292 CYS A N 1
ATOM 2206 C CA . CYS A 1 292 ? 9.527 4.880 -8.301 1.00 93.38 292 CYS A CA 1
ATOM 2207 C C . CYS A 1 292 ? 10.255 5.572 -7.144 1.00 93.38 292 CYS A C 1
ATOM 2209 O O . CYS A 1 292 ? 10.198 5.075 -6.021 1.00 93.38 292 CYS A O 1
ATOM 2211 N N . LYS A 1 293 ? 10.859 6.741 -7.394 1.00 90.88 293 LYS A N 1
ATOM 2212 C CA . LYS A 1 293 ? 11.519 7.567 -6.367 1.00 90.88 293 LYS A CA 1
ATOM 2213 C C . LYS A 1 293 ? 10.601 7.978 -5.210 1.00 90.88 293 LYS A C 1
ATOM 2215 O O . LYS A 1 293 ? 11.076 8.318 -4.139 1.00 90.88 293 LYS A O 1
ATOM 2220 N N . GLU A 1 294 ? 9.287 7.966 -5.425 1.00 86.00 294 GLU A N 1
ATOM 2221 C CA . GLU A 1 294 ? 8.305 8.420 -4.437 1.00 86.00 294 GLU A CA 1
ATOM 2222 C C . GLU A 1 294 ? 7.876 7.312 -3.467 1.00 86.00 294 GLU A C 1
ATOM 2224 O O . GLU A 1 294 ? 7.256 7.607 -2.449 1.00 86.00 294 GLU A O 1
ATOM 2229 N N . HIS A 1 295 ? 8.132 6.038 -3.793 1.00 86.88 295 HIS A N 1
ATOM 2230 C CA . HIS A 1 295 ? 7.531 4.911 -3.065 1.00 86.88 295 HIS A CA 1
ATOM 2231 C C . HIS A 1 295 ? 8.399 3.649 -2.951 1.00 86.88 295 HIS A C 1
ATOM 2233 O O . HIS A 1 295 ? 8.006 2.704 -2.273 1.00 86.88 295 HIS A O 1
ATOM 2239 N N . CYS A 1 296 ? 9.562 3.577 -3.601 1.00 92.94 296 CYS A N 1
ATOM 2240 C CA . CYS A 1 296 ? 10.394 2.377 -3.581 1.00 92.94 296 CYS A CA 1
ATOM 2241 C C . CYS A 1 296 ? 11.861 2.723 -3.330 1.00 92.94 296 CYS A C 1
ATOM 2243 O O . CYS A 1 296 ? 12.513 3.306 -4.187 1.00 92.94 296 CYS A O 1
ATOM 2245 N N . ALA A 1 297 ? 12.419 2.275 -2.202 1.00 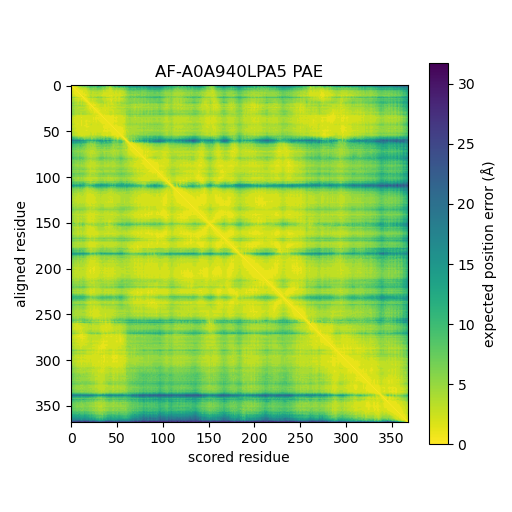93.38 297 ALA A N 1
ATOM 2246 C CA . ALA A 1 297 ? 13.822 2.524 -1.847 1.00 93.38 297 ALA A CA 1
ATOM 2247 C C . ALA A 1 297 ? 14.846 1.905 -2.826 1.00 93.38 297 ALA A C 1
ATOM 2249 O O . ALA A 1 297 ? 16.016 2.259 -2.797 1.00 93.38 297 ALA A O 1
ATOM 2250 N N . LEU A 1 298 ? 14.426 0.994 -3.714 1.00 95.00 298 LEU A N 1
ATOM 2251 C CA . LEU A 1 298 ? 15.288 0.424 -4.760 1.00 95.00 298 LEU A CA 1
ATOM 2252 C C . LEU A 1 298 ? 15.379 1.303 -6.021 1.00 95.00 298 LEU A C 1
ATOM 2254 O O . LEU A 1 298 ? 16.018 0.893 -6.992 1.00 95.00 298 LEU A O 1
ATOM 2258 N N . TRP A 1 299 ? 14.721 2.469 -6.057 1.00 95.25 299 TRP A N 1
ATOM 2259 C CA . TRP A 1 299 ? 14.568 3.259 -7.282 1.00 95.25 299 TRP A CA 1
ATOM 2260 C C . TRP A 1 299 ? 15.902 3.646 -7.928 1.00 95.25 299 TRP A C 1
ATOM 2262 O O . TRP A 1 299 ? 16.000 3.555 -9.150 1.00 95.25 299 TRP A O 1
ATOM 2272 N N . GLU A 1 300 ? 16.927 4.016 -7.152 1.00 94.69 300 GLU A N 1
ATOM 2273 C CA . GLU A 1 300 ? 18.244 4.388 -7.690 1.00 94.69 300 GLU A CA 1
ATOM 2274 C C . GLU A 1 300 ? 18.923 3.211 -8.382 1.00 94.69 300 GLU A C 1
ATOM 2276 O O . GLU A 1 300 ? 19.433 3.352 -9.494 1.00 94.69 300 GLU A O 1
ATOM 2281 N N . ARG A 1 301 ? 18.860 2.024 -7.766 1.00 95.31 301 ARG A N 1
ATOM 2282 C CA . ARG A 1 301 ? 19.419 0.791 -8.335 1.00 95.31 301 ARG A CA 1
ATOM 2283 C C . ARG A 1 301 ? 18.710 0.412 -9.627 1.00 95.31 301 ARG A C 1
ATOM 2285 O O . ARG A 1 301 ? 19.362 0.166 -10.639 1.00 95.31 301 ARG A O 1
ATOM 2292 N N . CYS A 1 302 ? 17.378 0.412 -9.622 1.00 97.19 302 CYS A N 1
ATOM 2293 C CA . CYS A 1 302 ? 16.592 0.108 -10.817 1.00 97.19 302 CYS A CA 1
ATOM 2294 C C . CYS A 1 302 ? 16.823 1.149 -11.929 1.00 97.19 302 CYS A C 1
ATOM 2296 O O . CYS A 1 302 ? 16.951 0.778 -13.094 1.00 97.19 302 CYS A O 1
ATOM 2298 N N . ARG A 1 303 ? 16.957 2.437 -11.578 1.00 97.06 303 ARG A N 1
ATOM 2299 C CA . ARG A 1 303 ? 17.318 3.505 -12.522 1.00 97.06 303 ARG A CA 1
ATOM 2300 C C . ARG A 1 303 ? 18.711 3.290 -13.110 1.00 97.06 303 ARG A C 1
ATOM 2302 O O . ARG A 1 303 ? 18.886 3.456 -14.312 1.00 97.06 303 ARG A O 1
ATOM 2309 N N . GLY A 1 304 ? 19.689 2.919 -12.284 1.00 96.62 304 GLY A N 1
ATOM 2310 C CA . GLY A 1 304 ? 21.054 2.613 -12.713 1.00 96.62 304 GLY A CA 1
ATOM 2311 C C . GLY A 1 304 ? 21.107 1.438 -13.690 1.00 96.62 304 GLY A C 1
ATOM 2312 O O . GLY A 1 304 ? 21.747 1.544 -14.733 1.00 96.62 304 GLY A O 1
ATOM 2313 N N . GLN A 1 305 ? 20.364 0.362 -13.411 1.00 96.50 305 GLN A N 1
ATOM 2314 C CA . GLN A 1 305 ? 20.223 -0.779 -14.325 1.00 96.50 305 GLN A CA 1
ATOM 2315 C C . GLN A 1 305 ? 19.604 -0.365 -15.664 1.00 96.50 305 GLN A C 1
ATOM 2317 O O . GLN A 1 305 ? 20.122 -0.708 -16.725 1.00 96.50 305 GLN A O 1
ATOM 2322 N N . ALA A 1 306 ? 18.522 0.411 -15.623 1.00 96.50 306 ALA A N 1
ATOM 2323 C CA . ALA A 1 306 ? 17.848 0.878 -16.824 1.00 96.50 306 ALA A CA 1
ATOM 2324 C C . ALA A 1 306 ? 18.741 1.839 -17.649 1.00 96.50 306 ALA A C 1
ATOM 2326 O O . ALA A 1 306 ? 18.727 1.786 -18.879 1.00 96.50 306 ALA A O 1
ATOM 2327 N N . LEU A 1 307 ? 19.571 2.661 -16.989 1.00 96.94 307 LEU A N 1
ATOM 2328 C CA . LEU A 1 307 ? 20.567 3.519 -17.639 1.00 96.94 307 LEU A CA 1
ATOM 2329 C C . LEU A 1 307 ? 21.662 2.695 -18.317 1.00 96.94 307 LEU A C 1
ATOM 2331 O O . LEU A 1 307 ? 21.951 2.927 -19.488 1.00 96.94 307 LEU A O 1
ATOM 2335 N N . ALA A 1 308 ? 22.234 1.716 -17.614 1.00 96.25 308 ALA A N 1
ATOM 2336 C CA . ALA A 1 308 ? 23.262 0.834 -18.162 1.00 96.25 308 ALA A CA 1
ATOM 2337 C C . ALA A 1 308 ? 22.752 0.021 -19.365 1.00 96.25 308 ALA A C 1
ATOM 2339 O O . ALA A 1 308 ? 23.487 -0.195 -20.324 1.00 96.25 308 ALA A O 1
ATOM 2340 N N . ALA A 1 309 ? 21.478 -0.380 -19.344 1.00 94.94 309 ALA A N 1
ATOM 2341 C CA . ALA A 1 309 ? 20.820 -1.079 -20.445 1.00 94.94 309 ALA A CA 1
ATOM 2342 C C . ALA A 1 309 ? 20.341 -0.149 -21.582 1.00 94.94 309 ALA A C 1
ATOM 2344 O O . ALA A 1 309 ? 19.754 -0.626 -22.553 1.00 94.94 309 ALA A O 1
ATOM 2345 N N . GLY A 1 310 ? 20.548 1.171 -21.476 1.00 96.25 310 GLY A N 1
ATOM 2346 C CA . GLY A 1 310 ? 20.112 2.140 -22.483 1.00 96.25 310 GLY A CA 1
ATOM 2347 C C . GLY A 1 310 ? 18.595 2.161 -22.691 1.00 96.25 310 GLY A C 1
ATOM 2348 O O . GLY A 1 310 ? 18.133 2.374 -23.812 1.00 96.25 310 GLY A O 1
ATOM 2349 N N . GLN A 1 311 ? 17.813 1.896 -21.642 1.00 96.38 311 GLN A N 1
ATOM 2350 C CA . GLN A 1 311 ? 16.357 1.839 -21.738 1.00 96.38 311 GLN A CA 1
ATOM 2351 C C . GLN A 1 311 ? 15.759 3.248 -21.893 1.00 96.38 311 GLN A C 1
ATOM 2353 O O . GLN A 1 311 ? 16.180 4.170 -21.199 1.00 96.38 311 GLN A O 1
ATOM 2358 N N . PRO A 1 312 ? 14.726 3.449 -22.726 1.00 96.25 312 PRO A N 1
ATOM 2359 C CA . PRO A 1 312 ? 14.115 4.768 -22.914 1.00 96.25 312 PRO A CA 1
ATOM 2360 C C . PRO A 1 312 ? 13.507 5.403 -21.654 1.00 96.25 312 PRO A C 1
ATOM 2362 O O . PRO A 1 312 ? 13.419 6.624 -21.564 1.00 96.25 312 PRO A O 1
ATOM 2365 N N . ILE A 1 313 ? 13.136 4.600 -20.651 1.00 95.88 313 ILE A N 1
ATOM 2366 C CA . ILE A 1 313 ? 12.504 5.066 -19.405 1.00 95.88 313 ILE A CA 1
ATOM 2367 C C . ILE A 1 313 ? 13.335 6.075 -18.602 1.00 95.88 313 ILE A C 1
ATOM 2369 O O . ILE A 1 313 ? 12.783 6.831 -17.804 1.00 95.88 313 ILE A O 1
ATOM 2373 N N . ILE A 1 314 ? 14.648 6.163 -18.834 1.00 96.31 314 ILE A N 1
ATOM 2374 C CA . ILE A 1 314 ? 15.497 7.177 -18.183 1.00 96.31 314 ILE A CA 1
ATOM 2375 C C . ILE A 1 314 ? 15.153 8.595 -18.646 1.00 96.31 314 ILE A C 1
ATOM 2377 O O . ILE A 1 314 ? 15.410 9.554 -17.919 1.00 96.31 314 ILE A O 1
ATOM 2381 N N . LEU A 1 315 ? 14.542 8.719 -19.827 1.00 95.12 315 LEU A N 1
ATOM 2382 C CA . LEU A 1 315 ? 14.034 9.970 -20.388 1.00 95.12 315 LEU A CA 1
ATOM 2383 C C . LEU A 1 315 ? 12.596 10.285 -19.919 1.00 95.12 315 LEU A C 1
ATOM 2385 O O . LEU A 1 315 ? 12.075 11.353 -20.230 1.00 95.12 315 LEU A O 1
ATOM 2389 N N . GLY A 1 316 ? 11.961 9.387 -19.155 1.00 94.94 316 GLY A N 1
ATOM 2390 C CA . GLY A 1 316 ? 10.597 9.522 -18.635 1.00 94.94 316 GLY A CA 1
ATOM 2391 C C . GLY A 1 316 ? 9.605 8.520 -19.237 1.00 94.94 316 GLY A C 1
ATOM 2392 O O . GLY A 1 316 ? 9.882 7.874 -20.246 1.00 94.94 316 GLY A O 1
ATOM 2393 N N . ASP A 1 317 ? 8.429 8.389 -18.610 1.00 93.00 317 ASP A N 1
ATOM 2394 C CA . ASP A 1 317 ? 7.407 7.407 -19.014 1.00 93.00 317 ASP A CA 1
ATOM 2395 C C . ASP A 1 317 ? 6.888 7.644 -20.442 1.00 93.00 317 ASP A C 1
ATOM 2397 O O . ASP A 1 317 ? 6.772 6.693 -21.209 1.00 93.00 317 ASP A O 1
ATOM 2401 N N . LEU A 1 318 ? 6.672 8.904 -20.841 1.00 93.75 318 LEU A N 1
ATOM 2402 C CA . LEU A 1 318 ? 6.230 9.236 -22.201 1.00 93.75 318 LEU A CA 1
ATOM 2403 C C . LEU A 1 318 ? 7.254 8.802 -23.260 1.00 93.75 318 LEU A C 1
ATOM 2405 O O . LEU A 1 318 ? 6.888 8.223 -24.279 1.00 93.75 318 LEU A O 1
ATOM 2409 N N . ALA A 1 319 ? 8.543 9.039 -23.005 1.00 93.75 319 ALA A N 1
ATOM 2410 C CA . ALA A 1 319 ? 9.607 8.603 -23.903 1.00 93.75 319 ALA A CA 1
ATOM 2411 C C . ALA A 1 319 ? 9.700 7.071 -23.957 1.00 93.75 319 ALA A C 1
ATOM 2413 O O . ALA A 1 319 ? 9.955 6.512 -25.021 1.00 93.75 319 ALA A O 1
ATOM 2414 N N . ALA A 1 320 ? 9.451 6.379 -22.839 1.00 95.06 320 ALA A N 1
ATOM 2415 C CA . ALA A 1 320 ? 9.379 4.921 -22.821 1.00 95.06 320 ALA A CA 1
ATOM 2416 C C . ALA A 1 320 ? 8.265 4.365 -23.705 1.00 95.06 320 ALA A C 1
ATOM 2418 O O . ALA A 1 320 ? 8.482 3.375 -24.400 1.00 95.06 320 ALA A O 1
ATOM 2419 N N . GLU A 1 321 ? 7.101 5.011 -23.701 1.00 94.81 321 GLU A N 1
ATOM 2420 C CA . GLU A 1 321 ? 5.973 4.635 -24.551 1.00 94.81 321 GLU A CA 1
ATOM 2421 C C . GLU A 1 321 ? 6.256 4.930 -26.028 1.00 94.81 321 GLU A C 1
ATOM 2423 O O . GLU A 1 321 ? 6.099 4.049 -26.871 1.00 94.81 321 GLU A O 1
ATOM 2428 N N . GLN A 1 322 ? 6.742 6.133 -26.345 1.00 94.94 322 GLN A N 1
ATOM 2429 C CA . GLN A 1 322 ? 7.039 6.541 -27.723 1.00 94.94 322 GLN A CA 1
ATOM 2430 C C . GLN A 1 322 ? 8.160 5.707 -28.355 1.00 94.94 322 GLN A C 1
ATOM 2432 O O . GLN A 1 322 ? 8.086 5.340 -29.524 1.00 94.94 322 GLN A O 1
ATOM 2437 N N . LEU A 1 323 ? 9.193 5.367 -27.583 1.00 96.38 323 LEU A N 1
ATOM 2438 C CA . LEU A 1 323 ? 10.348 4.607 -28.064 1.00 96.38 323 LEU A CA 1
ATOM 2439 C C . LEU A 1 323 ? 10.201 3.092 -27.851 1.00 96.38 323 LEU A C 1
ATOM 2441 O O . LEU A 1 323 ? 11.163 2.350 -28.062 1.00 96.38 323 LEU A O 1
ATOM 2445 N N . ALA A 1 324 ? 9.015 2.609 -27.463 1.00 95.12 324 ALA A N 1
ATOM 2446 C CA . ALA A 1 324 ? 8.778 1.197 -27.161 1.00 95.12 324 ALA A CA 1
ATOM 2447 C C . ALA A 1 324 ? 9.149 0.272 -28.333 1.00 95.12 324 ALA A C 1
ATOM 2449 O O . ALA A 1 324 ? 9.728 -0.790 -28.112 1.00 95.12 324 ALA A O 1
ATOM 2450 N N . ALA A 1 325 ? 8.887 0.695 -29.577 1.00 95.62 325 ALA A N 1
ATOM 2451 C CA . ALA A 1 325 ? 9.223 -0.087 -30.768 1.00 95.62 325 ALA A CA 1
ATOM 2452 C C . ALA A 1 325 ? 10.739 -0.250 -30.982 1.00 95.62 325 ALA A C 1
ATOM 2454 O O . ALA A 1 325 ? 11.171 -1.271 -31.511 1.00 95.62 325 ALA A O 1
ATOM 2455 N N . ALA A 1 326 ? 11.547 0.726 -30.555 1.00 95.19 326 ALA A N 1
ATOM 2456 C CA . ALA A 1 326 ? 13.005 0.632 -30.607 1.00 95.19 326 ALA A CA 1
ATOM 2457 C C . ALA A 1 326 ? 13.573 -0.220 -29.462 1.00 95.19 326 ALA A C 1
ATOM 2459 O O . ALA A 1 326 ? 14.640 -0.817 -29.604 1.00 95.19 326 ALA A O 1
ATOM 2460 N N . GLY A 1 327 ? 12.903 -0.245 -28.306 1.00 92.88 327 GLY A N 1
ATOM 2461 C CA . GLY A 1 327 ? 13.323 -0.979 -27.107 1.00 92.88 327 GLY A CA 1
ATOM 2462 C C . GLY A 1 327 ? 14.555 -0.405 -26.388 1.00 92.88 327 GLY A C 1
ATOM 2463 O O . GLY A 1 327 ? 14.724 -0.640 -25.193 1.00 92.88 327 GLY A O 1
ATOM 2464 N N . SER A 1 328 ? 15.393 0.383 -27.069 1.00 95.25 328 SER A N 1
ATOM 2465 C CA . SER A 1 328 ? 16.551 1.077 -26.498 1.00 95.25 328 SER A CA 1
ATOM 2466 C C . SER A 1 328 ? 16.756 2.460 -27.117 1.00 95.25 328 SER A C 1
ATOM 2468 O O . SER A 1 328 ? 16.362 2.727 -28.254 1.00 95.25 328 SER A O 1
ATOM 2470 N N . ILE A 1 329 ? 17.417 3.343 -26.368 1.00 96.06 329 ILE A N 1
ATOM 2471 C CA . ILE A 1 329 ? 17.807 4.683 -26.824 1.00 96.06 329 ILE A CA 1
ATOM 2472 C C . ILE A 1 329 ? 18.774 4.576 -28.010 1.00 96.06 329 ILE A C 1
ATOM 2474 O O . ILE A 1 329 ? 18.611 5.280 -29.002 1.00 96.06 329 ILE A O 1
ATOM 2478 N N . ALA A 1 330 ? 19.743 3.657 -27.947 1.00 95.00 330 ALA A N 1
ATOM 2479 C CA . ALA A 1 330 ? 20.684 3.428 -29.042 1.00 95.00 330 ALA A CA 1
ATOM 2480 C C . ALA A 1 330 ? 19.960 3.023 -30.336 1.00 95.00 330 ALA A C 1
ATOM 2482 O O . ALA A 1 330 ? 20.229 3.578 -31.398 1.00 95.00 330 ALA A O 1
ATOM 2483 N N . ARG A 1 331 ? 18.970 2.122 -30.242 1.00 95.50 331 ARG A N 1
ATOM 2484 C CA . ARG A 1 331 ? 18.180 1.720 -31.408 1.00 95.50 331 ARG A CA 1
ATOM 2485 C C . ARG A 1 331 ? 17.319 2.864 -31.947 1.00 95.50 331 ARG A C 1
ATOM 2487 O O . ARG A 1 331 ? 17.141 2.957 -33.158 1.00 95.50 331 ARG A O 1
ATOM 2494 N N . ALA A 1 332 ? 16.807 3.739 -31.084 1.00 95.88 332 ALA A N 1
ATOM 2495 C CA . ALA A 1 332 ? 16.081 4.928 -31.523 1.00 95.88 332 ALA A CA 1
ATOM 2496 C C . ALA A 1 332 ? 16.981 5.876 -32.338 1.00 95.88 332 ALA A C 1
ATOM 2498 O O . ALA A 1 332 ? 16.551 6.358 -33.384 1.00 95.88 332 ALA A O 1
ATOM 2499 N N . PHE A 1 333 ? 18.239 6.076 -31.925 1.00 95.19 333 PHE A N 1
ATOM 2500 C CA . PHE A 1 333 ? 19.215 6.851 -32.701 1.00 95.19 333 PHE A CA 1
ATOM 2501 C C . PHE A 1 333 ? 19.549 6.205 -34.052 1.00 95.19 333 PHE A C 1
ATOM 2503 O O . PHE A 1 333 ? 19.545 6.899 -35.064 1.00 95.19 333 PHE A O 1
ATOM 2510 N N . ASP A 1 334 ? 19.745 4.883 -34.104 1.00 95.56 334 ASP A N 1
ATOM 2511 C CA . ASP A 1 334 ? 19.942 4.161 -35.373 1.00 95.56 334 ASP A CA 1
ATOM 2512 C C . ASP A 1 334 ? 18.778 4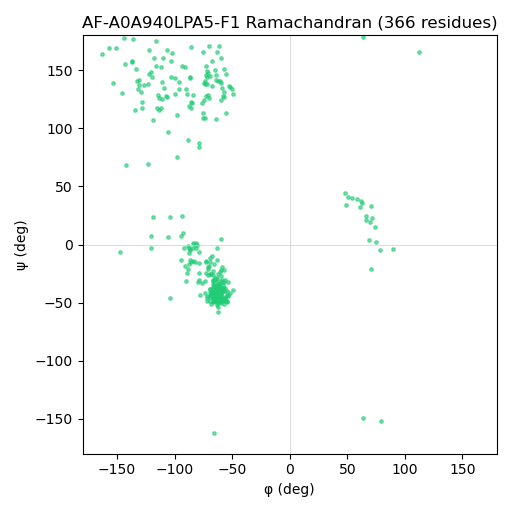.400 -36.354 1.00 95.56 334 ASP A C 1
ATOM 2514 O O . ASP A 1 334 ? 18.980 4.714 -37.531 1.00 95.56 334 ASP A O 1
ATOM 2518 N N . LEU A 1 335 ? 17.535 4.283 -35.864 1.00 95.94 335 LEU A N 1
ATOM 2519 C CA . LEU A 1 335 ? 16.325 4.501 -36.663 1.00 95.94 335 LEU A CA 1
ATOM 2520 C C . LEU A 1 335 ? 16.202 5.954 -37.144 1.00 95.94 335 LEU A C 1
ATOM 2522 O O . LEU A 1 335 ? 15.807 6.177 -38.296 1.00 95.94 335 LEU A O 1
ATOM 2526 N N . LEU A 1 336 ? 16.547 6.917 -36.284 1.00 95.38 336 LEU A N 1
ATOM 2527 C CA . LEU A 1 336 ? 16.565 8.343 -36.600 1.00 95.38 336 LEU A CA 1
ATOM 2528 C C . LEU A 1 336 ? 17.584 8.641 -37.707 1.00 95.38 336 LEU A C 1
ATOM 2530 O O . LEU A 1 336 ? 17.198 9.091 -38.786 1.00 95.38 336 LEU A O 1
ATOM 2534 N N . ASP A 1 337 ? 18.853 8.301 -37.481 1.00 92.50 337 ASP A N 1
ATOM 2535 C CA . ASP A 1 337 ? 19.961 8.626 -38.386 1.00 92.50 337 ASP A CA 1
ATOM 2536 C C . ASP A 1 337 ? 19.945 7.789 -39.675 1.00 92.50 337 ASP A C 1
ATOM 2538 O O . ASP A 1 337 ? 20.667 8.083 -40.629 1.00 92.50 337 ASP A O 1
ATOM 2542 N N . GLY A 1 338 ? 19.170 6.699 -39.697 1.00 88.94 338 GLY A N 1
ATOM 2543 C CA . GLY A 1 338 ? 19.248 5.692 -40.756 1.00 88.94 338 GLY A CA 1
ATOM 2544 C C . GLY A 1 338 ? 20.576 4.943 -40.770 1.00 88.94 338 GLY A C 1
ATOM 2545 O O . GLY A 1 338 ? 20.977 4.423 -41.811 1.00 88.94 338 GLY A O 1
ATOM 2546 N N . ARG A 1 339 ? 21.255 4.900 -39.621 1.00 80.75 339 ARG A N 1
ATOM 2547 C CA . ARG A 1 339 ? 22.489 4.145 -39.404 1.00 80.75 339 ARG A CA 1
ATOM 2548 C C . ARG A 1 339 ? 22.147 2.767 -38.828 1.00 80.75 339 ARG A C 1
ATOM 2550 O O . ARG A 1 339 ? 21.115 2.578 -38.194 1.00 80.75 339 ARG A O 1
ATOM 2557 N N . GLY A 1 340 ? 23.009 1.781 -39.062 1.00 85.19 340 GLY A N 1
ATOM 2558 C CA . GLY A 1 340 ? 22.820 0.423 -38.542 1.00 85.19 340 GLY A CA 1
ATOM 2559 C C . GLY A 1 340 ? 21.817 -0.421 -39.339 1.00 85.19 340 GLY A C 1
ATOM 2560 O O . GLY A 1 340 ? 21.674 -0.271 -40.552 1.00 85.19 340 GLY A O 1
ATOM 2561 N N . ARG A 1 341 ? 21.162 -1.378 -38.665 1.00 92.44 341 ARG A N 1
ATOM 2562 C CA . ARG A 1 341 ? 20.241 -2.325 -39.323 1.00 92.44 341 ARG A CA 1
ATOM 2563 C C . ARG A 1 341 ? 18.935 -1.634 -39.757 1.00 92.44 341 ARG A C 1
ATOM 2565 O O . ARG A 1 341 ? 18.421 -0.810 -38.988 1.00 92.44 341 ARG A O 1
ATOM 2572 N N . PRO A 1 342 ? 18.338 -2.008 -40.907 1.00 92.50 342 PRO A N 1
ATOM 2573 C CA . PRO A 1 342 ? 17.028 -1.496 -41.306 1.00 92.50 342 PRO A CA 1
ATOM 2574 C C . PRO A 1 342 ? 15.949 -1.845 -40.261 1.00 92.50 342 PRO A C 1
ATOM 2576 O O . PRO A 1 342 ? 16.166 -2.740 -39.428 1.00 92.50 342 PRO A O 1
ATOM 2579 N N . PRO A 1 343 ? 14.806 -1.135 -40.256 1.00 95.62 343 PRO A N 1
ATOM 2580 C CA . PRO A 1 343 ? 13.655 -1.504 -39.442 1.00 95.62 343 PRO A CA 1
ATOM 2581 C C . PRO A 1 343 ? 13.305 -2.988 -39.607 1.00 95.62 343 PRO A C 1
ATOM 2583 O O . PRO A 1 343 ? 13.204 -3.487 -40.724 1.00 95.62 343 PRO A O 1
ATOM 2586 N N . ALA A 1 344 ? 13.159 -3.709 -38.497 1.00 93.94 344 ALA A N 1
ATOM 2587 C CA . ALA A 1 344 ? 12.867 -5.145 -38.520 1.00 93.94 344 ALA A CA 1
ATOM 2588 C C . ALA A 1 344 ? 11.369 -5.454 -38.630 1.00 93.94 344 ALA A C 1
ATOM 2590 O O . ALA A 1 344 ? 10.989 -6.597 -38.875 1.00 93.94 344 ALA A O 1
ATOM 2591 N N . ASN A 1 345 ? 10.511 -4.465 -38.382 1.00 95.12 345 ASN A N 1
ATOM 2592 C CA . ASN A 1 345 ? 9.065 -4.618 -38.393 1.00 95.12 345 ASN A CA 1
ATOM 2593 C C . ASN A 1 345 ? 8.374 -3.270 -38.644 1.00 95.12 345 ASN A C 1
ATOM 2595 O O . ASN A 1 345 ? 8.983 -2.206 -38.529 1.00 95.12 345 ASN A O 1
ATOM 2599 N N . ARG A 1 346 ? 7.065 -3.329 -38.903 1.00 96.94 346 ARG A N 1
ATOM 2600 C CA . ARG A 1 346 ? 6.216 -2.159 -39.162 1.00 96.94 346 ARG A CA 1
ATOM 2601 C C . ARG A 1 346 ? 6.237 -1.113 -38.036 1.00 96.94 346 ARG A C 1
ATOM 2603 O O . ARG A 1 346 ? 6.056 0.069 -38.309 1.00 96.94 346 ARG A O 1
ATOM 2610 N N . ALA A 1 347 ? 6.434 -1.522 -36.780 1.00 96.88 347 ALA A N 1
ATOM 2611 C CA . ALA A 1 347 ? 6.487 -0.590 -35.654 1.00 96.88 347 ALA A CA 1
ATOM 2612 C C . ALA A 1 347 ? 7.800 0.214 -35.646 1.00 96.88 347 ALA A C 1
ATOM 2614 O O . ALA A 1 347 ? 7.766 1.425 -35.454 1.00 96.88 347 ALA A O 1
ATOM 2615 N N . GLU A 1 348 ? 8.943 -0.426 -35.923 1.00 97.19 348 GLU A N 1
ATOM 2616 C CA . GLU A 1 348 ? 10.217 0.279 -36.122 1.00 97.19 348 GLU A CA 1
ATOM 2617 C C . GLU A 1 348 ? 10.188 1.175 -37.374 1.00 97.19 348 GLU A C 1
ATOM 2619 O O . GLU A 1 348 ? 10.782 2.250 -37.357 1.00 97.19 348 GLU A O 1
ATOM 2624 N N . GLU A 1 349 ? 9.503 0.765 -38.450 1.00 97.06 349 GLU A N 1
ATOM 2625 C CA . GLU A 1 349 ? 9.341 1.588 -39.663 1.00 97.06 349 GLU A CA 1
ATOM 2626 C C . GLU A 1 349 ? 8.567 2.875 -39.367 1.00 97.06 349 GLU A C 1
ATOM 2628 O O . GLU A 1 349 ? 9.022 3.965 -39.720 1.00 97.06 349 GLU A O 1
ATOM 2633 N N . ALA A 1 350 ? 7.425 2.752 -38.681 1.00 97.19 350 ALA A N 1
ATOM 2634 C CA . ALA A 1 350 ? 6.620 3.892 -38.260 1.00 97.19 350 ALA A CA 1
ATOM 2635 C C . ALA A 1 350 ? 7.419 4.823 -37.337 1.00 97.19 350 ALA A C 1
ATOM 2637 O O . ALA A 1 350 ? 7.509 6.020 -37.605 1.00 97.19 350 ALA A O 1
ATOM 2638 N N . LEU A 1 351 ? 8.087 4.264 -36.321 1.00 96.88 351 LEU A N 1
ATOM 2639 C CA . LEU A 1 351 ? 8.912 5.039 -35.397 1.00 96.88 351 LEU A CA 1
ATOM 2640 C C . LEU A 1 351 ? 10.067 5.757 -36.115 1.00 96.88 351 LEU A C 1
ATOM 2642 O O . LEU A 1 351 ? 10.332 6.922 -35.837 1.00 96.88 351 LEU A O 1
ATOM 2646 N N . SER A 1 352 ? 10.747 5.102 -37.061 1.00 97.00 352 SER A N 1
ATOM 2647 C CA . SER A 1 352 ? 11.814 5.734 -37.851 1.00 97.00 352 SER A CA 1
ATOM 2648 C C . SER A 1 352 ? 11.296 6.934 -38.648 1.00 97.00 352 SER A C 1
ATOM 2650 O O . SER A 1 352 ? 11.929 7.993 -38.644 1.00 97.00 352 SER A O 1
ATOM 2652 N N . ALA A 1 353 ? 10.134 6.796 -39.294 1.00 96.06 353 ALA A N 1
ATOM 2653 C CA . ALA A 1 353 ? 9.505 7.891 -40.027 1.00 96.06 353 ALA A CA 1
ATOM 2654 C C . ALA A 1 353 ? 9.126 9.058 -39.099 1.00 96.06 353 ALA A C 1
ATOM 2656 O O . ALA A 1 353 ? 9.410 10.211 -39.426 1.00 96.06 353 ALA A O 1
ATOM 2657 N N . GLU A 1 354 ? 8.549 8.767 -37.930 1.00 96.00 354 GLU A N 1
ATOM 2658 C CA . GLU A 1 354 ? 8.183 9.767 -36.920 1.00 96.00 354 GLU A CA 1
ATOM 2659 C C . GLU A 1 354 ? 9.404 10.513 -36.370 1.00 96.00 354 GLU A C 1
ATOM 2661 O O . GLU A 1 354 ? 9.409 11.745 -36.346 1.00 96.00 354 GLU A O 1
ATOM 2666 N N . LEU A 1 355 ? 10.464 9.792 -35.992 1.00 95.56 355 LEU A N 1
ATOM 2667 C CA . LEU A 1 355 ? 11.703 10.382 -35.478 1.00 95.56 355 LEU A CA 1
ATOM 2668 C C . LEU A 1 355 ? 12.352 11.314 -36.507 1.00 95.56 355 LEU A C 1
ATOM 2670 O O . LEU A 1 355 ? 12.727 12.439 -36.175 1.00 95.56 355 LEU A O 1
ATOM 2674 N N . ARG A 1 356 ? 12.435 10.890 -37.774 1.00 94.38 356 ARG A N 1
ATOM 2675 C CA . ARG A 1 356 ? 12.990 11.720 -38.856 1.00 94.38 356 ARG A CA 1
ATOM 2676 C C . ARG A 1 356 ? 12.133 12.945 -39.138 1.00 94.38 356 ARG A C 1
ATOM 2678 O O . ARG A 1 356 ? 12.671 14.037 -39.303 1.00 94.38 356 ARG A O 1
ATOM 2685 N N . ALA A 1 357 ? 10.810 12.787 -39.163 1.00 94.88 357 ALA A N 1
ATOM 2686 C CA . ALA A 1 357 ? 9.898 13.911 -39.329 1.00 94.88 357 ALA A CA 1
ATOM 2687 C C . ALA A 1 357 ? 10.053 14.930 -38.186 1.00 94.88 357 ALA A C 1
ATOM 2689 O O . ALA A 1 357 ? 10.125 16.131 -38.446 1.00 94.88 357 ALA A O 1
ATOM 2690 N N . ALA A 1 358 ? 10.168 14.460 -36.940 1.00 93.44 358 ALA A N 1
ATOM 2691 C CA . ALA A 1 358 ? 10.409 15.308 -35.776 1.00 93.44 358 ALA A CA 1
ATOM 2692 C C . ALA A 1 358 ? 11.767 16.028 -35.852 1.00 93.44 358 ALA A C 1
ATOM 2694 O O . ALA A 1 358 ? 11.824 17.232 -35.602 1.00 93.44 358 ALA A O 1
ATOM 2695 N N . SER A 1 359 ? 12.836 15.341 -36.268 1.00 93.44 359 SER A N 1
ATOM 2696 C CA . SER A 1 359 ? 14.156 15.958 -36.470 1.00 93.44 359 SER A CA 1
ATOM 2697 C C . SER A 1 359 ? 14.115 17.072 -37.510 1.00 93.44 359 SER A C 1
ATOM 2699 O O . SER A 1 359 ? 14.589 18.166 -37.240 1.00 93.44 359 SER A O 1
ATOM 2701 N N . LEU A 1 360 ? 13.448 16.860 -38.650 1.00 92.50 360 LEU A N 1
ATOM 2702 C CA . LEU A 1 360 ? 13.285 17.894 -39.682 1.00 92.50 360 LEU A CA 1
ATOM 2703 C C . LEU A 1 360 ? 12.479 19.110 -39.199 1.00 92.50 360 LEU A C 1
ATOM 2705 O O . LEU A 1 360 ? 12.632 20.215 -39.718 1.00 92.50 360 LEU A O 1
ATOM 2709 N N . VAL A 1 361 ? 11.558 18.924 -38.250 1.00 93.75 361 VAL A N 1
ATOM 2710 C CA . VAL A 1 361 ? 10.855 20.042 -37.602 1.00 93.75 361 VAL A CA 1
ATOM 2711 C C . VAL A 1 361 ? 11.803 20.791 -36.668 1.00 93.75 361 VAL A C 1
ATOM 2713 O O . VAL A 1 361 ? 11.847 22.016 -36.729 1.00 93.75 361 VAL A O 1
ATOM 2716 N N . LEU A 1 362 ? 12.571 20.077 -35.842 1.00 91.94 362 LEU A N 1
ATOM 2717 C CA . LEU A 1 362 ? 13.547 20.676 -34.930 1.00 91.94 362 LEU A CA 1
ATOM 2718 C C . LEU A 1 362 ? 14.647 21.431 -35.684 1.00 91.94 362 LEU A C 1
ATOM 2720 O O . LEU A 1 362 ? 14.967 22.552 -35.303 1.00 91.94 362 LEU A O 1
ATOM 2724 N N . ASP A 1 363 ? 15.152 20.870 -36.782 1.00 90.44 363 ASP A N 1
ATOM 2725 C CA . ASP A 1 363 ? 16.162 21.503 -37.630 1.00 90.44 363 ASP A CA 1
ATOM 2726 C C . ASP A 1 363 ? 15.642 22.792 -38.268 1.00 90.44 363 ASP A C 1
ATOM 2728 O O . ASP A 1 363 ? 16.379 23.773 -38.326 1.00 90.44 363 ASP A O 1
ATOM 2732 N N . ARG A 1 364 ? 14.372 22.823 -38.694 1.00 91.12 364 ARG A N 1
ATOM 2733 C CA . ARG A 1 364 ? 13.718 24.060 -39.154 1.00 91.12 364 ARG A CA 1
ATOM 2734 C C . ARG A 1 364 ? 13.567 25.068 -38.020 1.00 91.12 364 ARG A C 1
ATOM 2736 O O . ARG A 1 364 ? 13.981 26.206 -38.129 1.00 91.12 364 ARG A O 1
ATOM 2743 N N . ILE A 1 365 ? 13.065 24.659 -36.858 1.00 92.06 365 ILE A N 1
ATOM 2744 C CA . ILE A 1 365 ? 12.949 25.585 -35.718 1.00 92.06 365 ILE A CA 1
ATOM 2745 C C . ILE A 1 365 ? 14.318 26.173 -35.328 1.00 92.06 365 ILE A C 1
ATOM 2747 O O . ILE A 1 365 ? 14.402 27.350 -34.985 1.00 92.06 365 ILE A O 1
ATOM 2751 N N . ALA A 1 366 ? 15.382 25.369 -35.391 1.00 88.81 366 ALA A N 1
ATOM 2752 C CA . ALA A 1 366 ? 16.732 25.797 -35.050 1.00 88.81 366 ALA A CA 1
ATOM 2753 C C . ALA A 1 366 ? 17.393 26.671 -36.132 1.00 88.81 366 ALA A C 1
ATOM 2755 O O . ALA A 1 366 ? 18.178 27.550 -35.781 1.00 88.81 366 ALA A O 1
ATOM 2756 N N . ASN A 1 367 ? 17.097 26.439 -37.418 1.00 85.44 367 ASN A N 1
ATOM 2757 C CA . ASN A 1 367 ? 17.833 27.036 -38.542 1.00 85.44 367 ASN A CA 1
ATOM 2758 C C . ASN A 1 367 ? 16.993 27.910 -39.504 1.00 85.44 367 ASN A C 1
ATOM 2760 O O . ASN A 1 367 ? 17.576 28.512 -40.406 1.00 85.44 367 ASN A O 1
ATOM 2764 N N . GLY A 1 368 ? 15.672 28.020 -39.312 1.00 61.75 368 GLY A N 1
ATOM 2765 C CA . GLY A 1 368 ? 14.726 28.807 -40.127 1.00 61.75 368 GLY A CA 1
ATOM 2766 C C . GLY A 1 368 ? 13.863 27.984 -41.082 1.00 61.75 368 GLY A C 1
ATOM 2767 O O . GLY A 1 368 ? 13.506 28.551 -42.137 1.00 61.75 368 GLY A O 1
#

Nearest PDB structures (foldseek):
  7lwa-assembly1_A  TM=5.608E-01  e=2.070E-03  Homo sapiens
  7lw8-assembly1_A  TM=5.345E-01  e=4.269E-03  Homo sapiens
  5zyv-assembly1_A  TM=4.133E-01  e=5.249E-03  Homo sapiens
  5wek-assembly1_A  TM=1.413E-01  e=4.355E+00  Rattus norvegicus

Radius of gyration: 24.09 Å; Cα contacts (8 Å, |Δi|>4): 572; chains: 1; bounding box: 51×54×68 Å

Foldseek 3Di:
DDPLLVLLCLQAVNDDAEFCALQLLLLLLVPLPFQLSLLCVSSNHALCNLCCQQVVHHFDDDDPVQVVLQVVLLCVCPPPQRVLVVVQCVVVVNEDPPQAQGAELCVPDPDPDPVSLVSLAVVLLVLQVCLLVLPQNRHQKYAQRWFWDDFQNDTHIYTAGMWGDYSPQSGTAGEHEDADACPDVPPDPVVVLSRLLSSLSVLNRQLVSCVVVVHHSCSSDQFHKYWYAHPPDSRTDIDGRDGSPVSNVSSVSSSCHPVRHSVRSCVLAPVSDHSSHVVSSLSRDGDAAPCCVVRRSCNVVVLVVCVVVQALCVVHPVSNVLCVQLRHPVSLVCLQVVHDDDRPDPSSVVSSVVSVVVVVVVCVVVPD

Sequence (368 aa):
MTPENARLARLRGGIPAVEVGARGIESVARNAGCTRLRAIVIAGLTPTAVIKLIFHGDPDNMSPFAMTLTQAFERRLLGNGGSSLLTAYREKGLLAQHEVKISSVADITSVDDVVARNRRELETRRLIDLKLDGNPLAPNLILNPRLTLELVGVTHAIELDYLVASDDARFYQVGVIKSFADRGGKTDRSDIRAACREAAVGTLALRQHIARRGGDADLAGDRVDMVLRAPGSFNPRLFASMRAEAELASLVRALSTAPADLDEVEQLVPAGATFADPNVIEQLPNNYRSNCKEHCALWERCRGQALAAGQPIILGDLAAEQLAAAGSIARAFDLLDGRGRPPANRAEEALSAELRAASLVLDRIANG

Secondary structure (DSSP, 8-state):
--HHHHHHHHHTTTPPP---HHHHHHHHHHTTT-HHHHHHHHTT--HHHHHHHTS-PPP-PPPHHHHHHHHHHHHHHHHHHHHHHHHHHHHTTSS-TT---EEESGGG-SS-SHHHHHHHHHHHHHHHHHHHTT-TTS-SEEES-EEEEEETTEEEEEE-SEEE--SS-SSPEEEEEEEEE-BTBTS-HHHHHHHHHHHHHHHHHHHHHHHHTTS-GGGS-SEEEEEEEPTTS--EEEEEEEE-HHHHHHHHHHHHSSS-SHHHHHHTS-TT--TTSHHHHHHS-----GGGGGT-TTHHHHHHHHHHTT-GGGG-HHHHHHTTTT-SHHHHHHHHHT-SSPPSSHHHHHHHHHHHHHHHHHHHHHH-